Protein AF-0000000073468702 (afdb_homodimer)

Foldseek 3Di:
DEEEFEDDFQDVRNVVCVVPPDDVYYYDYDPDPLVQLVCQQVVQDKYKDWAAKPPPGGDVRVVVSLVVAQKAFAEKAKEFDKKFKWAPDDLVLAAEEEEAPVLCVQLVVVVVVSVNHHYDHDPAQLVRLVVRLPDPRHIYIGHPRSCVVSVTDTPDIRSTPDRPIMIMMTMIHNDDAADPDFFKWKKKWFFPDDDPCLVVVLVVLCVVVVKAWPDWDWDAPVPDPPGTMIITMITDDDCVVVSQVVSVVHTDMDTRYTYYYDDHD/DEEEFEDDFQDVRNVVCVVPPDDVYYYDYDPDPLVQLVCQQVVQDKYKDWAAKPPPGGDVRVVCSLVVAQKAFAEKAKEFDKKFKWAPDDLVLAAEEEEAPVLCVQLVVVVVVSVNHHYDHDPAQLVRLVVRLPDPRHIYIGHPRSCVVSVTDTPDIRSTPDRPIMIMMTMIHNDDAADPDFFKWKKKWFFPDDDPCLVVVLVVLCVVVVKDWPDWDWDAPVPDDPGTMIITMITDDDCVVVSQVVSVVHTDMDTRYTYYHDDHD

Nearest PDB structures (foldseek):
  6vh5-assembly1_C  TM=8.987E-01  e=1.340E-24  Brucella abortus 2308
  2qmw-assembly1_A-2  TM=8.966E-01  e=9.487E-23  Staphylococcus aureus subsp. aureus Mu50
  7am0-assembly2_C  TM=9.028E-01  e=5.117E-23  Komagataeibacter europaeus
  3mwb-assembly1_A  TM=9.204E-01  e=1.349E-21  Paenarthrobacter aurescens TC1
  4lub-assembly1_B  TM=8.307E-01  e=4.001E-13  Streptococcus mutans UA159

Organism: Methanocorpusculum labreanum (strain ATCC 43576 / DSM 4855 / Z) (NCBI:txid410358)

pLDDT: mean 90.02, std 7.13, range [58.09, 98.06]

Radius of gyration: 23.59 Å; Cα contacts (8 Å, |Δi|>4): 1262; chains: 2; bounding box: 64×62×48 Å

Secondary structure (DSSP, 8-state):
-EEEEE-STTSHHHHHHHHHPPTTPEEEEESSHHHHHHHHHHHT-EEEEEEEETTTEE-HHHHHHHHHS--EEEEEEEEE---EEEESS-GGG--EEEE-HHHHHHTHHHHTT-TTSEEEE-SSHHHHHHHHHHSTTEEEEE-HHHHHHTT--EEES--SS-TT-EEEEEEEESSPPPPSS-SEEEEEEE-SS--TTHHHHHHHHHHHTTPPEEEEEEEE-SSSTT-EEEEEEEE--TTHHHHHHHHHHHSEEEEEEEEEE----/-EEEEE-STTSHHHHHHHHHPPTTPEEEEESSHHHHHHHHHHHT-EEEEEEEETTTEE-HHHHHHHHHS--EEEEEEEEE---EEEESS-GGG--EEEE-HHHHHHTHHHHTT-TTSEEEE-SSHHHHHHHHHHSTTEEEEE-HHHHHHTTPPEEEE--SS-TT-EEEEEEEESSPPPPSS-SEEEEEEE-SS--TTHHHHHHHHHHHTTPPEEEEEEEE-SSSTT-EEEEEEEE--TTHHHHHHHHHHHSEEEEEEEEEE----

Structure (mmCIF, N/CA/C/O backbone):
data_AF-0000000073468702-model_v1
#
loop_
_entity.id
_entity.type
_entity.pdbx_description
1 polymer 'Prephenate dehydratase'
#
loop_
_atom_site.group_PDB
_atom_site.id
_atom_site.type_symbol
_atom_site.label_atom_id
_atom_site.label_alt_id
_atom_site.label_comp_id
_atom_site.label_asym_id
_atom_site.label_entity_id
_atom_site.label_seq_id
_atom_site.pdbx_PDB_ins_code
_atom_site.Cartn_x
_atom_site.Cartn_y
_atom_site.Cartn_z
_atom_site.occupancy
_atom_site.B_iso_or_equiv
_atom_site.auth_seq_id
_atom_site.auth_comp_id
_atom_site.auth_asym_id
_atom_site.auth_atom_id
_atom_site.pdbx_PDB_model_num
ATOM 1 N N . MET A 1 1 ? 9.688 -25.422 -18.156 1 81.94 1 MET A N 1
ATOM 2 C CA . MET A 1 1 ? 8.68 -24.5 -17.641 1 81.94 1 MET A CA 1
ATOM 3 C C . MET A 1 1 ? 9.312 -23.438 -16.75 1 81.94 1 MET A C 1
ATOM 5 O O . MET A 1 1 ? 10.406 -23.641 -16.219 1 81.94 1 MET A O 1
ATOM 9 N N . THR A 1 2 ? 8.875 -22.25 -16.766 1 92.31 2 THR A N 1
ATOM 10 C CA . THR A 1 2 ? 9.492 -21.109 -16.078 1 92.31 2 THR A CA 1
ATOM 11 C C . THR A 1 2 ? 8.508 -20.469 -15.117 1 92.31 2 THR A C 1
ATOM 13 O O . THR A 1 2 ? 7.301 -20.422 -15.375 1 92.31 2 THR A O 1
ATOM 16 N N . LEU A 1 3 ? 9.07 -20.125 -14.023 1 95.25 3 LEU A N 1
ATOM 17 C CA . LEU A 1 3 ? 8.32 -19.438 -12.984 1 95.25 3 LEU A CA 1
ATOM 18 C C . LEU A 1 3 ? 8.836 -18.016 -12.781 1 95.25 3 LEU A C 1
ATOM 20 O O . LEU A 1 3 ? 9.984 -17.828 -12.375 1 95.25 3 LEU A O 1
ATOM 24 N N . ALA A 1 4 ? 8.039 -17.062 -13.125 1 96.62 4 ALA A N 1
ATOM 25 C CA . ALA A 1 4 ? 8.414 -15.664 -12.969 1 96.62 4 ALA A CA 1
ATOM 26 C C . ALA A 1 4 ? 8.133 -15.172 -11.555 1 96.62 4 ALA A C 1
ATOM 28 O O . ALA A 1 4 ? 7.016 -15.336 -11.047 1 96.62 4 ALA A O 1
ATOM 29 N N . VAL A 1 5 ? 9.141 -14.57 -10.977 1 95.44 5 VAL A N 1
ATOM 30 C CA . VAL A 1 5 ? 9.016 -14.18 -9.57 1 95.44 5 VAL A CA 1
ATOM 31 C C . VAL A 1 5 ? 9.695 -12.828 -9.352 1 95.44 5 VAL A C 1
ATOM 33 O O . VAL A 1 5 ? 10.602 -12.453 -10.094 1 95.44 5 VAL A O 1
ATOM 36 N N . LEU A 1 6 ? 9.164 -12.078 -8.375 1 89.94 6 LEU A N 1
ATOM 37 C CA . LEU A 1 6 ? 9.812 -10.836 -7.98 1 89.94 6 LEU A CA 1
ATOM 38 C C . LEU A 1 6 ? 11.156 -11.109 -7.312 1 89.94 6 LEU A C 1
ATOM 40 O O . LEU A 1 6 ? 11.258 -11.969 -6.43 1 89.94 6 LEU A O 1
ATOM 44 N N . GLY A 1 7 ? 12.211 -10.453 -7.805 1 84.75 7 GLY A N 1
ATOM 45 C CA . GLY A 1 7 ? 13.516 -10.562 -7.184 1 84.75 7 GLY A CA 1
ATOM 46 C C . GLY A 1 7 ? 13.82 -9.422 -6.227 1 84.75 7 GLY A C 1
ATOM 47 O O . GLY A 1 7 ? 12.914 -8.711 -5.789 1 84.75 7 GLY A O 1
ATOM 48 N N . PRO A 1 8 ? 15.078 -9.367 -5.879 1 80.94 8 PRO A N 1
ATOM 49 C CA . PRO A 1 8 ? 16.234 -10.227 -6.164 1 80.94 8 PRO A CA 1
ATOM 50 C C . PRO A 1 8 ? 16.188 -11.547 -5.406 1 80.94 8 PRO A C 1
ATOM 52 O O . PRO A 1 8 ? 15.219 -11.828 -4.703 1 80.94 8 PRO A O 1
ATOM 55 N N . LYS A 1 9 ? 17.219 -12.297 -5.648 1 83.62 9 LYS A N 1
ATOM 56 C CA . LYS A 1 9 ? 17.375 -13.547 -4.902 1 83.62 9 LYS A CA 1
ATOM 57 C C . LYS A 1 9 ? 17.453 -13.273 -3.4 1 83.62 9 LYS A C 1
ATOM 59 O O . LYS A 1 9 ? 18.047 -12.297 -2.969 1 83.62 9 LYS A O 1
ATOM 64 N N . GLY A 1 10 ? 16.781 -14.148 -2.586 1 81.06 10 GLY A N 1
ATOM 65 C CA . GLY A 1 10 ? 16.828 -14 -1.14 1 81.06 10 GLY A CA 1
ATOM 66 C C . GLY A 1 10 ? 15.57 -13.367 -0.565 1 81.06 10 GLY A C 1
ATOM 67 O O . GLY A 1 10 ? 15.438 -13.234 0.654 1 81.06 10 GLY A O 1
ATOM 68 N N . THR A 1 11 ? 14.703 -12.961 -1.406 1 82.88 11 THR A N 1
ATOM 69 C CA . THR A 1 11 ? 13.445 -12.375 -0.95 1 82.88 11 THR A CA 1
ATOM 70 C C . THR A 1 11 ? 12.438 -13.461 -0.596 1 82.88 11 THR A C 1
ATOM 72 O O . THR A 1 11 ? 12.641 -14.633 -0.921 1 82.88 11 THR A O 1
ATOM 75 N N . PHE A 1 12 ? 11.414 -13.125 0.042 1 85.5 12 PHE A N 1
ATOM 76 C CA . PHE A 1 12 ? 10.359 -14.062 0.414 1 85.5 12 PHE A CA 1
ATOM 77 C C . PHE A 1 12 ? 9.68 -14.633 -0.825 1 85.5 12 PHE A C 1
ATOM 79 O O . PHE A 1 12 ? 9.25 -15.789 -0.828 1 85.5 12 PHE A O 1
ATOM 86 N N . SER A 1 13 ? 9.547 -13.82 -1.868 1 88.38 13 SER A N 1
ATOM 87 C CA . SER A 1 13 ? 8.977 -14.297 -3.125 1 88.38 13 SER A CA 1
ATOM 88 C C . SER A 1 13 ? 9.805 -15.445 -3.695 1 88.38 13 SER A C 1
ATOM 90 O O . SER A 1 13 ? 9.242 -16.453 -4.16 1 88.38 13 SER A O 1
ATOM 92 N N . CYS A 1 14 ? 11.109 -15.234 -3.609 1 86.81 14 CYS A N 1
ATOM 93 C CA . CYS A 1 14 ? 12 -16.281 -4.098 1 86.81 14 CYS A CA 1
ATOM 94 C C . CYS A 1 14 ? 11.875 -17.547 -3.246 1 86.81 14 CYS A C 1
ATOM 96 O O . CYS A 1 14 ? 11.891 -18.656 -3.771 1 86.81 14 CYS A O 1
ATOM 98 N N . GLU A 1 15 ? 11.828 -17.375 -1.995 1 86.44 15 GLU A N 1
ATOM 99 C CA . GLU A 1 15 ? 11.672 -18.5 -1.084 1 86.44 15 GLU A CA 1
ATOM 100 C C . GLU A 1 15 ? 10.414 -19.297 -1.412 1 86.44 15 GLU A C 1
ATOM 102 O O . GLU A 1 15 ? 10.453 -20.531 -1.462 1 86.44 15 GLU A O 1
ATOM 107 N N . LEU A 1 16 ? 9.32 -18.656 -1.589 1 90 16 LEU A N 1
ATOM 108 C CA . LEU A 1 16 ? 8.078 -19.328 -1.955 1 90 16 LEU A CA 1
ATOM 109 C C . LEU A 1 16 ? 8.227 -20.062 -3.283 1 90 16 LEU A C 1
ATOM 111 O O . LEU A 1 16 ? 7.801 -21.219 -3.418 1 90 16 LEU A O 1
ATOM 115 N N . ALA A 1 17 ? 8.812 -19.391 -4.238 1 91.25 17 ALA A N 1
ATOM 116 C CA . ALA A 1 17 ? 9 -19.969 -5.562 1 91.25 17 ALA A CA 1
ATOM 117 C C . ALA A 1 17 ? 9.75 -21.297 -5.477 1 91.25 17 ALA A C 1
ATOM 119 O O . ALA A 1 17 ? 9.398 -22.266 -6.156 1 91.25 17 ALA A O 1
ATOM 120 N N . GLU A 1 18 ? 10.773 -21.328 -4.648 1 88.62 18 GLU A N 1
ATOM 121 C CA . GLU A 1 18 ? 11.57 -22.531 -4.484 1 88.62 18 GLU A CA 1
ATOM 122 C C . GLU A 1 18 ? 10.742 -23.672 -3.895 1 88.62 18 GLU A C 1
ATOM 124 O O . GLU A 1 18 ? 10.961 -24.844 -4.211 1 88.62 18 GLU A O 1
ATOM 129 N N . LYS A 1 19 ? 9.867 -23.359 -3.068 1 88.31 19 LYS A N 1
ATOM 130 C CA . LYS A 1 19 ? 9.039 -24.359 -2.393 1 88.31 19 LYS A CA 1
ATOM 131 C C . LYS A 1 19 ? 7.973 -24.922 -3.332 1 88.31 19 LYS A C 1
ATOM 133 O O . LYS A 1 19 ? 7.578 -26.078 -3.209 1 88.31 19 LYS A O 1
ATOM 138 N N . ILE A 1 20 ? 7.523 -24.109 -4.277 1 90.19 20 ILE A N 1
ATOM 139 C CA . ILE A 1 20 ? 6.336 -24.531 -5.012 1 90.19 20 ILE A CA 1
ATOM 140 C C . ILE A 1 20 ? 6.715 -24.891 -6.449 1 90.19 20 ILE A C 1
ATOM 142 O O . ILE A 1 20 ? 5.891 -25.406 -7.207 1 90.19 20 ILE A O 1
ATOM 146 N N . ARG A 1 21 ? 7.91 -24.531 -6.797 1 89.62 21 ARG A N 1
ATOM 147 C CA . ARG A 1 21 ? 8.297 -24.781 -8.18 1 89.62 21 ARG A CA 1
ATOM 148 C C . ARG A 1 21 ? 8.164 -26.25 -8.539 1 89.62 21 ARG A C 1
ATOM 150 O O . ARG A 1 21 ? 8.406 -27.125 -7.695 1 89.62 21 ARG A O 1
ATOM 157 N N . ASN A 1 22 ? 7.699 -26.516 -9.781 1 87.44 22 ASN A N 1
ATOM 158 C CA . ASN A 1 22 ? 7.668 -27.875 -10.297 1 87.44 22 ASN A CA 1
ATOM 159 C C . ASN A 1 22 ? 9.07 -28.406 -10.555 1 87.44 22 ASN A C 1
ATOM 161 O O . ASN A 1 22 ? 10.031 -27.641 -10.633 1 87.44 22 ASN A O 1
ATOM 165 N N . GLU A 1 23 ? 8.984 -29.766 -10.742 1 86.88 23 GLU A N 1
ATOM 166 C CA . GLU A 1 23 ? 10.258 -30.391 -11.102 1 86.88 23 GLU A CA 1
ATOM 167 C C . GLU A 1 23 ? 10.812 -29.812 -12.391 1 86.88 23 GLU A C 1
ATOM 169 O O . GLU A 1 23 ? 10.094 -29.688 -13.383 1 86.88 23 GLU A O 1
ATOM 174 N N . ASN A 1 24 ? 11.945 -29.266 -12.547 1 87.44 24 ASN A N 1
ATOM 175 C CA . ASN A 1 24 ? 12.656 -28.75 -13.719 1 87.44 24 ASN A CA 1
ATOM 176 C C . ASN A 1 24 ? 12.219 -27.328 -14.07 1 87.44 24 ASN A C 1
ATOM 178 O O . ASN A 1 24 ? 12.484 -26.859 -15.172 1 87.44 24 ASN A O 1
ATOM 182 N N . GLU A 1 25 ? 11.266 -26.891 -13.219 1 91.19 25 GLU A N 1
ATOM 183 C CA . GLU A 1 25 ? 10.867 -25.5 -13.461 1 91.19 25 GLU A CA 1
ATOM 184 C C . GLU A 1 25 ? 11.977 -24.531 -13.062 1 91.19 25 GLU A C 1
ATOM 186 O O . GLU A 1 25 ? 12.562 -24.656 -11.984 1 91.19 25 GLU A O 1
ATOM 191 N N . GLU A 1 26 ? 12.32 -23.672 -13.984 1 94.69 26 GLU A N 1
ATOM 192 C CA . GLU A 1 26 ? 13.336 -22.656 -13.711 1 94.69 26 GLU A CA 1
ATOM 193 C C . GLU A 1 26 ? 12.711 -21.375 -13.172 1 94.69 26 GLU A C 1
ATOM 195 O O . GLU A 1 26 ? 11.672 -20.938 -13.664 1 94.69 26 GLU A O 1
ATOM 200 N N . ILE A 1 27 ? 13.328 -20.844 -12.156 1 94.75 27 ILE A N 1
ATOM 201 C CA . ILE A 1 27 ? 12.859 -19.594 -11.57 1 94.75 27 ILE A CA 1
ATOM 202 C C . ILE A 1 27 ? 13.562 -18.422 -12.234 1 94.75 27 ILE A C 1
ATOM 204 O O . ILE A 1 27 ? 14.797 -18.375 -12.305 1 94.75 27 ILE A O 1
ATOM 208 N N . ILE A 1 28 ? 12.836 -17.5 -12.758 1 95.31 28 ILE A N 1
ATOM 209 C CA . ILE A 1 28 ? 13.375 -16.266 -13.312 1 95.31 28 ILE A CA 1
ATOM 210 C C . ILE A 1 28 ? 12.945 -15.086 -12.445 1 95.31 28 ILE A C 1
ATOM 212 O O . ILE A 1 28 ? 11.758 -14.906 -12.164 1 95.31 28 ILE A O 1
ATOM 216 N N . LEU A 1 29 ? 13.945 -14.336 -12.07 1 92.88 29 LEU A N 1
ATOM 217 C CA . LEU A 1 29 ? 13.711 -13.203 -11.188 1 92.88 29 LEU A CA 1
ATOM 218 C C . LEU A 1 29 ? 13.547 -11.914 -11.984 1 92.88 29 LEU A C 1
ATOM 220 O O . LEU A 1 29 ? 14.289 -11.68 -12.945 1 92.88 29 LEU A O 1
ATOM 224 N N . PHE A 1 30 ? 12.617 -11.125 -11.586 1 92.06 30 PHE A N 1
ATOM 225 C CA . PHE A 1 30 ? 12.367 -9.828 -12.211 1 92.06 30 PHE A CA 1
ATOM 226 C C . PHE A 1 30 ? 12.453 -8.703 -11.188 1 92.06 30 PHE A C 1
ATOM 228 O O . PHE A 1 30 ? 12.156 -8.906 -10.008 1 92.06 30 PHE A O 1
ATOM 235 N N . PRO A 1 31 ? 12.797 -7.512 -11.586 1 83.81 31 PRO A N 1
ATOM 236 C CA . PRO A 1 31 ? 13.047 -6.422 -10.633 1 83.81 31 PRO A CA 1
ATOM 237 C C . PRO A 1 31 ? 11.758 -5.812 -10.086 1 83.81 31 PRO A C 1
ATOM 239 O O . PRO A 1 31 ? 11.766 -5.203 -9.016 1 83.81 31 PRO A O 1
ATOM 242 N N . THR A 1 32 ? 10.672 -5.922 -10.828 1 86.56 32 THR A N 1
ATOM 243 C CA . THR A 1 32 ? 9.422 -5.312 -10.375 1 86.56 32 THR A CA 1
ATOM 244 C C . THR A 1 32 ? 8.258 -6.281 -10.562 1 86.56 32 THR A C 1
ATOM 246 O O . THR A 1 32 ? 8.328 -7.203 -11.375 1 86.56 32 THR A O 1
ATOM 249 N N . ILE A 1 33 ? 7.211 -6.031 -9.797 1 92.62 33 ILE A N 1
ATOM 250 C CA . ILE A 1 33 ? 5.996 -6.828 -9.922 1 92.62 33 ILE A CA 1
ATOM 251 C C . ILE A 1 33 ? 5.41 -6.66 -11.32 1 92.62 33 ILE A C 1
ATOM 253 O O . ILE A 1 33 ? 4.934 -7.629 -11.922 1 92.62 33 ILE A O 1
ATOM 257 N N . ARG A 1 34 ? 5.492 -5.5 -11.867 1 90.06 34 ARG A N 1
ATOM 258 C CA . ARG A 1 34 ? 5.012 -5.223 -13.219 1 90.06 34 ARG A CA 1
ATOM 259 C C . ARG A 1 34 ? 5.719 -6.102 -14.242 1 90.06 34 ARG A C 1
ATOM 261 O O . ARG A 1 34 ? 5.09 -6.609 -15.172 1 90.06 34 ARG A O 1
ATOM 268 N N . ASP A 1 35 ? 6.996 -6.242 -14.016 1 92.88 35 ASP A N 1
ATOM 269 C CA . ASP A 1 35 ? 7.773 -7.082 -14.922 1 92.88 35 ASP A CA 1
ATOM 270 C C . ASP A 1 35 ? 7.301 -8.531 -14.867 1 92.88 35 ASP A C 1
ATOM 272 O O . ASP A 1 35 ? 7.336 -9.242 -15.875 1 92.88 35 ASP A O 1
ATOM 276 N N . VAL A 1 36 ? 6.879 -8.961 -13.742 1 96.56 36 VAL A N 1
ATOM 277 C CA . VAL A 1 36 ? 6.371 -10.32 -13.609 1 96.56 36 VAL A CA 1
ATOM 278 C C . VAL A 1 36 ? 5.098 -10.484 -14.438 1 96.56 36 VAL A C 1
ATOM 280 O O . VAL A 1 36 ? 4.969 -11.438 -15.211 1 96.56 36 VAL A O 1
ATOM 283 N N . PHE A 1 37 ? 4.184 -9.539 -14.344 1 97 37 PHE A N 1
ATOM 284 C CA . PHE A 1 37 ? 2.959 -9.586 -15.133 1 97 37 PHE A CA 1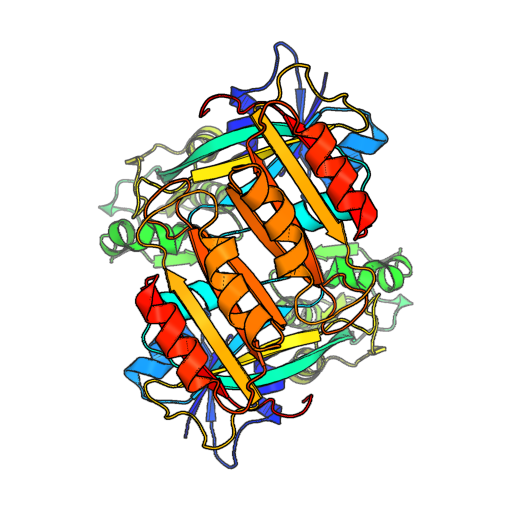
ATOM 285 C C . PHE A 1 37 ? 3.273 -9.594 -16.625 1 97 37 PHE A C 1
ATOM 287 O O . PHE A 1 37 ? 2.678 -10.359 -17.391 1 97 37 PHE A O 1
ATOM 294 N N . THR A 1 38 ? 4.219 -8.758 -16.984 1 95.56 38 THR A N 1
ATOM 295 C CA . THR A 1 38 ? 4.609 -8.664 -18.391 1 95.56 38 THR A CA 1
ATOM 296 C C . THR A 1 38 ? 5.176 -10 -18.875 1 95.56 38 THR A C 1
ATOM 298 O O . THR A 1 38 ? 4.801 -10.477 -19.953 1 95.56 38 THR A O 1
ATOM 301 N N . ALA A 1 39 ? 6.016 -10.562 -18.094 1 96.69 39 ALA A N 1
ATOM 302 C CA . ALA A 1 39 ? 6.637 -11.828 -18.469 1 96.69 39 ALA A CA 1
ATOM 303 C C . ALA A 1 39 ? 5.59 -12.938 -18.594 1 96.69 39 ALA A C 1
ATOM 305 O O . ALA A 1 39 ? 5.652 -13.742 -19.531 1 96.69 39 ALA A O 1
ATOM 306 N N . VAL A 1 40 ? 4.656 -12.992 -17.688 1 97.5 40 VAL A N 1
ATOM 307 C CA . VAL A 1 40 ? 3.605 -14 -17.703 1 97.5 40 VAL A CA 1
ATOM 308 C C . VAL A 1 40 ? 2.816 -13.922 -19 1 97.5 40 VAL A C 1
ATOM 310 O O . VAL A 1 40 ? 2.539 -14.945 -19.641 1 97.5 40 VAL A O 1
ATOM 313 N N . LEU A 1 41 ? 2.502 -12.742 -19.438 1 96.62 41 LEU A N 1
ATOM 314 C CA . LEU A 1 41 ? 1.688 -12.547 -20.641 1 96.62 41 LEU A CA 1
ATOM 315 C C . LEU A 1 41 ? 2.508 -12.797 -21.891 1 96.62 41 LEU A C 1
ATOM 317 O O . LEU A 1 41 ? 2.053 -13.484 -22.812 1 96.62 41 LEU A O 1
ATOM 321 N N . GLU A 1 42 ? 3.719 -12.289 -21.922 1 95.56 42 GLU A N 1
ATOM 322 C CA . GLU A 1 42 ? 4.539 -12.359 -23.125 1 95.56 42 GLU A CA 1
ATOM 323 C C . GLU A 1 42 ? 5.078 -13.773 -23.359 1 95.56 42 GLU A C 1
ATOM 325 O O . GLU A 1 42 ? 5.16 -14.234 -24.484 1 95.56 42 GLU A O 1
ATOM 330 N N . LYS A 1 43 ? 5.434 -14.422 -22.281 1 95 43 LYS A N 1
ATOM 331 C CA . LYS A 1 43 ? 6.094 -15.719 -22.406 1 95 43 LYS A CA 1
ATOM 332 C C . LYS A 1 43 ? 5.133 -16.859 -22.094 1 95 43 LYS A C 1
ATOM 334 O O . LYS A 1 43 ? 5.496 -18.031 -22.203 1 95 43 LYS A O 1
ATOM 339 N N . ASN A 1 44 ? 3.951 -16.531 -21.719 1 93.94 44 ASN A N 1
ATOM 340 C CA . ASN A 1 44 ? 2.951 -17.531 -21.359 1 93.94 44 ASN A CA 1
ATOM 341 C C . ASN A 1 44 ? 3.488 -18.516 -20.312 1 93.94 44 ASN A C 1
ATOM 343 O O . ASN A 1 44 ? 3.436 -19.734 -20.516 1 93.94 44 ASN A O 1
ATOM 347 N N . ILE A 1 45 ? 4.031 -17.922 -19.234 1 94.69 45 ILE A N 1
ATOM 348 C CA . ILE A 1 45 ? 4.582 -18.703 -18.125 1 94.69 45 ILE A CA 1
ATOM 349 C C . ILE A 1 45 ? 3.83 -18.375 -16.844 1 94.69 45 ILE A C 1
ATOM 351 O O . ILE A 1 45 ? 3.066 -17.406 -16.781 1 94.69 45 ILE A O 1
ATOM 355 N N . ARG A 1 46 ? 4.102 -19.172 -15.828 1 94.06 46 ARG A N 1
ATOM 356 C CA . ARG A 1 46 ? 3.512 -18.938 -14.516 1 94.06 46 ARG A CA 1
ATOM 357 C C . ARG A 1 46 ? 4.254 -17.844 -13.766 1 94.06 46 ARG A C 1
ATOM 359 O O . ARG A 1 46 ? 5.457 -17.641 -13.969 1 94.06 46 ARG A O 1
ATOM 366 N N . GLY A 1 47 ? 3.488 -17.094 -12.945 1 96.5 47 GLY A N 1
ATOM 367 C CA . GLY A 1 47 ? 4.105 -16.062 -12.125 1 96.5 47 GLY A CA 1
ATOM 368 C C . GLY A 1 47 ? 3.59 -16.062 -10.695 1 96.5 47 GLY A C 1
ATOM 369 O O . GLY A 1 47 ? 2.473 -16.516 -10.43 1 96.5 47 GLY A O 1
ATOM 370 N N . ILE A 1 48 ? 4.422 -15.633 -9.781 1 96 48 ILE A N 1
ATOM 371 C CA . ILE A 1 48 ? 4.055 -15.469 -8.375 1 96 48 ILE A CA 1
ATOM 372 C C . ILE A 1 48 ? 4.23 -14.008 -7.965 1 96 48 ILE A C 1
ATOM 374 O O . ILE A 1 48 ? 5.289 -13.414 -8.188 1 96 48 ILE A O 1
ATOM 378 N N . VAL A 1 49 ? 3.168 -13.477 -7.34 1 96.69 49 VAL A N 1
ATOM 379 C CA . VAL A 1 49 ? 3.223 -12.094 -6.891 1 96.69 49 VAL A CA 1
ATOM 380 C C . VAL A 1 49 ? 2.588 -11.969 -5.508 1 96.69 49 VAL A C 1
ATOM 382 O O . VAL A 1 49 ? 1.587 -12.625 -5.219 1 96.69 49 VAL A O 1
ATOM 385 N N . PRO A 1 50 ? 3.232 -11.18 -4.652 1 94.81 50 PRO A N 1
ATOM 386 C CA . PRO A 1 50 ? 2.582 -10.914 -3.365 1 94.81 50 PRO A CA 1
ATOM 387 C C . PRO A 1 50 ? 1.372 -9.992 -3.496 1 94.81 50 PRO A C 1
ATOM 389 O O . PRO A 1 50 ? 1.387 -9.055 -4.305 1 94.81 50 PRO A O 1
ATOM 392 N N . VAL A 1 51 ? 0.309 -10.242 -2.756 1 94.94 51 VAL A N 1
ATOM 393 C CA . VAL A 1 51 ? -0.881 -9.414 -2.904 1 94.94 51 VAL A CA 1
ATOM 394 C C . VAL A 1 51 ? -1.226 -8.766 -1.567 1 94.94 51 VAL A C 1
ATOM 396 O O . VAL A 1 51 ? -1.814 -7.68 -1.531 1 94.94 51 VAL A O 1
ATOM 399 N N . GLU A 1 52 ? -0.86 -9.445 -0.488 1 92.06 52 GLU A N 1
ATOM 400 C CA . GLU A 1 52 ? -1.211 -8.922 0.828 1 92.06 52 GLU A CA 1
ATOM 401 C C . GLU A 1 52 ? -0.279 -9.469 1.906 1 92.06 52 GLU A C 1
ATOM 403 O O . GLU A 1 52 ? 0.094 -10.641 1.877 1 92.06 52 GLU A O 1
ATOM 408 N N . ASN A 1 53 ? 0.046 -8.602 2.801 1 88 53 ASN A N 1
ATOM 409 C CA . ASN A 1 53 ? 0.758 -8.992 4.012 1 88 53 ASN A CA 1
ATOM 410 C C . ASN A 1 53 ? -0.032 -8.641 5.27 1 88 53 ASN A C 1
ATOM 412 O O . ASN A 1 53 ? -0.627 -7.562 5.348 1 88 53 ASN A O 1
ATOM 416 N N . SER A 1 54 ? -0.003 -9.531 6.188 1 86.12 54 SER A N 1
ATOM 417 C CA . SER A 1 54 ? -0.804 -9.367 7.395 1 86.12 54 SER A CA 1
ATOM 418 C C . SER A 1 54 ? -0.364 -8.148 8.188 1 86.12 54 SER A C 1
ATOM 420 O O . SER A 1 54 ? -1.14 -7.594 8.977 1 86.12 54 SER A O 1
ATOM 422 N N . GLU A 1 55 ? 0.809 -7.68 8 1 81.31 55 GLU A N 1
ATOM 423 C CA . GLU A 1 55 ? 1.318 -6.516 8.719 1 81.31 55 GLU A CA 1
ATOM 424 C C . GLU A 1 55 ? 1.276 -5.266 7.848 1 81.31 55 GLU A C 1
ATOM 426 O O . GLU A 1 55 ? 0.803 -4.215 8.281 1 81.31 55 GLU A O 1
ATOM 431 N N . ALA A 1 56 ? 1.634 -5.391 6.605 1 78.69 56 ALA A N 1
ATOM 432 C CA . ALA A 1 56 ? 1.825 -4.227 5.746 1 78.69 56 ALA A CA 1
ATOM 433 C C . ALA A 1 56 ? 0.559 -3.914 4.953 1 78.69 56 ALA A C 1
ATOM 435 O O . ALA A 1 56 ? 0.405 -2.809 4.426 1 78.69 56 ALA A O 1
ATOM 436 N N . GLY A 1 57 ? -0.331 -4.91 4.828 1 85.31 57 GLY A N 1
ATOM 437 C CA . GLY A 1 57 ? -1.539 -4.68 4.051 1 85.31 57 GLY A CA 1
ATOM 438 C C . GLY A 1 57 ? -1.381 -5.035 2.586 1 85.31 57 GLY A C 1
ATOM 439 O O . GLY A 1 57 ? -0.587 -5.91 2.234 1 85.31 57 GLY A O 1
ATOM 440 N N . GLY A 1 58 ? -2.219 -4.414 1.754 1 88.69 58 GLY A N 1
ATOM 441 C CA . GLY A 1 58 ? -2.271 -4.754 0.342 1 88.69 58 GLY A CA 1
ATOM 442 C C . GLY A 1 58 ? -1.065 -4.266 -0.437 1 88.69 58 GLY A C 1
ATOM 443 O O . GLY A 1 58 ? -0.47 -3.242 -0.089 1 88.69 58 GLY A O 1
ATOM 444 N N . VAL A 1 59 ? -0.738 -5.039 -1.461 1 91.19 59 VAL A N 1
ATOM 445 C CA . VAL A 1 59 ? 0.333 -4.668 -2.381 1 91.19 59 VAL A CA 1
ATOM 446 C C . VAL A 1 59 ? -0.258 -3.994 -3.617 1 91.19 59 VAL A C 1
ATOM 448 O O . VAL A 1 59 ? -0.737 -4.668 -4.531 1 91.19 59 VAL A O 1
ATOM 451 N N . GLY A 1 60 ? -0.078 -2.758 -3.691 1 89.69 60 GLY A N 1
ATOM 452 C CA . GLY A 1 60 ? -0.717 -1.956 -4.723 1 89.69 60 GLY A CA 1
ATOM 453 C C . GLY A 1 60 ? -0.293 -2.346 -6.129 1 89.69 60 GLY A C 1
ATOM 454 O O . GLY A 1 60 ? -1.12 -2.391 -7.043 1 89.69 60 GLY A O 1
ATOM 455 N N . GLU A 1 61 ? 0.988 -2.617 -6.301 1 89.44 61 GLU A N 1
ATOM 456 C CA . GLU A 1 61 ? 1.511 -2.965 -7.621 1 89.44 61 GLU A CA 1
ATOM 457 C C . GLU A 1 61 ? 0.844 -4.223 -8.164 1 89.44 61 GLU A C 1
ATOM 459 O O . GLU A 1 61 ? 0.615 -4.34 -9.367 1 89.44 61 GLU A O 1
ATOM 464 N N . THR A 1 62 ? 0.632 -5.145 -7.277 1 95.19 62 THR A N 1
ATOM 465 C CA . THR A 1 62 ? -0.045 -6.367 -7.691 1 95.19 62 THR A CA 1
ATOM 466 C C . THR A 1 62 ? -1.488 -6.074 -8.094 1 95.19 62 THR A C 1
ATOM 468 O O . THR A 1 62 ? -1.957 -6.555 -9.133 1 95.19 62 THR A O 1
ATOM 471 N N . LEU A 1 63 ? -2.146 -5.285 -7.336 1 94.38 63 LEU A N 1
ATOM 472 C CA . LEU A 1 63 ? -3.521 -4.914 -7.652 1 94.38 63 LEU A CA 1
ATOM 473 C C . LEU A 1 63 ? -3.596 -4.188 -8.992 1 94.38 63 LEU A C 1
ATOM 475 O O . LEU A 1 63 ? -4.48 -4.465 -9.805 1 94.38 63 LEU A O 1
ATOM 479 N N . ASP A 1 64 ? -2.688 -3.365 -9.258 1 90.69 64 ASP A N 1
ATOM 480 C CA . ASP A 1 64 ? -2.619 -2.668 -10.539 1 90.69 64 ASP A CA 1
ATOM 481 C C . ASP A 1 64 ? -2.4 -3.648 -11.688 1 90.69 64 ASP A C 1
ATOM 483 O O . ASP A 1 64 ? -3.045 -3.543 -12.734 1 90.69 64 ASP A O 1
ATOM 487 N N . GLY A 1 65 ? -1.45 -4.535 -11.445 1 93.69 65 GLY A N 1
ATOM 488 C CA . GLY A 1 65 ? -1.201 -5.547 -12.461 1 93.69 65 GLY A CA 1
ATOM 489 C C . GLY A 1 65 ? -2.434 -6.359 -12.812 1 93.69 65 GLY A C 1
ATOM 490 O O . GLY A 1 65 ? -2.717 -6.598 -13.984 1 93.69 65 GLY A O 1
ATOM 491 N N . LEU A 1 66 ? -3.148 -6.727 -11.789 1 96.19 66 LEU A N 1
ATOM 492 C CA . LEU A 1 66 ? -4.367 -7.504 -11.992 1 96.19 66 LEU A CA 1
ATOM 493 C C . LEU A 1 66 ? -5.41 -6.688 -12.75 1 96.19 66 LEU A C 1
ATOM 495 O O . LEU A 1 66 ? -6.121 -7.219 -13.609 1 96.19 66 LEU A O 1
ATOM 499 N N . LEU A 1 67 ? -5.488 -5.465 -12.445 1 93.62 67 LEU A N 1
ATOM 500 C CA . LEU A 1 67 ? -6.48 -4.586 -13.055 1 93.62 67 LEU A CA 1
ATOM 501 C C . LEU A 1 67 ? -6.117 -4.281 -14.5 1 93.62 67 LEU A C 1
ATOM 5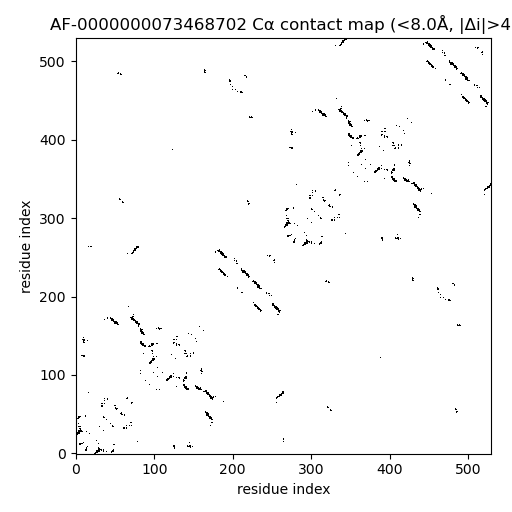03 O O . LEU A 1 67 ? -6.992 -4.258 -15.375 1 93.62 67 LEU A O 1
ATOM 507 N N . GLN A 1 68 ? -4.875 -4.133 -14.781 1 91.62 68 GLN A N 1
ATOM 508 C CA . GLN A 1 68 ? -4.449 -3.564 -16.062 1 91.62 68 GLN A CA 1
ATOM 509 C C . GLN A 1 68 ? -4.121 -4.664 -17.062 1 91.62 68 GLN A C 1
ATOM 511 O O . GLN A 1 68 ? -3.994 -4.395 -18.266 1 91.62 68 GLN A O 1
ATOM 516 N N . THR A 1 69 ? -3.965 -5.836 -16.594 1 95.31 69 THR A N 1
ATOM 517 C CA . THR A 1 69 ? -3.588 -6.918 -17.484 1 95.31 69 THR A CA 1
ATOM 518 C C . THR A 1 69 ? -4.68 -7.984 -17.547 1 95.31 69 THR A C 1
ATOM 520 O O . THR A 1 69 ? -5.656 -7.914 -16.797 1 95.31 69 THR A O 1
ATOM 523 N N . GLU A 1 70 ? -4.457 -8.914 -18.406 1 95.38 70 GLU A N 1
ATOM 524 C CA . GLU A 1 70 ? -5.418 -10 -18.562 1 95.38 70 GLU A CA 1
ATOM 525 C C . GLU A 1 70 ? -4.969 -11.25 -17.812 1 95.38 70 GLU A C 1
ATOM 527 O O . GLU A 1 70 ? -5.457 -12.352 -18.078 1 95.38 70 GLU A O 1
ATOM 532 N N . CYS A 1 71 ? -4.039 -11.062 -16.953 1 96.75 71 CYS A N 1
ATOM 533 C CA . CYS A 1 71 ? -3.602 -12.195 -16.141 1 96.75 71 CYS A CA 1
ATOM 534 C C . CYS A 1 71 ? -4.738 -12.711 -15.266 1 96.75 71 CYS A C 1
ATOM 536 O O . CYS A 1 71 ? -5.574 -11.938 -14.805 1 96.75 71 CYS A O 1
ATOM 538 N N . ARG A 1 72 ? -4.715 -13.977 -15.031 1 96.69 72 ARG A N 1
ATOM 539 C CA . ARG A 1 72 ? -5.699 -14.625 -14.172 1 96.69 72 ARG A CA 1
ATOM 540 C C . ARG A 1 72 ? -5.035 -15.266 -12.953 1 96.69 72 ARG A C 1
ATOM 542 O O . ARG A 1 72 ? -3.928 -15.797 -13.055 1 96.69 72 ARG A O 1
ATOM 549 N N . ILE A 1 73 ? -5.75 -15.211 -11.852 1 97 73 ILE A N 1
ATOM 550 C CA . ILE A 1 73 ? -5.266 -15.875 -10.648 1 97 73 ILE A CA 1
ATOM 551 C C . ILE A 1 73 ? -5.586 -17.375 -10.719 1 97 73 ILE A C 1
ATOM 553 O O . ILE A 1 73 ? -6.727 -17.75 -10.977 1 97 73 ILE A O 1
ATOM 557 N N . THR A 1 74 ? -4.598 -18.203 -10.445 1 95.19 74 THR A N 1
ATOM 558 C CA . THR A 1 74 ? -4.816 -19.641 -10.578 1 95.19 74 THR A CA 1
ATOM 559 C C . THR A 1 74 ? -4.625 -20.344 -9.234 1 95.19 74 THR A C 1
ATOM 561 O O . THR A 1 74 ? -5.027 -21.5 -9.07 1 95.19 74 THR A O 1
ATOM 564 N N . ALA A 1 75 ? -4.004 -19.672 -8.297 1 94.44 75 ALA A N 1
ATOM 565 C CA . ALA A 1 75 ? -3.797 -20.219 -6.961 1 94.44 75 ALA A CA 1
ATOM 566 C C . ALA A 1 75 ? -3.416 -19.109 -5.977 1 94.44 75 ALA A C 1
ATOM 568 O O . ALA A 1 75 ? -3.078 -18 -6.379 1 94.44 75 ALA A O 1
ATOM 569 N N . GLU A 1 76 ? -3.535 -19.391 -4.789 1 95 76 GLU A N 1
ATOM 570 C CA . GLU A 1 76 ? -3.014 -18.516 -3.742 1 95 76 GLU A CA 1
ATOM 571 C C . GLU A 1 76 ? -2.193 -19.312 -2.723 1 95 76 GLU A C 1
ATOM 573 O O . GLU A 1 76 ? -2.441 -20.5 -2.504 1 95 76 GLU A O 1
ATOM 578 N N . TYR A 1 77 ? -1.162 -18.672 -2.178 1 93.31 77 TYR A N 1
ATOM 579 C CA . TYR A 1 77 ? -0.266 -19.234 -1.174 1 93.31 77 TYR A CA 1
ATOM 580 C C . TYR A 1 77 ? -0.152 -18.312 0.035 1 93.31 77 TYR A C 1
ATOM 582 O O . TYR A 1 77 ? -0.101 -17.094 -0.112 1 93.31 77 TYR A O 1
ATOM 590 N N . TYR A 1 78 ? -0.193 -18.922 1.169 1 90.56 78 TYR A N 1
ATOM 591 C CA . TYR A 1 78 ? 0.094 -18.203 2.402 1 90.56 78 TYR A CA 1
ATOM 592 C C . TYR A 1 78 ? 1.444 -18.609 2.975 1 90.56 78 TYR A C 1
ATOM 594 O O . TYR A 1 78 ? 1.691 -19.797 3.209 1 90.56 78 TYR A O 1
ATOM 602 N N . MET A 1 79 ? 2.266 -17.625 3.135 1 89.56 79 MET A N 1
ATOM 603 C CA . MET A 1 79 ? 3.596 -17.906 3.658 1 89.56 79 MET A CA 1
ATOM 604 C C . MET A 1 79 ? 3.867 -17.125 4.93 1 89.56 79 MET A C 1
ATOM 606 O O . MET A 1 79 ? 3.863 -15.883 4.91 1 89.56 79 MET A O 1
ATOM 610 N N . PRO A 1 80 ? 4.113 -17.844 5.977 1 88.56 80 PRO A N 1
ATOM 611 C CA . PRO A 1 80 ? 4.57 -17.125 7.168 1 88.56 80 PRO A CA 1
ATOM 612 C C . PRO A 1 80 ? 5.91 -16.422 6.961 1 88.56 80 PRO A C 1
ATOM 614 O O . PRO A 1 80 ? 6.828 -17 6.379 1 88.56 80 PRO A O 1
ATOM 617 N N . ILE A 1 81 ? 5.949 -15.18 7.336 1 88.5 81 ILE A N 1
ATOM 618 C CA . ILE A 1 81 ? 7.172 -14.391 7.234 1 88.5 81 ILE A CA 1
ATOM 619 C C . ILE A 1 81 ? 7.98 -14.516 8.523 1 88.5 81 ILE A C 1
ATOM 621 O O . ILE A 1 81 ? 7.488 -14.195 9.609 1 88.5 81 ILE A O 1
ATOM 625 N N . ARG A 1 82 ? 9.125 -15.023 8.352 1 91.44 82 ARG A N 1
ATOM 626 C CA . ARG A 1 82 ? 10.047 -15.188 9.477 1 91.44 82 ARG A CA 1
ATOM 627 C C . ARG A 1 82 ? 11.344 -14.422 9.234 1 91.44 82 ARG A C 1
ATOM 629 O O . ARG A 1 82 ? 11.844 -14.375 8.109 1 91.44 82 ARG A O 1
ATOM 636 N N . HIS A 1 83 ? 11.742 -13.766 10.266 1 94.31 83 HIS A N 1
ATOM 637 C CA . HIS A 1 83 ? 12.984 -13.008 10.172 1 94.31 83 HIS A CA 1
ATOM 638 C C . HIS A 1 83 ? 14.102 -13.688 10.953 1 94.31 83 HIS A C 1
ATOM 640 O O . HIS A 1 83 ? 13.852 -14.297 12 1 94.31 83 HIS A O 1
ATOM 646 N N . PHE A 1 84 ? 15.25 -13.539 10.438 1 95.88 84 PHE A N 1
ATOM 647 C CA . PHE A 1 84 ? 16.438 -14.18 11 1 95.88 84 PHE A CA 1
ATOM 648 C C . PHE A 1 84 ? 17.516 -13.148 11.289 1 95.88 84 PHE A C 1
ATOM 650 O O . PHE A 1 84 ? 17.734 -12.227 10.5 1 95.88 84 PHE A O 1
ATOM 657 N N . PHE A 1 85 ? 18.094 -13.32 12.453 1 97.62 85 PHE A N 1
ATOM 658 C CA . PHE A 1 85 ? 19.297 -12.562 12.773 1 97.62 85 PHE A CA 1
ATOM 659 C C . PHE A 1 85 ? 20.547 -13.336 12.383 1 97.62 85 PHE A C 1
ATOM 661 O O . PHE A 1 85 ? 20.781 -14.43 12.891 1 97.62 85 PHE A O 1
ATOM 668 N N . VAL A 1 86 ? 21.359 -12.719 11.461 1 98.06 86 VAL A N 1
ATOM 669 C CA . VAL A 1 86 ? 22.453 -13.484 10.883 1 98.06 86 VAL A CA 1
ATOM 670 C C . VAL A 1 86 ? 23.75 -12.703 11.023 1 98.06 86 VAL A C 1
ATOM 672 O O . VAL A 1 86 ? 23.766 -11.477 10.953 1 98.06 86 VAL A O 1
ATOM 675 N N . SER A 1 87 ? 24.812 -13.453 11.219 1 98 87 SER A N 1
ATOM 676 C CA . SER A 1 87 ? 26.141 -12.852 11.312 1 98 87 SER A CA 1
ATOM 677 C C . SER A 1 87 ? 27.234 -13.914 11.328 1 98 87 SER A C 1
ATOM 679 O O . SER A 1 87 ? 26.984 -15.055 11.711 1 98 87 SER A O 1
ATOM 681 N N . ARG A 1 88 ? 28.391 -13.508 10.844 1 97.06 88 ARG A N 1
ATOM 682 C CA . ARG A 1 88 ? 29.562 -14.359 10.984 1 97.06 88 ARG A CA 1
ATOM 683 C C . ARG A 1 88 ? 30.234 -14.148 12.344 1 97.06 88 ARG A C 1
ATOM 685 O O . ARG A 1 88 ? 31.188 -14.852 12.688 1 97.06 88 ARG A O 1
ATOM 692 N N . TYR A 1 89 ? 29.781 -13.195 13.102 1 96.12 89 TYR A N 1
ATOM 693 C CA . TYR A 1 89 ? 30.406 -12.781 14.352 1 96.12 89 TYR A CA 1
ATOM 694 C C . TYR A 1 89 ? 29.5 -13.055 15.539 1 96.12 89 TYR A C 1
ATOM 696 O O . TYR A 1 89 ? 28.281 -13.148 15.391 1 96.12 89 TYR A O 1
ATOM 704 N N . SER A 1 90 ? 30.109 -13.156 16.703 1 93.19 90 SER A N 1
ATOM 705 C CA . SER A 1 90 ? 29.344 -13.297 17.938 1 93.19 90 SER A CA 1
ATOM 706 C C . SER A 1 90 ? 28.656 -11.984 18.312 1 93.19 90 SER A C 1
ATOM 708 O O . SER A 1 90 ? 29.125 -10.906 17.922 1 93.19 90 SER A O 1
ATOM 710 N N . PRO A 1 91 ? 27.562 -12.078 19 1 90.62 91 PRO A N 1
ATOM 711 C CA . PRO A 1 91 ? 26.781 -10.891 19.344 1 90.62 91 PRO A CA 1
ATOM 712 C C . PRO A 1 91 ? 27.625 -9.781 19.953 1 90.62 91 PRO A C 1
ATOM 714 O O . PRO A 1 91 ? 27.391 -8.602 19.703 1 90.62 91 PRO A O 1
ATOM 717 N N . ASP A 1 92 ? 28.656 -10.156 20.703 1 90.88 92 ASP A N 1
ATOM 718 C CA . ASP A 1 92 ? 29.484 -9.18 21.391 1 90.88 92 ASP A CA 1
ATOM 719 C C . ASP A 1 92 ? 30.406 -8.461 20.422 1 90.88 92 ASP A C 1
ATOM 721 O O . ASP A 1 92 ? 30.938 -7.391 20.734 1 90.88 92 ASP A O 1
ATOM 725 N N . GLU A 1 93 ? 30.531 -9.016 19.234 1 94.69 93 GLU A N 1
ATOM 726 C CA . GLU A 1 93 ? 31.438 -8.453 18.234 1 94.69 93 GLU A CA 1
ATOM 727 C C . GLU A 1 93 ? 30.688 -7.59 17.234 1 94.69 93 GLU A C 1
ATOM 729 O O . GLU A 1 93 ? 31.312 -6.902 16.406 1 94.69 93 GLU A O 1
ATOM 734 N N . ILE A 1 94 ? 29.422 -7.594 17.281 1 95.94 94 ILE A N 1
ATOM 735 C CA . ILE A 1 94 ? 28.609 -6.918 16.281 1 95.94 94 ILE A CA 1
ATOM 736 C C . ILE A 1 94 ? 28.5 -5.434 16.609 1 95.94 94 ILE A C 1
ATOM 738 O O . ILE A 1 94 ? 28.078 -5.066 17.719 1 95.94 94 ILE A O 1
ATOM 742 N N . SER A 1 95 ? 28.906 -4.617 15.656 1 96.12 95 SER A N 1
ATOM 743 C CA . SER A 1 95 ? 28.875 -3.172 15.859 1 96.12 95 SER A CA 1
ATOM 744 C C . SER A 1 95 ? 27.828 -2.512 14.969 1 96.12 95 SER A C 1
ATOM 746 O O . SER A 1 95 ? 27.406 -1.384 15.227 1 96.12 95 SER A O 1
ATOM 748 N N . VAL A 1 96 ? 27.469 -3.24 13.906 1 97.19 96 VAL A N 1
ATOM 749 C CA . VAL A 1 96 ? 26.5 -2.678 12.961 1 97.19 96 VAL A CA 1
ATOM 750 C C . VAL A 1 96 ? 25.5 -3.75 12.547 1 97.19 96 VAL A C 1
ATOM 752 O O . VAL A 1 96 ? 25.859 -4.906 12.328 1 97.19 96 VAL A O 1
ATOM 755 N N . ILE A 1 97 ? 24.266 -3.33 12.516 1 97.56 97 ILE A N 1
ATOM 756 C CA . ILE A 1 97 ? 23.203 -4.211 12.055 1 97.56 97 ILE A CA 1
ATOM 757 C C . ILE A 1 97 ? 22.5 -3.594 10.844 1 97.56 97 ILE A C 1
ATOM 759 O O . ILE A 1 97 ? 22 -2.473 10.914 1 97.56 97 ILE A O 1
ATOM 763 N N . TYR A 1 98 ? 22.5 -4.367 9.805 1 96.12 98 TYR A N 1
ATOM 764 C CA . TYR A 1 98 ? 21.781 -3.953 8.602 1 96.12 98 TYR A CA 1
ATOM 765 C C . TYR A 1 98 ? 20.375 -4.539 8.578 1 96.12 98 TYR A C 1
ATOM 767 O O . TYR A 1 98 ? 20.188 -5.734 8.812 1 96.12 98 TYR A O 1
ATOM 775 N N . THR A 1 99 ? 19.438 -3.688 8.336 1 94.12 99 THR A N 1
ATOM 776 C CA . THR A 1 99 ? 18.047 -4.148 8.336 1 94.12 99 THR A CA 1
ATOM 777 C C . THR A 1 99 ? 17.188 -3.264 7.449 1 94.12 99 THR A C 1
ATOM 779 O O . THR A 1 99 ? 17.438 -2.066 7.312 1 94.12 99 THR A O 1
ATOM 782 N N . HIS A 1 100 ? 16.25 -3.861 6.758 1 87.56 100 HIS A N 1
ATOM 783 C CA . HIS A 1 100 ? 15.219 -3.078 6.086 1 87.56 100 HIS A CA 1
ATOM 784 C C . HIS A 1 100 ? 14.312 -2.381 7.098 1 87.56 100 HIS A C 1
ATOM 786 O O . HIS A 1 100 ? 13.992 -2.947 8.148 1 87.56 100 HIS A O 1
ATOM 792 N N . PRO A 1 101 ? 13.82 -1.162 6.754 1 80.81 101 PRO A N 1
ATOM 793 C CA . PRO A 1 101 ? 13 -0.415 7.715 1 80.81 101 PRO A CA 1
ATOM 794 C C . PRO A 1 101 ? 11.805 -1.216 8.219 1 80.81 101 PRO A C 1
ATOM 796 O O . PRO A 1 101 ? 11.539 -1.236 9.422 1 80.81 101 PRO A O 1
ATOM 799 N N . GLN A 1 102 ? 11.133 -1.91 7.383 1 81.19 102 GLN A N 1
ATOM 800 C CA . GLN A 1 102 ? 9.977 -2.711 7.777 1 81.19 102 GLN A CA 1
ATOM 801 C C . GLN A 1 102 ? 10.391 -3.863 8.688 1 81.19 102 GLN A C 1
ATOM 803 O O . GLN A 1 102 ? 9.734 -4.137 9.695 1 81.19 102 GLN A O 1
ATOM 808 N N . SER A 1 103 ? 11.453 -4.496 8.289 1 89.75 103 SER A N 1
ATOM 809 C CA . SER A 1 103 ? 11.961 -5.59 9.109 1 89.75 103 SER A CA 1
ATOM 810 C C . SER A 1 103 ? 12.406 -5.094 10.477 1 89.75 103 SER A C 1
ATOM 812 O O . SER A 1 103 ? 12.227 -5.781 11.484 1 89.75 103 SER A O 1
ATOM 814 N N . HIS A 1 104 ? 13.023 -3.939 10.445 1 90.69 104 HIS A N 1
ATOM 815 C CA . HIS A 1 104 ? 13.406 -3.322 11.703 1 90.69 104 HIS A CA 1
ATOM 816 C C . HIS A 1 104 ? 12.211 -3.164 12.633 1 90.69 104 HIS A C 1
ATOM 818 O O . HIS A 1 104 ? 12.273 -3.537 13.805 1 90.69 104 HIS A O 1
ATOM 824 N N . GLU A 1 105 ? 11.18 -2.684 12.125 1 83.31 105 GLU A N 1
ATOM 825 C CA . GLU A 1 105 ? 9.969 -2.475 12.914 1 83.31 105 GLU A CA 1
ATOM 826 C C . GLU A 1 105 ? 9.391 -3.803 13.391 1 83.31 105 GLU A C 1
ATOM 828 O O . GLU A 1 105 ? 8.977 -3.926 14.547 1 83.31 105 GLU A O 1
ATOM 833 N N . GLN A 1 106 ? 9.391 -4.75 12.57 1 87.56 106 GLN A N 1
ATOM 834 C CA . GLN A 1 106 ? 8.773 -6.047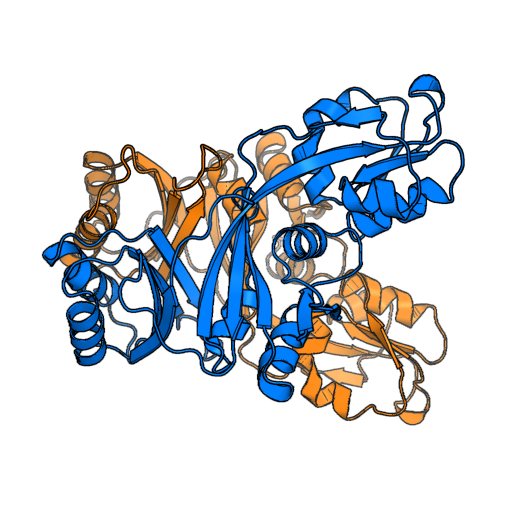 12.852 1 87.56 106 GLN A CA 1
ATOM 835 C C . GLN A 1 106 ? 9.641 -6.867 13.805 1 87.56 106 GLN A C 1
ATOM 837 O O . GLN A 1 106 ? 9.18 -7.867 14.359 1 87.56 106 GLN A O 1
ATOM 842 N N . CYS A 1 107 ? 10.93 -6.402 13.992 1 94.12 107 CYS A N 1
ATOM 843 C CA . CYS A 1 107 ? 11.844 -7.133 14.859 1 94.12 107 CYS A CA 1
ATOM 844 C C . CYS A 1 107 ? 12.383 -6.234 15.969 1 94.12 107 CYS A C 1
ATOM 846 O O . CYS A 1 107 ? 13.453 -6.488 16.516 1 94.12 107 CYS A O 1
ATOM 848 N N . SER A 1 108 ? 11.695 -5.23 16.219 1 90.38 108 SER A N 1
ATOM 849 C CA . SER A 1 108 ? 12.164 -4.191 17.125 1 90.38 108 SER A CA 1
ATOM 850 C C . SER A 1 108 ? 12.406 -4.754 18.531 1 90.38 108 SER A C 1
ATOM 852 O O . SER A 1 108 ? 13.367 -4.359 19.203 1 90.38 108 SER A O 1
ATOM 854 N N . ILE A 1 109 ? 11.633 -5.648 19.016 1 90.88 109 ILE A N 1
ATOM 855 C CA . ILE A 1 109 ? 11.781 -6.203 20.359 1 90.88 109 ILE A CA 1
ATOM 856 C C . ILE A 1 109 ? 13.141 -6.902 20.469 1 90.88 109 ILE A C 1
ATOM 858 O O . ILE A 1 109 ? 13.883 -6.66 21.422 1 90.88 109 ILE A O 1
ATOM 862 N N . TYR A 1 110 ? 13.453 -7.695 19.516 1 93.31 110 TYR A N 1
ATOM 863 C CA . TYR A 1 110 ? 14.734 -8.383 19.516 1 93.31 110 TYR A CA 1
ATOM 864 C C . TYR A 1 110 ? 15.883 -7.395 19.359 1 93.31 110 TYR A C 1
ATOM 866 O O . TYR A 1 110 ? 16.875 -7.48 20.078 1 93.31 110 TYR A O 1
ATOM 874 N N . LEU A 1 111 ? 15.719 -6.43 18.469 1 94.62 111 LEU A N 1
ATOM 875 C CA . LEU A 1 111 ? 16.797 -5.516 18.125 1 94.62 111 LEU A CA 1
ATOM 876 C C . LEU A 1 111 ? 17.062 -4.52 19.25 1 94.62 111 LEU A C 1
ATOM 878 O O . LEU A 1 111 ? 18.172 -3.992 19.375 1 94.62 111 LEU A O 1
ATOM 882 N N . ASN A 1 112 ? 16.094 -4.258 19.984 1 91.38 112 ASN A N 1
ATOM 883 C CA . ASN A 1 112 ? 16.266 -3.383 21.141 1 91.38 112 ASN A CA 1
ATOM 884 C C . ASN A 1 112 ? 17.234 -3.977 22.156 1 91.38 112 ASN A C 1
ATOM 886 O O . ASN A 1 112 ? 17.797 -3.254 22.984 1 91.38 112 ASN A O 1
ATOM 890 N N . GLY A 1 113 ? 17.375 -5.242 22.125 1 90.31 113 GLY A N 1
ATOM 891 C CA . GLY A 1 113 ? 18.344 -5.902 22.984 1 90.31 113 GLY A CA 1
ATOM 892 C C . GLY A 1 113 ? 19.781 -5.754 22.516 1 90.31 113 GLY A C 1
ATOM 893 O O . GLY A 1 113 ? 20.719 -6.07 23.25 1 90.31 113 GLY A O 1
ATOM 894 N N . MET A 1 114 ? 19.984 -5.23 21.359 1 90.56 114 MET A N 1
ATOM 895 C CA . MET A 1 114 ? 21.312 -5.066 20.766 1 90.56 114 MET A CA 1
ATOM 896 C C . MET A 1 114 ? 21.734 -3.604 20.797 1 90.56 114 MET A C 1
ATOM 898 O O . MET A 1 114 ? 22.125 -3.047 19.766 1 90.56 114 MET A O 1
ATOM 902 N N . LYS A 1 115 ? 21.891 -3.045 21.938 1 82.62 115 LYS A N 1
ATOM 903 C CA . LYS A 1 115 ? 22.062 -1.609 22.141 1 82.62 115 LYS A CA 1
ATOM 904 C C . LYS A 1 115 ? 23.438 -1.148 21.703 1 82.62 115 LYS A C 1
ATOM 906 O O . LYS A 1 115 ? 23.641 0.029 21.391 1 82.62 115 LYS A O 1
ATOM 911 N N . ARG A 1 116 ? 24.375 -1.998 21.656 1 88.31 116 ARG A N 1
ATOM 912 C CA . ARG A 1 116 ? 25.734 -1.613 21.328 1 88.31 116 ARG A CA 1
ATOM 913 C C . ARG A 1 116 ? 25.922 -1.45 19.812 1 88.31 116 ARG A C 1
ATOM 915 O O . ARG A 1 116 ? 26.859 -0.804 19.375 1 88.31 116 ARG A O 1
ATOM 922 N N . ALA A 1 117 ? 25 -2.037 19.062 1 92 117 ALA A N 1
ATOM 923 C CA . ALA A 1 117 ? 25.156 -2.035 17.625 1 92 117 ALA A CA 1
ATOM 924 C C . ALA A 1 117 ? 24.359 -0.9 16.984 1 92 117 ALA A C 1
ATOM 926 O O . ALA A 1 117 ? 23.25 -0.592 17.422 1 92 117 ALA A O 1
ATOM 927 N N . SER A 1 118 ? 24.969 -0.296 16.047 1 94.19 118 SER A N 1
ATOM 928 C CA . SER A 1 118 ? 24.25 0.704 15.25 1 94.19 118 SER A CA 1
ATOM 929 C C . SER A 1 118 ? 23.375 0.048 14.195 1 94.19 118 SER A C 1
ATOM 931 O O . SER A 1 118 ? 23.734 -0.982 13.625 1 94.19 118 SER A O 1
ATOM 933 N N . LEU A 1 119 ? 22.266 0.686 13.969 1 92.88 119 LEU A N 1
ATOM 934 C CA . LEU A 1 119 ? 21.344 0.16 12.969 1 92.88 119 LEU A CA 1
ATOM 935 C C . LEU A 1 119 ? 21.391 0.988 11.688 1 92.88 119 LEU A C 1
ATOM 937 O O . LEU A 1 119 ? 21.312 2.219 11.742 1 92.88 119 LEU A O 1
ATOM 941 N N . ILE A 1 120 ? 21.578 0.305 10.562 1 90.31 120 ILE A N 1
ATOM 942 C CA . ILE A 1 120 ? 21.609 0.954 9.258 1 90.31 120 ILE A CA 1
ATOM 943 C C . ILE A 1 120 ? 20.5 0.375 8.383 1 90.31 120 ILE A C 1
ATOM 945 O O . ILE A 1 120 ? 20.453 -0.833 8.141 1 90.31 120 ILE A O 1
ATOM 949 N N . HIS A 1 121 ? 19.625 1.26 7.875 1 86.88 121 HIS A N 1
ATOM 950 C CA . HIS A 1 121 ? 18.516 0.828 7.023 1 86.88 121 HIS A CA 1
ATOM 951 C C . HIS A 1 121 ? 18.984 0.598 5.59 1 86.88 121 HIS A C 1
ATOM 953 O O . HIS A 1 121 ? 19.781 1.376 5.062 1 86.88 121 HIS A O 1
ATOM 959 N N . THR A 1 122 ? 18.547 -0.545 5.066 1 85.94 122 THR A N 1
ATOM 960 C CA . THR A 1 122 ? 18.859 -0.919 3.691 1 85.94 122 THR A CA 1
ATOM 961 C C . THR A 1 122 ? 17.594 -0.974 2.85 1 85.94 122 THR A C 1
ATOM 963 O O . THR A 1 122 ? 16.484 -0.801 3.369 1 85.94 122 THR A O 1
ATOM 966 N N . SER A 1 123 ? 17.719 -1.273 1.494 1 74.69 123 SER A N 1
ATOM 967 C CA . SER A 1 123 ? 16.594 -1.222 0.567 1 74.69 123 SER A CA 1
ATOM 968 C C . SER A 1 123 ? 15.797 -2.52 0.595 1 74.69 123 SER A C 1
ATOM 970 O O . SER A 1 123 ? 14.664 -2.566 0.118 1 74.69 123 SER A O 1
ATOM 972 N N . SER A 1 124 ? 16.375 -3.598 1.106 1 80.94 124 SER A N 1
ATOM 973 C CA . SER A 1 124 ? 15.711 -4.895 1.16 1 80.94 124 SER A CA 1
ATOM 974 C C . SER A 1 124 ? 16.391 -5.824 2.158 1 80.94 124 SER A C 1
ATOM 976 O O . SER A 1 124 ? 17.5 -5.551 2.611 1 80.94 124 SER A O 1
ATOM 978 N N . ASN A 1 125 ? 15.695 -6.891 2.412 1 88.06 125 ASN A N 1
ATOM 979 C CA . ASN A 1 125 ? 16.297 -7.902 3.273 1 88.06 125 ASN A CA 1
ATOM 980 C C . ASN A 1 125 ? 17.516 -8.547 2.615 1 88.06 125 ASN A C 1
ATOM 982 O O . ASN A 1 125 ? 18.5 -8.859 3.289 1 88.06 125 ASN A O 1
ATOM 986 N N . ALA A 1 126 ? 17.406 -8.742 1.329 1 87.62 126 ALA A N 1
ATOM 987 C CA . ALA A 1 126 ? 18.531 -9.297 0.592 1 87.62 126 ALA A CA 1
ATOM 988 C C . ALA A 1 126 ? 19.75 -8.375 0.664 1 87.62 126 ALA A C 1
ATOM 990 O O . ALA A 1 126 ? 20.875 -8.836 0.861 1 87.62 126 ALA A O 1
ATOM 991 N N . GLN A 1 127 ? 19.484 -7.102 0.561 1 87.62 127 GLN A N 1
ATOM 992 C CA . GLN A 1 127 ? 20.578 -6.137 0.648 1 87.62 127 GLN A CA 1
ATOM 993 C C . GLN A 1 127 ? 21.188 -6.133 2.043 1 87.62 127 GLN A C 1
ATOM 995 O O . GLN A 1 127 ? 22.406 -5.957 2.189 1 87.62 127 GLN A O 1
ATOM 1000 N N . SER A 1 128 ? 20.375 -6.285 3.016 1 94.12 128 SER A N 1
ATOM 1001 C CA . SER A 1 128 ? 20.875 -6.355 4.383 1 94.12 128 SER A CA 1
ATOM 1002 C C . SER A 1 128 ? 21.891 -7.492 4.547 1 94.12 128 SER A C 1
ATOM 1004 O O . SER A 1 128 ? 22.969 -7.301 5.109 1 94.12 128 SER A O 1
ATOM 1006 N N . ALA A 1 129 ? 21.516 -8.648 4.055 1 95.12 129 ALA A N 1
ATOM 1007 C CA . ALA A 1 129 ? 22.406 -9.805 4.125 1 95.12 129 ALA A CA 1
ATOM 1008 C C . ALA A 1 129 ? 23.703 -9.562 3.348 1 95.12 129 ALA A C 1
ATOM 1010 O O . ALA A 1 129 ? 24.781 -9.906 3.816 1 95.12 129 ALA A O 1
ATOM 1011 N N . LYS A 1 130 ? 23.516 -8.992 2.207 1 95 130 LYS A N 1
ATOM 1012 C CA . LYS A 1 130 ? 24.672 -8.703 1.375 1 95 130 LYS A CA 1
ATOM 1013 C C . LYS A 1 130 ? 25.656 -7.801 2.107 1 95 130 LYS A C 1
ATOM 1015 O O . LYS A 1 130 ? 26.859 -8.094 2.16 1 95 130 LYS A O 1
ATOM 1020 N N . GLU A 1 131 ? 25.188 -6.73 2.674 1 95.06 131 GLU A N 1
ATOM 1021 C CA . GLU A 1 131 ? 26.047 -5.809 3.404 1 95.06 131 GLU A CA 1
ATOM 1022 C C . GLU A 1 131 ? 26.766 -6.516 4.559 1 95.06 131 GLU A C 1
ATOM 1024 O O . GLU A 1 131 ? 27.969 -6.348 4.746 1 95.06 131 GLU A O 1
ATOM 1029 N N . ALA A 1 132 ? 26.031 -7.273 5.266 1 96.5 132 ALA A N 1
ATOM 1030 C CA . ALA A 1 132 ? 26.594 -7.953 6.434 1 96.5 132 ALA A CA 1
ATOM 1031 C C . ALA A 1 132 ? 27.656 -8.969 6.027 1 96.5 132 ALA A C 1
ATOM 1033 O O . ALA A 1 132 ? 28.5 -9.344 6.836 1 96.5 132 ALA A O 1
ATOM 1034 N N . SER A 1 133 ? 27.516 -9.461 4.824 1 95.94 133 SER A N 1
ATOM 1035 C CA . SER A 1 133 ? 28.5 -10.445 4.355 1 95.94 133 SER A CA 1
ATOM 1036 C C . SER A 1 133 ? 29.828 -9.781 4.016 1 95.94 133 SER A C 1
ATOM 1038 O O . SER A 1 133 ? 30.859 -10.445 3.992 1 95.94 133 SER A O 1
ATOM 1040 N N . PHE A 1 134 ? 29.844 -8.453 3.771 1 95.31 134 PHE A N 1
ATOM 1041 C CA . PHE A 1 134 ? 31.031 -7.758 3.309 1 95.31 134 PHE A CA 1
ATOM 1042 C C . PHE A 1 134 ? 31.688 -6.977 4.445 1 95.31 134 PHE A C 1
ATOM 1044 O O . PHE A 1 134 ? 32.906 -6.77 4.449 1 95.31 134 PHE A O 1
ATOM 1051 N N . ILE A 1 135 ? 30.891 -6.508 5.312 1 94.69 135 ILE A N 1
ATOM 1052 C CA . ILE A 1 135 ? 31.391 -5.598 6.34 1 94.69 135 ILE A CA 1
ATOM 1053 C C . ILE A 1 135 ? 31.719 -6.383 7.605 1 94.69 135 ILE A C 1
ATOM 1055 O O . ILE A 1 135 ? 30.859 -7.086 8.148 1 94.69 135 ILE A O 1
ATOM 1059 N N . SER A 1 136 ? 32.938 -6.203 8.047 1 94.69 136 SER A N 1
ATOM 1060 C CA . SER A 1 136 ? 33.375 -6.898 9.25 1 94.69 136 SER A CA 1
ATOM 1061 C C . SER A 1 136 ? 32.625 -6.395 10.477 1 94.69 136 SER A C 1
ATOM 1063 O O . SER A 1 136 ? 32.375 -5.195 10.609 1 94.69 136 SER A O 1
ATOM 1065 N N . GLY A 1 137 ? 32.312 -7.324 11.375 1 95.81 137 GLY A N 1
ATOM 1066 C CA . GLY A 1 137 ? 31.641 -6.969 12.625 1 95.81 137 GLY A CA 1
ATOM 1067 C C . GLY A 1 137 ? 30.188 -6.574 12.445 1 95.81 137 GLY A C 1
ATOM 1068 O O . GLY A 1 137 ? 29.656 -5.785 13.219 1 95.81 137 GLY A O 1
ATOM 1069 N N . SER A 1 138 ? 29.578 -7.039 11.344 1 97.38 138 SER A N 1
ATOM 1070 C CA . SER A 1 138 ? 28.219 -6.625 11.07 1 97.38 138 SER A CA 1
ATOM 1071 C C . SER A 1 138 ? 27.25 -7.809 11.125 1 97.38 138 SER A C 1
ATOM 1073 O O . SER A 1 138 ? 27.688 -8.961 11.164 1 97.38 138 SER A O 1
ATOM 1075 N N . ALA A 1 139 ? 26.031 -7.504 11.266 1 98.06 139 ALA A N 1
ATOM 1076 C CA . ALA A 1 139 ? 24.922 -8.445 11.234 1 98.06 139 ALA A CA 1
ATOM 1077 C C . ALA A 1 139 ? 23.781 -7.918 10.375 1 98.06 139 ALA A C 1
ATOM 1079 O O . ALA A 1 139 ? 23.844 -6.805 9.852 1 98.06 139 ALA A O 1
ATOM 1080 N N . ALA A 1 140 ? 22.844 -8.82 10.156 1 97.88 140 ALA A N 1
ATOM 1081 C CA . ALA A 1 140 ? 21.672 -8.406 9.375 1 97.88 140 ALA A CA 1
ATOM 1082 C C . ALA A 1 140 ? 20.406 -9.094 9.875 1 97.88 140 ALA A C 1
ATOM 1084 O O . ALA A 1 140 ? 20.469 -10.203 10.422 1 97.88 140 ALA A O 1
ATOM 1085 N N . VAL A 1 141 ? 19.359 -8.391 9.789 1 96.75 141 VAL A N 1
ATOM 1086 C CA . VAL A 1 141 ? 18.047 -9 9.82 1 96.75 141 VAL A CA 1
ATOM 1087 C C . VAL A 1 141 ? 17.594 -9.336 8.406 1 96.75 141 VAL A C 1
ATOM 1089 O O . VAL A 1 141 ? 17.516 -8.445 7.547 1 96.75 141 VAL A O 1
ATOM 1092 N N . THR A 1 142 ? 17.344 -10.594 8.227 1 94.62 142 THR A N 1
ATOM 1093 C CA . THR A 1 142 ? 17.094 -10.984 6.844 1 94.62 142 THR A CA 1
ATOM 1094 C C . THR A 1 142 ? 16.297 -12.281 6.777 1 94.62 142 THR A C 1
ATOM 1096 O O . THR A 1 142 ? 15.648 -12.672 7.758 1 94.62 142 THR A O 1
ATOM 1099 N N . THR A 1 143 ? 16.219 -12.875 5.57 1 91.25 143 THR A N 1
ATOM 1100 C CA . THR A 1 143 ? 15.508 -14.133 5.352 1 91.25 143 THR A CA 1
ATOM 1101 C C . THR A 1 143 ? 16.469 -15.312 5.43 1 91.25 143 THR A C 1
ATOM 1103 O O . THR A 1 143 ? 17.688 -15.141 5.359 1 91.25 143 THR A O 1
ATOM 1106 N N . GLU A 1 144 ? 15.852 -16.531 5.617 1 89.94 144 GLU A N 1
ATOM 1107 C CA . GLU A 1 144 ? 16.672 -17.734 5.621 1 89.94 144 GLU A CA 1
ATOM 1108 C C . GLU A 1 144 ? 17.375 -17.922 4.289 1 89.94 144 GLU A C 1
ATOM 1110 O O . GLU A 1 144 ? 18.562 -18.297 4.254 1 89.94 144 GLU A O 1
ATOM 1115 N N . SER A 1 145 ? 16.688 -17.641 3.268 1 87.75 145 SER A N 1
ATOM 1116 C CA . SER A 1 145 ? 17.234 -17.797 1.926 1 87.75 145 SER A CA 1
ATOM 1117 C C . SER A 1 145 ? 18.422 -16.875 1.693 1 87.75 145 SER A C 1
ATOM 1119 O O . SER A 1 145 ? 19.422 -17.266 1.105 1 87.75 145 SER A O 1
ATOM 1121 N N . ALA A 1 146 ? 18.281 -15.625 2.121 1 91.44 146 ALA A N 1
ATOM 1122 C CA . ALA A 1 146 ? 19.375 -14.672 1.964 1 91.44 146 ALA A CA 1
ATOM 1123 C C . ALA A 1 146 ? 20.578 -15.086 2.809 1 91.44 146 ALA A C 1
ATOM 1125 O O . ALA A 1 146 ? 21.734 -14.922 2.389 1 91.44 146 ALA A O 1
ATOM 1126 N N . ALA A 1 147 ? 20.312 -15.578 3.98 1 93.94 147 ALA A N 1
ATOM 1127 C CA . ALA A 1 147 ? 21.375 -16.078 4.836 1 93.94 147 ALA A CA 1
ATOM 1128 C C . ALA A 1 147 ? 22.188 -17.156 4.133 1 93.94 147 ALA A C 1
ATOM 1130 O O . ALA A 1 147 ? 23.422 -17.141 4.156 1 93.94 147 ALA A O 1
ATOM 1131 N N . LYS A 1 148 ? 21.453 -18.078 3.51 1 91.88 148 LYS A N 1
ATOM 1132 C CA . LYS A 1 148 ? 22.094 -19.172 2.773 1 91.88 148 LYS A CA 1
ATOM 1133 C C . LYS A 1 148 ? 22.859 -18.641 1.565 1 91.88 148 LYS A C 1
ATOM 1135 O O . LYS A 1 148 ? 23.984 -19.062 1.312 1 91.88 148 LYS A O 1
ATOM 1140 N N . LEU A 1 149 ? 22.281 -17.75 0.913 1 91 149 LEU A N 1
ATOM 1141 C CA . LEU A 1 149 ? 22.844 -17.203 -0.306 1 91 149 LEU A CA 1
ATOM 1142 C C . LEU A 1 149 ? 24.203 -16.547 -0.022 1 91 149 LEU A C 1
ATOM 1144 O O . LEU A 1 149 ? 25.141 -16.672 -0.817 1 91 149 LEU A O 1
ATOM 1148 N N . TYR A 1 150 ? 24.312 -15.875 1.084 1 94.56 150 TYR A N 1
ATOM 1149 C CA . TYR A 1 150 ? 25.531 -15.125 1.393 1 94.56 150 TYR A CA 1
ATOM 1150 C C . TYR A 1 150 ? 26.375 -15.844 2.443 1 94.56 150 TYR A C 1
ATOM 1152 O O . TYR A 1 150 ? 27.281 -15.258 3.023 1 94.56 150 TYR A O 1
ATOM 1160 N N . ASP A 1 151 ? 25.969 -17.078 2.691 1 95.12 151 ASP A N 1
ATOM 1161 C CA . ASP A 1 151 ? 26.703 -17.953 3.615 1 95.12 151 ASP A CA 1
ATOM 1162 C C . ASP A 1 151 ? 26.859 -17.281 4.98 1 95.12 151 ASP A C 1
ATOM 1164 O O . ASP A 1 151 ? 27.984 -17.203 5.504 1 95.12 151 ASP A O 1
ATOM 1168 N N . LEU A 1 152 ? 25.766 -16.734 5.43 1 96.88 152 LEU A N 1
ATOM 1169 C CA . LEU A 1 152 ? 25.766 -16.109 6.746 1 96.88 152 LEU A CA 1
ATOM 1170 C C . LEU A 1 152 ? 25.125 -17.031 7.781 1 96.88 152 LEU A C 1
ATOM 1172 O O . LEU A 1 152 ? 23.984 -17.469 7.609 1 96.88 152 LEU A O 1
ATOM 1176 N N . PRO A 1 153 ? 25.859 -17.375 8.844 1 97.38 153 PRO A N 1
ATOM 1177 C CA . PRO A 1 153 ? 25.266 -18.188 9.906 1 97.38 153 PRO A CA 1
ATOM 1178 C C . PRO A 1 153 ? 24.062 -17.5 10.578 1 97.38 153 PRO A C 1
ATOM 1180 O O . PRO A 1 153 ? 24.094 -16.297 10.797 1 97.38 153 PRO A O 1
ATOM 1183 N N . ILE A 1 154 ? 23.047 -18.297 10.805 1 97.38 154 ILE A N 1
ATOM 1184 C CA . ILE A 1 154 ? 21.891 -17.812 11.547 1 97.38 154 ILE A CA 1
ATOM 1185 C C . ILE A 1 154 ? 22.172 -17.844 13.047 1 97.38 154 ILE A C 1
ATOM 1187 O O . ILE A 1 154 ? 22.375 -18.922 13.617 1 97.38 154 ILE A O 1
ATOM 1191 N N . LEU A 1 155 ? 22.203 -16.703 13.672 1 97.19 155 LEU A N 1
ATOM 1192 C CA . LEU A 1 155 ? 22.438 -16.641 15.109 1 97.19 155 LEU A CA 1
ATOM 1193 C C . LEU A 1 155 ? 21.125 -16.812 15.883 1 97.19 155 LEU A C 1
ATOM 1195 O O . LEU A 1 155 ? 21.125 -17.359 16.984 1 97.19 155 LEU A O 1
ATOM 1199 N N . GLN A 1 156 ? 20.078 -16.281 15.352 1 96.31 156 GLN A N 1
ATOM 1200 C CA . GLN A 1 156 ? 18.75 -16.391 15.961 1 96.31 156 GLN A CA 1
ATOM 1201 C C . GLN A 1 156 ? 17.656 -16.453 14.906 1 96.31 156 GLN A C 1
ATOM 1203 O O . GLN A 1 156 ? 17.672 -15.68 13.945 1 96.31 156 GLN A O 1
ATOM 1208 N N . LYS A 1 157 ? 16.797 -17.484 15.094 1 95.25 157 LYS A N 1
ATOM 1209 C CA . LYS A 1 157 ? 15.664 -17.625 14.188 1 95.25 157 LYS A CA 1
ATOM 1210 C C . LYS A 1 157 ? 14.406 -16.984 14.773 1 95.25 157 LYS A C 1
ATOM 1212 O O . LYS A 1 157 ? 14.297 -16.812 15.992 1 95.25 157 LYS A O 1
ATOM 1217 N N . ASP A 1 158 ? 13.508 -16.547 13.969 1 93.44 158 ASP A N 1
ATOM 1218 C CA . ASP A 1 158 ? 12.164 -16.109 14.328 1 93.44 158 ASP A CA 1
ATOM 1219 C C . ASP A 1 158 ? 12.219 -14.93 15.297 1 93.44 158 ASP A C 1
ATOM 1221 O O . ASP A 1 158 ? 11.602 -14.969 16.375 1 93.44 158 ASP A O 1
ATOM 1225 N N . ILE A 1 159 ? 12.93 -13.898 14.844 1 94.62 159 ILE A N 1
ATOM 1226 C CA . ILE A 1 159 ? 13.156 -12.797 15.773 1 94.62 159 ILE A CA 1
ATOM 1227 C C . ILE A 1 159 ? 12.039 -11.766 15.641 1 94.62 159 ILE A C 1
ATOM 1229 O O . ILE A 1 159 ? 12.078 -10.719 16.297 1 94.62 159 ILE A O 1
ATOM 1233 N N . GLN A 1 160 ? 11.039 -12.008 14.711 1 92.56 160 GLN A N 1
ATOM 1234 C CA . GLN A 1 160 ? 9.953 -11.055 14.516 1 92.56 160 GLN A CA 1
ATOM 1235 C C . GLN A 1 160 ? 9.094 -10.922 15.766 1 92.56 160 GLN A C 1
ATOM 1237 O O . GLN A 1 160 ? 8.984 -11.867 16.547 1 92.56 160 GLN A O 1
ATOM 1242 N N . ASN A 1 161 ? 8.547 -9.711 15.945 1 88.62 161 ASN A N 1
ATOM 1243 C CA . ASN A 1 161 ? 7.703 -9.414 17.094 1 88.62 161 ASN A CA 1
ATOM 1244 C C . ASN A 1 161 ? 6.496 -10.344 17.156 1 88.62 161 ASN A C 1
ATOM 1246 O O . ASN A 1 161 ? 6.117 -10.797 18.25 1 88.62 161 ASN A O 1
ATOM 1250 N N . SER A 1 162 ? 5.898 -10.609 15.953 1 83.19 162 SER A N 1
ATOM 1251 C CA . SER A 1 162 ? 4.68 -11.406 15.852 1 83.19 162 SER A CA 1
ATOM 1252 C C . SER A 1 162 ? 4.926 -12.695 15.078 1 83.19 162 SER A C 1
ATOM 1254 O O . SER A 1 162 ? 5.672 -12.703 14.102 1 83.19 162 SER A O 1
ATOM 1256 N N . LEU A 1 163 ? 4.27 -13.695 15.516 1 82.62 163 LEU A N 1
ATOM 1257 C CA . LEU A 1 163 ? 4.371 -14.977 14.828 1 82.62 163 LEU A CA 1
ATOM 1258 C C . LEU A 1 163 ? 3.262 -15.125 13.789 1 82.62 163 LEU A C 1
ATOM 1260 O O . LEU A 1 163 ? 3.223 -16.109 13.055 1 82.62 163 LEU A O 1
ATOM 1264 N N . ASN A 1 164 ? 2.516 -14.109 13.703 1 83.56 164 ASN A N 1
ATOM 1265 C CA . ASN A 1 164 ? 1.345 -14.211 12.844 1 83.56 164 ASN A CA 1
ATOM 1266 C C . ASN A 1 164 ? 1.549 -13.469 11.523 1 83.56 164 ASN A C 1
ATOM 1268 O O . ASN A 1 164 ? 0.633 -13.383 10.703 1 83.56 164 ASN A O 1
ATOM 1272 N N . ASN A 1 165 ? 2.787 -13 11.328 1 87.06 165 ASN A N 1
ATOM 1273 C CA . ASN A 1 165 ? 3.082 -12.305 10.078 1 87.06 165 ASN A CA 1
ATOM 1274 C C . ASN A 1 165 ? 3.023 -13.25 8.883 1 87.06 165 ASN A C 1
ATOM 1276 O O . ASN A 1 165 ? 3.781 -14.219 8.82 1 87.06 165 ASN A O 1
ATOM 1280 N N . THR A 1 166 ? 2.107 -12.992 8.008 1 89.81 166 THR A N 1
ATOM 1281 C CA . THR A 1 166 ? 1.894 -13.867 6.855 1 89.81 166 THR A CA 1
ATOM 1282 C C . THR A 1 166 ? 1.685 -13.047 5.586 1 89.81 166 THR A C 1
ATOM 1284 O O . THR A 1 166 ? 0.985 -12.031 5.605 1 89.81 166 THR A O 1
ATOM 1287 N N . THR A 1 167 ? 2.357 -13.461 4.543 1 90.5 167 THR A N 1
ATOM 1288 C CA . THR A 1 167 ? 2.117 -12.852 3.238 1 90.5 167 THR A CA 1
ATOM 1289 C C . THR A 1 167 ? 1.312 -13.789 2.342 1 90.5 167 THR A C 1
ATOM 1291 O O . THR A 1 167 ? 1.572 -14.992 2.301 1 90.5 167 THR A O 1
ATOM 1294 N N . ARG A 1 168 ? 0.258 -13.242 1.757 1 92.75 168 ARG A N 1
ATOM 1295 C CA . ARG A 1 168 ? -0.525 -13.938 0.741 1 92.75 168 ARG A CA 1
ATOM 1296 C C . ARG A 1 168 ? 0.035 -13.68 -0.654 1 92.75 168 ARG A C 1
ATOM 1298 O O . ARG A 1 168 ? 0.219 -12.531 -1.053 1 92.75 168 ARG A O 1
ATOM 1305 N N . PHE A 1 169 ? 0.389 -14.781 -1.353 1 95 169 PHE A N 1
ATOM 1306 C CA . PHE A 1 169 ? 0.874 -14.711 -2.727 1 95 169 PHE A CA 1
ATOM 1307 C C . PHE A 1 169 ? -0.157 -15.281 -3.693 1 95 169 PHE A C 1
ATOM 1309 O O . PHE A 1 169 ? -0.938 -16.156 -3.328 1 95 169 PHE A O 1
ATOM 1316 N N . LEU A 1 170 ? -0.14 -14.734 -4.898 1 96.19 170 LEU A N 1
ATOM 1317 C CA . LEU A 1 170 ? -1.003 -15.234 -5.965 1 96.19 170 LEU A CA 1
ATOM 1318 C C . LEU A 1 170 ? -0.177 -15.852 -7.086 1 96.19 170 LEU A C 1
ATOM 1320 O O . LEU A 1 170 ? 0.875 -15.32 -7.453 1 96.19 170 LEU A O 1
ATOM 1324 N N . GLU A 1 171 ? -0.64 -16.969 -7.504 1 95.69 171 GLU A N 1
ATOM 1325 C CA . GLU A 1 171 ? -0.165 -17.484 -8.781 1 95.69 171 GLU A CA 1
ATOM 1326 C C . GLU A 1 171 ? -0.979 -16.906 -9.945 1 95.69 171 GLU A C 1
ATOM 1328 O O . GLU A 1 171 ? -2.211 -16.891 -9.898 1 95.69 171 GLU A O 1
ATOM 1333 N N . ILE A 1 172 ? -0.27 -16.375 -10.922 1 97.12 172 ILE A N 1
ATOM 1334 C CA . ILE A 1 172 ? -0.966 -15.766 -12.055 1 97.12 172 ILE A CA 1
ATOM 1335 C C . ILE A 1 172 ? -0.541 -16.453 -13.352 1 97.12 172 ILE A C 1
ATOM 1337 O O . ILE A 1 172 ? 0.572 -16.969 -13.445 1 97.12 172 ILE A O 1
ATOM 1341 N N . SER A 1 173 ? -1.48 -16.406 -14.352 1 96.38 173 SER A N 1
ATOM 1342 C CA . SER A 1 173 ? -1.25 -16.984 -15.68 1 96.38 173 SER A CA 1
ATOM 1343 C C . SER A 1 173 ? -1.994 -16.203 -16.75 1 96.38 173 SER A C 1
ATOM 1345 O O . SER A 1 173 ? -2.912 -15.438 -16.453 1 96.38 173 SER A O 1
ATOM 1347 N N . ALA A 1 174 ? -1.585 -16.125 -18.094 1 93 174 ALA A N 1
ATOM 1348 C CA . ALA A 1 174 ? -2.199 -15.422 -19.219 1 93 174 ALA A CA 1
ATOM 1349 C C . ALA A 1 174 ? -3.492 -16.109 -19.656 1 93 174 ALA A C 1
ATOM 1351 O O . ALA A 1 174 ? -4.391 -15.461 -20.203 1 93 174 ALA A O 1
ATOM 1352 N N . GLY A 1 175 ? -4.023 -17.031 -19.172 1 81.44 175 GLY A N 1
ATOM 1353 C CA . GLY A 1 175 ? -5.238 -17.594 -19.734 1 81.44 175 GLY A CA 1
ATOM 1354 C C . GLY A 1 175 ? -5.609 -18.938 -19.125 1 81.44 175 GLY A C 1
ATOM 1355 O O . GLY A 1 175 ? -6.098 -19.828 -19.828 1 81.44 175 GLY A O 1
ATOM 1356 N N . ALA A 1 176 ? -5.559 -19 -17.938 1 81.75 176 ALA A N 1
ATOM 1357 C CA . ALA A 1 176 ? -5.918 -20.266 -17.297 1 81.75 176 ALA A CA 1
ATOM 1358 C C . ALA A 1 176 ? -7.418 -20.359 -17.047 1 81.75 176 ALA A C 1
ATOM 1360 O O . ALA A 1 176 ? -8.086 -19.328 -16.875 1 81.75 176 ALA A O 1
ATOM 1361 N N . LEU A 1 177 ? -7.934 -21.531 -17.203 1 83.88 177 LEU A N 1
ATOM 1362 C CA . LEU A 1 177 ? -9.336 -21.766 -16.891 1 83.88 177 LEU A CA 1
ATOM 1363 C C . LEU A 1 177 ? -9.539 -22.016 -15.398 1 83.88 177 LEU A C 1
ATOM 1365 O O . LEU A 1 177 ? -8.633 -22.5 -14.719 1 83.88 177 LEU A O 1
ATOM 1369 N N . ASP A 1 178 ? -10.727 -21.609 -14.977 1 87.38 178 ASP A N 1
ATOM 1370 C CA . ASP A 1 178 ? -11.062 -21.875 -13.586 1 87.38 178 ASP A CA 1
ATOM 1371 C C . ASP A 1 178 ? -11.18 -23.375 -13.336 1 87.38 178 ASP A C 1
ATOM 1373 O O . ASP A 1 178 ? -11.664 -24.125 -14.188 1 87.38 178 ASP A O 1
ATOM 1377 N N . PRO A 1 179 ? -10.727 -23.797 -12.188 1 87.25 179 PRO A N 1
ATOM 1378 C CA . PRO A 1 179 ? -10.93 -25.203 -11.852 1 87.25 179 PRO A CA 1
ATOM 1379 C C . PRO A 1 179 ? -12.406 -25.547 -11.633 1 87.25 179 PRO A C 1
ATOM 1381 O O . PRO A 1 179 ? -13.234 -24.656 -11.492 1 87.25 179 PRO A O 1
ATOM 1384 N N . ASP A 1 180 ? -12.688 -26.797 -11.586 1 83.38 180 ASP A N 1
ATOM 1385 C CA . ASP A 1 180 ? -14.062 -27.266 -11.43 1 83.38 180 ASP A CA 1
ATOM 1386 C C . ASP A 1 180 ? -14.586 -26.969 -10.023 1 83.38 180 ASP A C 1
ATOM 1388 O O . ASP A 1 180 ? -15.781 -26.734 -9.844 1 83.38 180 ASP A O 1
ATOM 1392 N N . ASP A 1 181 ? -13.711 -27.031 -9.07 1 87.5 181 ASP A N 1
ATOM 1393 C CA . ASP A 1 181 ? -14.117 -26.844 -7.68 1 87.5 181 ASP A CA 1
ATOM 1394 C C . ASP A 1 181 ? -13.281 -25.75 -7.012 1 87.5 181 ASP A C 1
ATOM 1396 O O . ASP A 1 181 ? -12.562 -26.016 -6.043 1 87.5 181 ASP A O 1
ATOM 1400 N N . PRO A 1 182 ? -13.492 -24.562 -7.496 1 91.81 182 PRO A N 1
ATOM 1401 C CA . PRO A 1 182 ? -12.719 -23.484 -6.867 1 91.81 182 PRO A CA 1
ATOM 1402 C C . PRO A 1 182 ? -13.141 -23.219 -5.422 1 91.81 182 PRO A C 1
ATOM 1404 O O . PRO A 1 182 ? -14.297 -23.469 -5.059 1 91.81 182 PRO A O 1
ATOM 1407 N N . GLU A 1 183 ? -12.211 -22.781 -4.625 1 92.62 183 GLU A N 1
ATOM 1408 C CA . GLU A 1 183 ? -12.477 -22.453 -3.225 1 92.62 183 GLU A CA 1
ATOM 1409 C C . GLU A 1 183 ? -12.633 -20.953 -3.029 1 92.62 183 GLU A C 1
ATOM 1411 O O . GLU A 1 183 ? -13.281 -20.5 -2.076 1 92.62 183 GLU A O 1
ATOM 1416 N N . LYS A 1 184 ? -11.984 -20.203 -3.895 1 94.06 184 LYS A N 1
ATOM 1417 C CA . LYS A 1 184 ? -12.016 -18.75 -3.791 1 94.06 184 LYS A CA 1
ATOM 1418 C C . LYS A 1 184 ? -12.078 -18.109 -5.172 1 94.06 184 LYS A C 1
ATOM 1420 O O . LYS A 1 184 ? -11.617 -18.688 -6.156 1 94.06 184 LYS A O 1
ATOM 1425 N N . CYS A 1 185 ? -12.734 -17 -5.25 1 95.62 185 CYS A N 1
ATOM 1426 C CA . CYS A 1 185 ? -12.766 -16.203 -6.469 1 95.62 185 CYS A CA 1
ATOM 1427 C C . CYS A 1 185 ? -12.406 -14.75 -6.172 1 95.62 185 CYS A C 1
ATOM 1429 O O . CYS A 1 185 ? -12.656 -14.25 -5.074 1 95.62 185 CYS A O 1
ATOM 1431 N N . SER A 1 186 ? -11.766 -14.164 -7.105 1 96.56 186 SER A N 1
ATOM 1432 C CA . SER A 1 186 ? -11.422 -12.75 -7.027 1 96.56 186 SER A CA 1
ATOM 1433 C C . SER A 1 186 ? -12 -11.977 -8.211 1 96.56 186 SER A C 1
ATOM 1435 O O . SER A 1 186 ? -11.93 -12.438 -9.352 1 96.56 186 SER A O 1
ATOM 1437 N N . VAL A 1 187 ? -12.648 -10.82 -7.914 1 96.94 187 VAL A N 1
ATOM 1438 C CA . VAL A 1 187 ? -13.203 -9.961 -8.961 1 96.94 187 VAL A CA 1
ATOM 1439 C C . VAL A 1 187 ? -12.867 -8.5 -8.664 1 96.94 187 VAL A C 1
ATOM 1441 O O . VAL A 1 187 ? -12.555 -8.148 -7.527 1 96.94 187 VAL A O 1
ATOM 1444 N N . VAL A 1 188 ? -12.836 -7.727 -9.648 1 96.75 188 VAL A N 1
ATOM 1445 C CA . VAL A 1 188 ? -12.789 -6.273 -9.508 1 96.75 188 VAL A CA 1
ATOM 1446 C C . VAL A 1 188 ? -14.117 -5.668 -9.961 1 96.75 188 VAL A C 1
ATOM 1448 O O . VAL A 1 188 ? -14.578 -5.93 -11.078 1 96.75 188 VAL A O 1
ATOM 1451 N N . ILE A 1 189 ? -14.742 -4.93 -9.023 1 95 189 ILE A N 1
ATOM 1452 C CA . ILE A 1 189 ? -15.938 -4.168 -9.367 1 95 189 ILE A CA 1
ATOM 1453 C C . ILE A 1 189 ? -15.531 -2.814 -9.953 1 95 189 ILE A C 1
ATOM 1455 O O . ILE A 1 189 ? -14.758 -2.074 -9.336 1 95 189 ILE A O 1
ATOM 1459 N N . ILE A 1 190 ? -15.961 -2.51 -11.086 1 92.88 190 ILE A N 1
ATOM 1460 C CA . ILE A 1 190 ? -15.711 -1.248 -11.773 1 92.88 190 ILE A CA 1
ATOM 1461 C C . ILE A 1 190 ? -17.016 -0.481 -11.953 1 92.88 190 ILE A C 1
ATOM 1463 O O . ILE A 1 190 ? -17.672 -0.604 -12.984 1 92.88 190 ILE A O 1
ATOM 1467 N N . PRO A 1 191 ? -17.266 0.3 -10.953 1 87.75 191 PRO A N 1
ATOM 1468 C CA . PRO A 1 191 ? -18.547 0.988 -10.992 1 87.75 191 PRO A CA 1
ATOM 1469 C C . PRO A 1 191 ? -18.672 1.948 -12.18 1 87.75 191 PRO A C 1
ATOM 1471 O O . PRO A 1 191 ? -17.703 2.643 -12.508 1 87.75 191 PRO A O 1
ATOM 1474 N N . ARG A 1 192 ? -19.797 1.959 -12.914 1 79.5 192 ARG A N 1
ATOM 1475 C CA . ARG A 1 192 ? -20.094 2.883 -14.008 1 79.5 192 ARG A CA 1
ATOM 1476 C C . ARG A 1 192 ? -20.453 4.262 -13.469 1 79.5 192 ARG A C 1
ATOM 1478 O O . ARG A 1 192 ? -20.219 5.277 -14.125 1 79.5 192 ARG A O 1
ATOM 1485 N N . GLU A 1 193 ? -21.047 4.293 -12.266 1 75.94 193 GLU A N 1
ATOM 1486 C CA . GLU A 1 193 ? -21.438 5.527 -11.586 1 75.94 193 GLU A CA 1
ATOM 1487 C C . GLU A 1 193 ? -21.078 5.473 -10.102 1 75.94 193 GLU A C 1
ATOM 1489 O O . GLU A 1 193 ? -20.984 4.391 -9.523 1 75.94 193 GLU A O 1
ATOM 1494 N N . ASN A 1 194 ? -20.641 6.68 -9.625 1 68.25 194 ASN A N 1
ATOM 1495 C CA . ASN A 1 194 ? -20.391 6.789 -8.188 1 68.25 194 ASN A CA 1
ATOM 1496 C C . ASN A 1 194 ? -21.641 7.27 -7.445 1 68.25 194 ASN A C 1
ATOM 1498 O O . ASN A 1 194 ? -21.953 8.461 -7.449 1 68.25 194 ASN A O 1
ATOM 1502 N N . ARG A 1 195 ? -22.516 6.375 -7.016 1 72.38 195 ARG A N 1
ATOM 1503 C CA . ARG A 1 195 ? -23.703 6.77 -6.285 1 72.38 195 ARG A CA 1
ATOM 1504 C C . ARG A 1 195 ? -23.75 6.109 -4.91 1 72.38 195 ARG A C 1
ATOM 1506 O O . ARG A 1 195 ? -23.25 4.996 -4.734 1 72.38 195 ARG A O 1
ATOM 1513 N N . PRO A 1 196 ? -24.359 6.879 -3.959 1 73.62 196 PRO A N 1
ATOM 1514 C CA . PRO A 1 196 ? -24.531 6.266 -2.643 1 73.62 196 PRO A CA 1
ATOM 1515 C C . PRO A 1 196 ? -25.297 4.941 -2.709 1 73.62 196 PRO A C 1
ATOM 1517 O O . PRO A 1 196 ? -26.234 4.801 -3.494 1 73.62 196 PRO A O 1
ATOM 1520 N N . GLY A 1 197 ? -24.766 3.895 -2.119 1 78.44 197 GLY A N 1
ATOM 1521 C CA . GLY A 1 197 ? -25.5 2.637 -2.012 1 78.44 197 GLY A CA 1
ATOM 1522 C C . GLY A 1 197 ? -25.016 1.585 -2.992 1 78.44 197 GLY A C 1
ATOM 1523 O O . GLY A 1 197 ? -25.406 0.422 -2.912 1 78.44 197 GLY A O 1
ATOM 1524 N N . LEU A 1 198 ? -24.234 2.002 -3.93 1 82.88 198 LEU A N 1
ATOM 1525 C CA . LEU A 1 198 ? -23.766 1.04 -4.922 1 82.88 198 LEU A CA 1
ATOM 1526 C C . LEU A 1 198 ? -23.047 -0.125 -4.254 1 82.88 198 LEU A C 1
ATOM 1528 O O . LEU A 1 198 ? -23.359 -1.288 -4.527 1 82.88 198 LEU A O 1
ATOM 1532 N N . LEU A 1 199 ? -22.125 0.18 -3.393 1 86.56 199 LEU A N 1
ATOM 1533 C CA . LEU A 1 199 ? -21.391 -0.88 -2.713 1 86.56 199 LEU A CA 1
ATOM 1534 C C . LEU A 1 199 ? -22.328 -1.738 -1.869 1 86.56 199 LEU A C 1
ATOM 1536 O O . LEU A 1 199 ? -22.156 -2.959 -1.798 1 86.56 199 LEU A O 1
ATOM 1540 N N . TYR A 1 200 ? -23.312 -1.09 -1.302 1 89 200 TYR A N 1
ATOM 1541 C CA . TYR A 1 200 ? -24.312 -1.819 -0.528 1 89 200 TYR A CA 1
ATOM 1542 C C . TYR A 1 200 ? -25.047 -2.824 -1.401 1 89 200 TYR A C 1
ATOM 1544 O O . TYR A 1 200 ? -25.25 -3.975 -1.004 1 89 200 TYR A O 1
ATOM 1552 N N . GLY A 1 201 ? -25.438 -2.387 -2.545 1 89.88 201 GLY A N 1
ATOM 1553 C CA . GLY A 1 201 ? -26.109 -3.277 -3.477 1 89.88 201 GLY A CA 1
ATOM 1554 C C . GLY A 1 201 ? -25.25 -4.453 -3.906 1 89.88 201 GLY A C 1
ATOM 1555 O O . GLY A 1 201 ? -25.734 -5.586 -3.971 1 89.88 201 GLY A O 1
ATOM 1556 N N . ILE A 1 202 ? -24.047 -4.184 -4.133 1 90.62 202 ILE A N 1
ATOM 1557 C CA . ILE A 1 202 ? -23.094 -5.207 -4.555 1 90.62 202 ILE A CA 1
ATOM 1558 C C . ILE A 1 202 ? -22.922 -6.246 -3.447 1 90.62 202 ILE A C 1
ATOM 1560 O O . ILE A 1 202 ? -23.031 -7.449 -3.691 1 90.62 202 ILE A O 1
ATOM 1564 N N . LEU A 1 203 ? -22.766 -5.773 -2.248 1 91.69 203 LEU A N 1
ATOM 1565 C CA . LEU A 1 203 ? -22.547 -6.68 -1.125 1 91.69 203 LEU A CA 1
ATOM 1566 C C . LEU A 1 203 ? -23.812 -7.457 -0.803 1 91.69 203 LEU A C 1
ATOM 1568 O O . LEU A 1 203 ? -23.75 -8.562 -0.268 1 91.69 203 LEU A O 1
ATOM 1572 N N . GLY A 1 204 ? -24.922 -6.844 -1.123 1 91.81 204 GLY A N 1
ATOM 1573 C CA . GLY A 1 204 ? -26.188 -7.52 -0.917 1 91.81 204 GLY A CA 1
ATOM 1574 C C . GLY A 1 204 ? -26.297 -8.828 -1.679 1 91.81 204 GLY A C 1
ATOM 1575 O O . GLY A 1 204 ? -26.875 -9.797 -1.182 1 91.81 204 GLY A O 1
ATOM 1576 N N . ILE A 1 205 ? -25.734 -8.828 -2.83 1 92.19 205 ILE A N 1
ATOM 1577 C CA . ILE A 1 205 ? -25.766 -10.031 -3.662 1 92.19 205 ILE A CA 1
ATOM 1578 C C . ILE A 1 205 ? -25.031 -11.164 -2.953 1 92.19 205 ILE A C 1
ATOM 1580 O O . ILE A 1 205 ? -25.516 -12.297 -2.918 1 92.19 205 ILE A O 1
ATOM 1584 N N . PHE A 1 206 ? -23.891 -10.914 -2.33 1 91.62 206 PHE A N 1
ATOM 1585 C CA . PHE A 1 206 ? -23.125 -11.922 -1.595 1 91.62 206 PHE A CA 1
ATOM 1586 C C . PHE A 1 206 ? -23.859 -12.32 -0.32 1 91.62 206 PHE A C 1
ATOM 1588 O O . PHE A 1 206 ? -23.938 -13.508 0.008 1 91.62 206 PHE A O 1
ATOM 1595 N N . ALA A 1 207 ? -24.391 -11.312 0.341 1 88.94 207 ALA A N 1
ATOM 1596 C CA . ALA A 1 207 ? -25.047 -11.555 1.618 1 88.94 207 ALA A CA 1
ATOM 1597 C C . ALA A 1 207 ? -26.281 -12.453 1.44 1 88.94 207 ALA A C 1
ATOM 1599 O O . ALA A 1 207 ? -26.516 -13.352 2.246 1 88.94 207 ALA A O 1
ATOM 1600 N N . GLN A 1 208 ? -27.031 -12.227 0.447 1 88.62 208 GLN A N 1
ATOM 1601 C CA . GLN A 1 208 ? -28.25 -12.992 0.18 1 88.62 208 GLN A CA 1
ATOM 1602 C C . GLN A 1 208 ? -27.938 -14.461 -0.065 1 88.62 208 GLN A C 1
ATOM 1604 O O . GLN A 1 208 ? -28.734 -15.336 0.254 1 88.62 208 GLN A O 1
ATOM 1609 N N . ARG A 1 209 ? -26.781 -14.703 -0.498 1 89.44 209 ARG A N 1
ATOM 1610 C CA . ARG A 1 209 ? -26.375 -16.062 -0.827 1 89.44 209 ARG A CA 1
ATOM 1611 C C . ARG A 1 209 ? -25.516 -16.672 0.278 1 89.44 209 ARG A C 1
ATOM 1613 O O . ARG A 1 209 ? -25.078 -17.812 0.177 1 89.44 209 ARG A O 1
ATOM 1620 N N . GLY A 1 210 ? -25.234 -15.898 1.239 1 87 210 GLY A N 1
ATOM 1621 C CA . GLY A 1 210 ? -24.438 -16.375 2.352 1 87 210 GLY A CA 1
ATOM 1622 C C . GLY A 1 210 ? -22.969 -16.562 1.985 1 87 210 GLY A C 1
ATOM 1623 O O . GLY A 1 210 ? -22.281 -17.422 2.564 1 87 210 GLY A O 1
ATOM 1624 N N . ILE A 1 211 ? -22.562 -15.898 0.972 1 89.94 211 ILE A N 1
ATOM 1625 C CA . ILE A 1 211 ? -21.188 -16.016 0.502 1 89.94 211 ILE A CA 1
ATOM 1626 C C . ILE A 1 211 ? -20.266 -15.148 1.359 1 89.94 211 ILE A C 1
ATOM 1628 O O . ILE A 1 211 ? -20.562 -13.977 1.597 1 89.94 211 ILE A O 1
ATOM 1632 N N . ASN A 1 212 ? -19.203 -15.711 1.798 1 87.62 212 ASN A N 1
ATOM 1633 C CA . ASN A 1 212 ? -18.234 -15.016 2.648 1 87.62 212 ASN A CA 1
ATOM 1634 C C . ASN A 1 212 ? -17.219 -14.227 1.823 1 87.62 212 ASN A C 1
ATOM 1636 O O . ASN A 1 212 ? -16.547 -14.789 0.956 1 87.62 212 ASN A O 1
ATOM 1640 N N . LEU A 1 213 ? -17.141 -12.93 2.154 1 89.38 213 LEU A N 1
ATOM 1641 C CA . LEU A 1 213 ? -16.078 -12.117 1.569 1 89.38 213 LEU A CA 1
ATOM 1642 C C . LEU A 1 213 ? -14.797 -12.203 2.402 1 89.38 213 LEU A C 1
ATOM 1644 O O . LEU A 1 213 ? -14.82 -11.93 3.604 1 89.38 213 LEU A O 1
ATOM 1648 N N . THR A 1 214 ? -13.719 -12.57 1.798 1 87.81 214 THR A N 1
ATOM 1649 C CA . THR A 1 214 ? -12.477 -12.711 2.539 1 87.81 214 THR A CA 1
ATOM 1650 C C . THR A 1 214 ? -11.617 -11.461 2.402 1 87.81 214 THR A C 1
ATOM 1652 O O . THR A 1 214 ? -10.672 -11.258 3.172 1 87.81 214 THR A O 1
ATOM 1655 N N . ARG A 1 215 ? -11.898 -10.617 1.434 1 89.5 215 ARG A N 1
ATOM 1656 C CA . ARG A 1 215 ? -11.148 -9.383 1.231 1 89.5 215 ARG A CA 1
ATOM 1657 C C . ARG A 1 215 ? -11.969 -8.367 0.439 1 89.5 215 ARG A C 1
ATOM 1659 O O . ARG A 1 215 ? -12.719 -8.742 -0.468 1 89.5 215 ARG A O 1
ATOM 1666 N N . ILE A 1 216 ? -11.914 -7.137 0.771 1 91 216 ILE A N 1
ATOM 1667 C CA . ILE A 1 216 ? -12.461 -6.031 -0.012 1 91 216 ILE A CA 1
ATOM 1668 C C . ILE A 1 216 ? -11.539 -4.816 0.102 1 91 216 ILE A C 1
ATOM 1670 O O . ILE A 1 216 ? -11.07 -4.484 1.193 1 91 216 ILE A O 1
ATOM 1674 N N . GLU A 1 217 ? -11.227 -4.23 -0.968 1 90.94 217 GLU A N 1
ATOM 1675 C CA . GLU A 1 217 ? -10.328 -3.08 -0.975 1 90.94 217 GLU A CA 1
ATOM 1676 C C . GLU A 1 217 ? -10.688 -2.109 -2.098 1 90.94 217 GLU A C 1
ATOM 1678 O O . GLU A 1 217 ? -10.789 -2.506 -3.258 1 90.94 217 GLU A O 1
ATOM 1683 N N . SER A 1 218 ? -10.984 -0.878 -1.696 1 89.5 218 SER A N 1
ATOM 1684 C CA . SER A 1 218 ? -11.195 0.157 -2.703 1 89.5 218 SER A CA 1
ATOM 1685 C C . SER A 1 218 ? -9.867 0.739 -3.18 1 89.5 218 SER A C 1
ATOM 1687 O O . SER A 1 218 ? -8.938 0.907 -2.387 1 89.5 218 SER A O 1
ATOM 1689 N N . ARG A 1 219 ? -9.758 0.95 -4.391 1 88.19 219 ARG A N 1
ATOM 1690 C CA . ARG A 1 219 ? -8.594 1.591 -4.988 1 88.19 219 ARG A CA 1
ATOM 1691 C C . ARG A 1 219 ? -9.008 2.621 -6.035 1 88.19 219 ARG A C 1
ATOM 1693 O O . ARG A 1 219 ? -9.938 2.387 -6.809 1 88.19 219 ARG A O 1
ATOM 1700 N N . PRO A 1 220 ? -8.312 3.75 -5.977 1 84.62 220 PRO A N 1
ATOM 1701 C CA . PRO A 1 220 ? -8.625 4.738 -7.012 1 84.62 220 PRO A CA 1
ATOM 1702 C C . PRO A 1 220 ? -8.406 4.199 -8.422 1 84.62 220 PRO A C 1
ATOM 1704 O O . PRO A 1 220 ? -7.457 3.455 -8.664 1 84.62 220 PRO A O 1
ATOM 1707 N N . SER A 1 221 ? -9.367 4.438 -9.391 1 76 221 SER A N 1
ATOM 1708 C CA . SER A 1 221 ? -9.344 3.918 -10.75 1 76 221 SER A CA 1
ATOM 1709 C C . SER A 1 221 ? -8.328 4.66 -11.609 1 76 221 SER A C 1
ATOM 1711 O O . SER A 1 221 ? -8.133 4.324 -12.781 1 76 221 SER A O 1
ATOM 1713 N N . LYS A 1 222 ? -7.566 5.59 -11.125 1 70.94 222 LYS A N 1
ATOM 1714 C CA . LYS A 1 222 ? -6.609 6.426 -11.852 1 70.94 222 LYS A CA 1
ATOM 1715 C C . LYS A 1 222 ? -7.32 7.32 -12.859 1 70.94 222 LYS A C 1
ATOM 1717 O O . LYS A 1 222 ? -6.672 7.996 -13.664 1 70.94 222 LYS A O 1
ATOM 1722 N N . GLU A 1 223 ? -8.672 7.172 -12.961 1 67.56 223 GLU A N 1
ATOM 1723 C CA . GLU A 1 223 ? -9.453 7.992 -13.883 1 67.56 223 GLU A CA 1
ATOM 1724 C C . GLU A 1 223 ? -9.875 9.305 -13.227 1 67.56 223 GLU A C 1
ATOM 1726 O O . GLU A 1 223 ? -10.617 10.094 -13.82 1 67.56 223 GLU A O 1
ATOM 1731 N N . GLY A 1 224 ? -9.414 9.602 -12.133 1 63.75 224 GLY A N 1
ATOM 1732 C CA . GLY A 1 224 ? -9.781 10.836 -11.461 1 63.75 224 GLY A CA 1
ATOM 1733 C C . GLY A 1 224 ? -9.984 10.672 -9.969 1 63.75 224 GLY A C 1
ATOM 1734 O O . GLY A 1 224 ? -10.102 9.547 -9.477 1 63.75 224 GLY A O 1
ATOM 1735 N N . ILE A 1 225 ? -10.078 11.852 -9.352 1 63.44 225 ILE A N 1
ATOM 1736 C CA . ILE A 1 225 ? -10.25 11.883 -7.902 1 63.44 225 ILE A CA 1
ATOM 1737 C C . ILE A 1 225 ? -11.648 11.406 -7.535 1 63.44 225 ILE A C 1
ATOM 1739 O O . ILE A 1 225 ? -12.633 11.805 -8.164 1 63.44 225 ILE A O 1
ATOM 1743 N N . GLY A 1 226 ? -11.805 10.461 -6.676 1 70.12 226 GLY A N 1
ATOM 1744 C CA . GLY A 1 226 ? -13.094 10.062 -6.137 1 70.12 226 GLY A CA 1
ATOM 1745 C C . GLY A 1 226 ? -13.68 8.844 -6.836 1 70.12 226 GLY A C 1
ATOM 1746 O O . GLY A 1 226 ? -14.773 8.398 -6.5 1 70.12 226 GLY A O 1
ATOM 1747 N N . ARG A 1 227 ? -13.039 8.414 -7.922 1 79.38 227 ARG A N 1
ATOM 1748 C CA . ARG A 1 227 ? -13.5 7.211 -8.594 1 79.38 227 ARG A CA 1
ATOM 1749 C C . ARG A 1 227 ? -12.719 5.988 -8.133 1 79.38 227 ARG A C 1
ATOM 1751 O O . ARG A 1 227 ? -11.484 5.973 -8.195 1 79.38 227 ARG A O 1
ATOM 1758 N N . TYR A 1 228 ? -13.508 5.004 -7.645 1 88.06 228 TYR A N 1
ATOM 1759 C CA . TYR A 1 228 ? -12.852 3.85 -7.035 1 88.06 228 TYR A CA 1
ATOM 1760 C C . TYR A 1 228 ? -13.289 2.557 -7.715 1 88.06 228 TYR A C 1
ATOM 1762 O O . TYR A 1 228 ? -14.391 2.479 -8.273 1 88.06 228 TYR A O 1
ATOM 1770 N N . VAL A 1 229 ? -12.438 1.663 -7.797 1 92.19 229 VAL A N 1
ATOM 1771 C CA . VAL A 1 229 ? -12.758 0.269 -8.07 1 92.19 229 VAL A CA 1
ATOM 1772 C C . VAL A 1 229 ? -12.664 -0.55 -6.789 1 92.19 229 VAL A C 1
ATOM 1774 O O . VAL A 1 229 ? -12.039 -0.124 -5.82 1 92.19 229 VAL A O 1
ATOM 1777 N N . PHE A 1 230 ? -13.383 -1.718 -6.777 1 93.06 230 PHE A N 1
ATOM 1778 C CA . PHE A 1 230 ? -13.383 -2.541 -5.574 1 93.06 230 PHE A CA 1
ATOM 1779 C C . PHE A 1 230 ? -12.859 -3.939 -5.879 1 93.06 230 PHE A C 1
ATOM 1781 O O . PHE A 1 230 ? -13.414 -4.648 -6.715 1 93.06 230 PHE A O 1
ATOM 1788 N N . PHE A 1 231 ? -11.727 -4.25 -5.27 1 95.31 231 PHE A N 1
ATOM 1789 C CA . PHE A 1 231 ? -11.242 -5.621 -5.309 1 95.31 231 PHE A CA 1
ATOM 1790 C C . PHE A 1 231 ? -11.945 -6.477 -4.266 1 95.31 231 PHE A C 1
ATOM 1792 O O . PHE A 1 231 ? -11.977 -6.125 -3.084 1 95.31 231 PHE A O 1
ATOM 1799 N N . ILE A 1 232 ? -12.492 -7.59 -4.695 1 95.19 232 ILE A N 1
ATOM 1800 C CA . ILE A 1 232 ? -13.242 -8.453 -3.783 1 95.19 232 ILE A CA 1
ATOM 1801 C C . ILE A 1 232 ? -12.781 -9.898 -3.951 1 95.19 232 ILE A C 1
ATOM 1803 O O . ILE A 1 232 ? -12.719 -10.414 -5.07 1 95.19 232 ILE A O 1
ATOM 1807 N N . ASP A 1 233 ? -12.367 -10.492 -2.859 1 94 233 ASP A N 1
ATOM 1808 C CA . ASP A 1 233 ? -12.195 -11.938 -2.773 1 94 233 ASP A CA 1
ATOM 1809 C C . ASP A 1 233 ? -13.336 -12.594 -2 1 94 233 ASP A C 1
ATOM 1811 O O . ASP A 1 233 ? -13.75 -12.086 -0.953 1 94 233 ASP A O 1
ATOM 1815 N N . PHE A 1 234 ? -13.844 -13.688 -2.508 1 92.94 234 PHE A N 1
ATOM 1816 C CA . PHE A 1 234 ? -14.938 -14.352 -1.808 1 92.94 234 PHE A CA 1
ATOM 1817 C C . PHE A 1 234 ? -14.82 -15.867 -1.95 1 92.94 234 PHE A C 1
ATOM 1819 O O . PHE A 1 234 ? -14.242 -16.359 -2.918 1 92.94 234 PHE A O 1
ATOM 1826 N N . GLU A 1 235 ? -15.289 -16.547 -0.911 1 91.44 235 GLU A N 1
ATOM 1827 C CA . GLU A 1 235 ? -15.305 -18.016 -0.931 1 91.44 235 GLU A CA 1
ATOM 1828 C C . GLU A 1 235 ? -16.391 -18.531 -1.868 1 91.44 235 GLU A C 1
ATOM 1830 O O . GLU A 1 235 ? -17.484 -17.984 -1.923 1 91.44 235 GLU A O 1
ATOM 1835 N N . THR A 1 236 ? -16 -19.562 -2.541 1 88.75 236 THR A N 1
ATOM 1836 C CA . THR A 1 236 ? -16.953 -20.109 -3.51 1 88.75 236 THR A CA 1
ATOM 1837 C C . THR A 1 236 ? -17.984 -20.984 -2.818 1 88.75 236 THR A C 1
ATOM 1839 O O . THR A 1 236 ? -17.703 -21.578 -1.774 1 88.75 236 THR A O 1
ATOM 1842 N N . ASP A 1 237 ? -19.203 -20.828 -3.195 1 79.94 237 ASP A N 1
ATOM 1843 C CA . ASP A 1 237 ? -20.297 -21.734 -2.867 1 79.94 237 ASP A CA 1
ATOM 1844 C C . ASP A 1 237 ? -20.906 -22.328 -4.133 1 79.94 237 ASP A C 1
ATOM 1846 O O . ASP A 1 237 ? -20.547 -21.938 -5.246 1 79.94 237 ASP A O 1
ATOM 1850 N N . PRO A 1 238 ? -21.797 -23.438 -3.783 1 77.25 238 PRO A N 1
ATOM 1851 C CA . PRO A 1 238 ? -22.531 -23.875 -4.969 1 77.25 238 PRO A CA 1
ATOM 1852 C C . PRO A 1 238 ? -23.281 -22.75 -5.66 1 77.25 238 PRO A C 1
ATOM 1854 O O . PRO A 1 238 ? -23.969 -21.969 -5 1 77.25 238 PRO A O 1
ATOM 1857 N N . GLY A 1 239 ? -22.922 -22.203 -6.801 1 78.69 239 GLY A N 1
ATOM 1858 C CA . GLY A 1 239 ? -23.562 -21.125 -7.543 1 78.69 239 GLY A CA 1
ATOM 1859 C C . GLY A 1 239 ? -22.719 -19.891 -7.668 1 78.69 239 GLY A C 1
ATOM 1860 O O . GLY A 1 239 ? -23.234 -18.797 -7.914 1 78.69 239 GLY A O 1
ATOM 1861 N N . TRP A 1 240 ? -21.484 -19.984 -7.289 1 82.5 240 TRP A N 1
ATOM 1862 C CA . TRP A 1 240 ? -20.609 -18.828 -7.363 1 82.5 240 TRP A CA 1
ATOM 1863 C C . TRP A 1 240 ? -20.656 -18.188 -8.742 1 82.5 240 TRP A C 1
ATOM 1865 O O . TRP A 1 240 ? -20.562 -16.969 -8.875 1 82.5 240 TRP A O 1
ATOM 1875 N N . GLN A 1 241 ? -20.938 -18.953 -9.734 1 89.38 241 GLN A N 1
ATOM 1876 C CA . GLN A 1 241 ? -21.047 -18.422 -11.086 1 89.38 241 GLN A CA 1
ATOM 1877 C C . GLN A 1 241 ? -22.25 -17.5 -11.211 1 89.38 241 GLN A C 1
ATOM 1879 O O . GLN A 1 241 ? -22.188 -16.469 -11.883 1 89.38 241 GLN A O 1
ATOM 1884 N N . GLU A 1 242 ? -23.344 -17.859 -10.578 1 91.44 242 GLU A N 1
ATOM 1885 C CA . GLU A 1 242 ? -24.531 -17.031 -10.578 1 91.44 242 GLU A CA 1
ATOM 1886 C C . GLU A 1 242 ? -24.281 -15.703 -9.875 1 91.44 242 GLU A C 1
ATOM 1888 O O . GLU A 1 242 ? -24.844 -14.68 -10.25 1 91.44 242 GLU A O 1
ATOM 1893 N N . THR A 1 243 ? -23.453 -15.789 -8.844 1 92.19 243 THR A N 1
ATOM 1894 C CA . THR A 1 243 ? -23.094 -14.57 -8.125 1 92.19 243 THR A CA 1
ATOM 1895 C C . THR A 1 243 ? -22.422 -13.57 -9.062 1 92.19 243 THR A C 1
ATOM 1897 O O . THR A 1 243 ? -22.812 -12.398 -9.102 1 92.19 243 THR A O 1
ATOM 1900 N N . ILE A 1 244 ? -21.484 -14.039 -9.867 1 94.25 244 ILE A N 1
ATOM 1901 C CA . ILE A 1 244 ? -20.75 -13.188 -10.797 1 94.25 244 ILE A CA 1
ATOM 1902 C C . ILE A 1 244 ? -21.688 -12.664 -11.883 1 94.25 244 ILE A C 1
ATOM 1904 O O . ILE A 1 244 ? -21.641 -11.492 -12.25 1 94.25 244 ILE A O 1
ATOM 1908 N N . THR A 1 245 ? -22.578 -13.531 -12.312 1 95.44 245 THR A N 1
ATOM 1909 C CA . THR A 1 245 ? -23.547 -13.141 -13.328 1 95.44 245 THR A CA 1
ATOM 1910 C C . THR A 1 245 ? -24.453 -12.031 -12.82 1 95.44 245 THR A C 1
ATOM 1912 O O . THR A 1 245 ? -24.734 -11.07 -13.531 1 95.44 245 THR A O 1
ATOM 1915 N N . GLU A 1 246 ? -24.891 -12.148 -11.641 1 95 246 GLU A N 1
ATOM 1916 C CA . GLU A 1 246 ? -25.75 -11.141 -11.039 1 95 246 GLU A CA 1
ATOM 1917 C C . GLU A 1 246 ? -25 -9.82 -10.859 1 95 246 GLU A C 1
ATOM 1919 O O . GLU A 1 246 ? -25.578 -8.742 -11.07 1 95 246 GLU A O 1
ATOM 1924 N N . LEU A 1 247 ? -23.75 -9.898 -10.406 1 94.69 247 LEU A N 1
ATOM 1925 C CA . LEU A 1 247 ? -22.953 -8.695 -10.258 1 94.69 247 LEU A CA 1
ATOM 1926 C C . LEU A 1 247 ? -22.828 -7.957 -11.594 1 94.69 247 LEU A C 1
ATOM 1928 O O . LEU A 1 247 ? -22.969 -6.73 -11.641 1 94.69 247 LEU A O 1
ATOM 1932 N N . LYS A 1 248 ? -22.641 -8.703 -12.672 1 95.44 248 LYS A N 1
ATOM 1933 C CA . LYS A 1 248 ? -22.438 -8.133 -14 1 95.44 248 LYS A CA 1
ATOM 1934 C C . LYS A 1 248 ? -23.688 -7.398 -14.484 1 95.44 248 LYS A C 1
ATOM 1936 O O . LYS A 1 248 ? -23.594 -6.527 -15.352 1 95.44 248 LYS A O 1
ATOM 1941 N N . LYS A 1 249 ? -24.797 -7.68 -13.922 1 93.5 249 LYS A N 1
ATOM 1942 C CA . LYS A 1 249 ? -26.047 -7.031 -14.312 1 93.5 249 LYS A CA 1
ATOM 1943 C C . LYS A 1 249 ? -26.125 -5.609 -13.766 1 93.5 249 LYS A C 1
ATOM 1945 O O . LYS A 1 249 ? -26.828 -4.762 -14.312 1 93.5 249 LYS A O 1
ATOM 1950 N N . ILE A 1 250 ? -25.359 -5.336 -12.695 1 89.75 250 ILE A N 1
ATOM 1951 C CA . ILE A 1 250 ? -25.609 -4.062 -12.039 1 89.75 250 ILE A CA 1
ATOM 1952 C C . ILE A 1 250 ? -24.344 -3.219 -12.039 1 89.75 250 ILE A C 1
ATOM 1954 O O . ILE A 1 250 ? -24.359 -2.047 -11.648 1 89.75 250 ILE A O 1
ATOM 1958 N N . THR A 1 251 ? -23.234 -3.766 -12.367 1 92.62 251 THR A N 1
ATOM 1959 C CA . THR A 1 251 ? -21.969 -3.029 -12.352 1 92.62 251 THR A CA 1
ATOM 1960 C C . THR A 1 251 ? -20.953 -3.674 -13.289 1 92.62 251 THR A C 1
ATOM 1962 O O . THR A 1 251 ? -21.203 -4.742 -13.844 1 92.62 251 THR A O 1
ATOM 1965 N N . GLY A 1 252 ? -19.938 -2.975 -13.633 1 94.19 252 GLY A N 1
ATOM 1966 C CA . GLY A 1 252 ? -18.812 -3.59 -14.312 1 94.19 252 GLY A CA 1
ATOM 1967 C C . GLY A 1 252 ? -18.031 -4.559 -13.438 1 94.19 252 GLY A C 1
ATOM 1968 O O . GLY A 1 252 ? -17.828 -4.297 -12.25 1 94.19 252 GLY A O 1
ATOM 1969 N N . VAL A 1 253 ? -17.75 -5.777 -14.078 1 96 253 VAL A N 1
ATOM 1970 C CA . VAL A 1 253 ? -17.016 -6.785 -13.32 1 96 253 VAL A CA 1
ATOM 1971 C C . VAL A 1 253 ? -15.852 -7.32 -14.148 1 96 253 VAL A C 1
ATOM 1973 O O . VAL A 1 253 ? -16.031 -7.727 -15.297 1 96 253 VAL A O 1
ATOM 1976 N N . LYS A 1 254 ? -14.695 -7.195 -13.609 1 96.62 254 LYS A N 1
ATOM 1977 C CA . LYS A 1 254 ? -13.562 -7.938 -14.148 1 96.62 254 LYS A CA 1
ATOM 1978 C C . LYS A 1 254 ? -13.273 -9.18 -13.312 1 96.62 254 LYS A C 1
ATOM 1980 O O . LYS A 1 254 ? -12.984 -9.078 -12.117 1 96.62 254 LYS A O 1
ATOM 1985 N N . GLU A 1 255 ? -13.406 -10.266 -13.984 1 96.31 255 GLU A N 1
ATOM 1986 C CA . GLU A 1 255 ? -13.086 -11.523 -13.305 1 96.31 255 GLU A CA 1
ATOM 1987 C C . GLU A 1 255 ? -11.578 -11.758 -13.281 1 96.31 255 GLU A C 1
ATOM 1989 O O . GLU A 1 255 ? -10.93 -11.789 -14.328 1 96.31 255 GLU A O 1
ATOM 1994 N N . LEU A 1 256 ? -11.039 -11.945 -12.07 1 97.19 256 LEU A N 1
ATOM 1995 C CA . LEU A 1 256 ? -9.594 -12.141 -11.938 1 97.19 256 LEU A CA 1
ATOM 1996 C C . LEU A 1 256 ? -9.258 -13.625 -11.875 1 97.19 256 LEU A C 1
ATOM 1998 O O . LEU A 1 256 ? -8.109 -14.016 -12.094 1 97.19 256 LEU A O 1
ATOM 2002 N N . GLY A 1 257 ? -10.219 -14.414 -11.492 1 95.19 257 GLY A N 1
ATOM 2003 C CA . GLY A 1 257 ? -10.031 -15.859 -11.477 1 95.19 257 GLY A CA 1
ATOM 2004 C C . GLY A 1 257 ? -10.641 -16.516 -10.25 1 95.19 257 GLY A C 1
ATOM 2005 O O . GLY A 1 257 ? -10.906 -15.859 -9.25 1 95.19 257 GLY A O 1
ATOM 2006 N N . CYS A 1 258 ? -10.984 -17.766 -10.383 1 94.88 258 CYS A N 1
ATOM 2007 C CA . CYS A 1 258 ? -11.367 -18.656 -9.297 1 94.88 258 CYS A CA 1
ATOM 2008 C C . CYS A 1 258 ? -10.336 -19.766 -9.117 1 94.88 258 CYS A C 1
ATOM 2010 O O . CYS A 1 258 ? -9.836 -20.312 -10.102 1 94.88 258 CYS A O 1
ATOM 2012 N N . TYR A 1 259 ? -9.969 -19.984 -7.867 1 93.81 259 TYR A N 1
ATOM 2013 C CA . TYR A 1 259 ? -8.773 -20.781 -7.645 1 93.81 259 TYR A CA 1
ATOM 2014 C C . TYR A 1 259 ? -8.852 -21.531 -6.312 1 93.81 259 TYR A C 1
ATOM 2016 O O . TYR A 1 259 ? -9.836 -21.391 -5.578 1 93.81 259 TYR A O 1
ATOM 2024 N N . ARG A 1 260 ? -7.867 -22.375 -6.121 1 87.69 260 ARG A N 1
ATOM 2025 C CA . ARG A 1 260 ? -7.766 -23.156 -4.891 1 87.69 260 ARG A CA 1
ATOM 2026 C C . ARG A 1 260 ? -6.664 -22.609 -3.99 1 87.69 260 ARG A C 1
ATOM 2028 O O . ARG A 1 260 ? -5.707 -22 -4.469 1 87.69 260 ARG A O 1
ATOM 2035 N N . LYS A 1 261 ? -7.059 -22.641 -2.744 1 79.44 261 LYS A N 1
ATOM 2036 C CA . LYS A 1 261 ? -6.023 -22.344 -1.764 1 79.44 261 LYS A CA 1
ATOM 2037 C C . LYS A 1 261 ? -4.984 -23.453 -1.691 1 79.44 261 LYS A C 1
ATOM 2039 O O . LYS A 1 261 ? -5.34 -24.641 -1.629 1 79.44 261 LYS A O 1
ATOM 2044 N N . LYS A 1 262 ? -3.887 -23.094 -2.104 1 73.81 262 LYS A N 1
ATOM 2045 C CA . LYS A 1 262 ? -2.84 -24.109 -1.957 1 73.81 262 LYS A CA 1
ATOM 2046 C C . LYS A 1 262 ? -2.146 -23.984 -0.603 1 73.81 262 LYS A C 1
ATOM 2048 O O . LYS A 1 262 ? -2.092 -22.891 -0.023 1 73.81 262 LYS A O 1
ATOM 2053 N N . ASP A 1 263 ? -2.059 -25.062 0.113 1 58.38 263 ASP A N 1
ATOM 2054 C CA . ASP A 1 263 ? -1.545 -25.172 1.474 1 58.38 263 ASP A CA 1
ATOM 2055 C C . ASP A 1 263 ? -0.394 -24.203 1.712 1 58.38 263 ASP A C 1
ATOM 2057 O O . ASP A 1 263 ? 0.289 -23.797 0.77 1 58.38 263 ASP A O 1
ATOM 2061 N N . TYR A 1 264 ? -0.503 -23.609 3.02 1 60.41 264 TYR A N 1
ATOM 2062 C CA . TYR A 1 264 ? 0.599 -22.875 3.631 1 60.41 264 TYR A CA 1
ATOM 2063 C C . TYR A 1 264 ? 1.94 -23.484 3.242 1 60.41 264 TYR A C 1
ATOM 2065 O O . TYR A 1 264 ? 2.082 -24.703 3.182 1 60.41 264 TYR A O 1
ATOM 2073 N N . VAL A 1 265 ? 2.637 -22.734 2.318 1 60.38 265 VAL A N 1
ATOM 2074 C CA . VAL A 1 265 ? 3.98 -23.25 2.057 1 60.38 265 VAL A CA 1
ATOM 2075 C C . VAL A 1 265 ? 4.898 -22.906 3.23 1 60.38 265 VAL A C 1
ATOM 2077 O O . VAL A 1 265 ? 4.793 -21.828 3.816 1 60.38 265 VAL A O 1
ATOM 2080 N N . MET B 1 1 ? 4.223 27.328 17.297 1 81.88 1 MET B N 1
ATOM 2081 C CA . MET B 1 1 ? 3.471 26.125 16.938 1 81.88 1 MET B CA 1
ATOM 2082 C C . MET B 1 1 ? 4.258 25.281 15.938 1 81.88 1 MET B C 1
ATOM 2084 O O . MET B 1 1 ? 5.148 25.781 15.25 1 81.88 1 MET B O 1
ATOM 2088 N N . THR B 1 2 ? 4.199 24.016 15.984 1 92.38 2 THR B N 1
ATOM 2089 C CA . THR B 1 2 ? 5.016 23.094 15.203 1 92.38 2 THR B CA 1
ATOM 2090 C C . THR B 1 2 ? 4.141 22.156 14.383 1 92.38 2 THR B C 1
ATOM 2092 O O . THR B 1 2 ? 3.057 21.766 14.82 1 92.38 2 THR B O 1
ATOM 2095 N N . LEU B 1 3 ? 4.609 21.969 13.203 1 95.31 3 LEU B N 1
ATOM 2096 C CA . LEU B 1 3 ? 3.955 21.062 12.273 1 95.31 3 LEU B CA 1
ATOM 2097 C C . LEU B 1 3 ? 4.844 19.859 11.969 1 95.31 3 LEU B C 1
ATOM 2099 O O . LEU B 1 3 ? 5.922 20.016 11.391 1 95.31 3 LEU B O 1
ATOM 2103 N N . ALA B 1 4 ? 4.426 18.734 12.414 1 96.69 4 ALA B N 1
ATOM 2104 C CA . ALA B 1 4 ? 5.18 17.5 12.172 1 96.69 4 ALA B CA 1
ATOM 2105 C C . ALA B 1 4 ? 4.848 16.922 10.805 1 96.69 4 ALA B C 1
ATOM 2107 O O . ALA B 1 4 ? 3.676 16.719 10.477 1 96.69 4 ALA B O 1
ATOM 2108 N N . VAL B 1 5 ? 5.898 16.625 10.07 1 95.5 5 VAL B N 1
ATOM 2109 C CA . VAL B 1 5 ? 5.695 16.188 8.695 1 95.5 5 VAL B CA 1
ATOM 2110 C C . VAL B 1 5 ? 6.703 15.094 8.344 1 95.5 5 VAL B C 1
ATOM 2112 O O . VAL B 1 5 ? 7.785 15.023 8.938 1 95.5 5 VAL B O 1
ATOM 2115 N N . LEU B 1 6 ? 6.281 14.203 7.426 1 90.31 6 LEU B N 1
ATOM 2116 C CA . LEU B 1 6 ? 7.211 13.195 6.914 1 90.31 6 LEU B CA 1
ATOM 2117 C C . LEU B 1 6 ? 8.297 13.852 6.059 1 90.31 6 LEU B C 1
ATOM 2119 O O . LEU B 1 6 ? 7.996 14.68 5.195 1 90.31 6 LEU B O 1
ATOM 2123 N N . GLY B 1 7 ? 9.555 13.539 6.383 1 85 7 GLY B N 1
ATOM 2124 C CA . GLY B 1 7 ? 10.664 14.023 5.578 1 85 7 GLY B CA 1
ATOM 2125 C C . GLY B 1 7 ? 11.148 13.008 4.562 1 85 7 GLY B C 1
ATOM 2126 O O . GLY B 1 7 ? 10.445 12.047 4.25 1 85 7 GLY B O 1
ATOM 2127 N N . PRO B 1 8 ? 12.297 13.336 4.023 1 81.12 8 PRO B N 1
ATOM 2128 C CA . PRO B 1 8 ? 13.172 14.508 4.156 1 81.12 8 PRO B CA 1
ATOM 2129 C C . PRO B 1 8 ? 12.617 15.734 3.439 1 81.12 8 PRO B C 1
ATOM 2131 O O . PRO B 1 8 ? 11.508 15.695 2.898 1 81.12 8 PRO B O 1
ATOM 2134 N N . LYS B 1 9 ? 13.391 16.766 3.537 1 83.88 9 LYS B N 1
ATOM 2135 C CA . LYS B 1 9 ? 13.047 17.984 2.803 1 83.88 9 LYS B CA 1
ATOM 2136 C C . LYS B 1 9 ? 12.977 17.719 1.302 1 83.88 9 LYS B C 1
ATOM 2138 O O . LYS B 1 9 ? 13.781 16.953 0.761 1 83.88 9 LYS B O 1
ATOM 2143 N N . GLY B 1 10 ? 11.961 18.312 0.611 1 81.31 10 GLY B N 1
ATOM 2144 C CA . GLY B 1 10 ? 11.828 18.156 -0.828 1 81.31 10 GLY B CA 1
ATOM 2145 C C . GLY B 1 10 ? 10.758 17.156 -1.219 1 81.31 10 GLY B C 1
ATOM 2146 O O . GLY B 1 10 ? 10.484 16.953 -2.406 1 81.31 10 GLY B O 1
ATOM 2147 N N . THR B 1 11 ? 10.18 16.531 -0.264 1 83.06 11 THR B N 1
ATOM 2148 C CA . THR B 1 11 ? 9.109 15.586 -0.537 1 83.06 11 THR B CA 1
ATOM 2149 C C . THR B 1 11 ? 7.777 16.312 -0.714 1 83.06 11 THR B C 1
ATOM 2151 O O . THR B 1 11 ? 7.668 17.5 -0.4 1 83.06 11 THR B O 1
ATOM 2154 N N . PHE B 1 12 ? 6.82 15.672 -1.196 1 85.75 12 PHE B N 1
ATOM 2155 C CA . PHE B 1 12 ? 5.492 16.234 -1.385 1 85.75 12 PHE B CA 1
ATOM 2156 C C . PHE B 1 12 ? 4.863 16.609 -0.046 1 85.75 12 PHE B C 1
ATOM 2158 O O . PHE B 1 12 ? 4.113 17.578 0.048 1 85.75 12 PHE B O 1
ATOM 2165 N N . SER B 1 13 ? 5.156 15.82 0.984 1 88.69 13 SER B N 1
ATOM 2166 C CA . SER B 1 13 ? 4.668 16.141 2.322 1 88.69 13 SER B CA 1
ATOM 2167 C C . SER B 1 13 ? 5.18 17.5 2.791 1 88.69 13 SER B C 1
ATOM 2169 O O . SER B 1 13 ? 4.422 18.281 3.354 1 88.69 13 SER B O 1
ATOM 2171 N N . CYS B 1 14 ? 6.453 17.688 2.506 1 87.06 14 CYS B N 1
ATOM 2172 C CA . CYS B 1 14 ? 7.047 18.969 2.877 1 87.06 14 CYS B CA 1
ATOM 2173 C C . CYS B 1 14 ? 6.422 20.109 2.08 1 87.06 14 CYS B C 1
ATOM 2175 O O . CYS B 1 14 ? 6.176 21.188 2.621 1 87.06 14 CYS B O 1
ATOM 2177 N N . GLU B 1 15 ? 6.246 19.875 0.848 1 86.75 15 GLU B N 1
ATOM 2178 C CA . GLU B 1 15 ? 5.617 20.891 -0.004 1 86.75 15 GLU B CA 1
ATOM 2179 C C . GLU B 1 15 ? 4.242 21.281 0.525 1 86.75 15 GLU B C 1
ATOM 2181 O O . GLU B 1 15 ? 3.914 22.469 0.595 1 86.75 15 GLU B O 1
ATOM 2186 N N . LEU B 1 16 ? 3.432 20.344 0.853 1 90.19 16 LEU B N 1
ATOM 2187 C CA . LEU B 1 16 ? 2.113 20.609 1.416 1 90.19 16 LEU B CA 1
ATOM 2188 C C . LEU B 1 16 ? 2.234 21.391 2.723 1 90.19 16 LEU B C 1
ATOM 2190 O O . LEU B 1 16 ? 1.502 22.359 2.945 1 90.19 16 LEU B O 1
ATOM 2194 N N . ALA B 1 17 ? 3.137 20.953 3.561 1 91.38 17 ALA B N 1
ATOM 2195 C CA . ALA B 1 17 ? 3.338 21.594 4.855 1 91.38 17 ALA B CA 1
ATOM 2196 C C . ALA B 1 17 ? 3.635 23.078 4.684 1 91.38 17 ALA B C 1
ATOM 2198 O O . ALA B 1 17 ? 3.111 23.922 5.426 1 91.38 17 ALA B O 1
ATOM 2199 N N . GLU B 1 18 ? 4.449 23.406 3.709 1 88.75 18 GLU B N 1
ATOM 2200 C CA . GLU B 1 18 ? 4.809 24.797 3.451 1 88.75 18 GLU B CA 1
ATOM 2201 C C . GLU B 1 18 ? 3.59 25.609 3.016 1 88.75 18 GLU B C 1
ATOM 2203 O O . GLU B 1 18 ? 3.49 26.797 3.322 1 88.75 18 GLU B O 1
ATOM 2208 N N . LYS B 1 19 ? 2.736 25.016 2.33 1 88.44 19 LYS B N 1
ATOM 2209 C CA . LYS B 1 19 ? 1.557 25.703 1.807 1 88.44 19 LYS B CA 1
ATOM 2210 C C . LYS B 1 19 ? 0.525 25.938 2.906 1 88.44 19 LYS B C 1
ATOM 2212 O O . LYS B 1 19 ? -0.217 26.922 2.867 1 88.44 19 LYS B O 1
ATOM 2217 N N . ILE B 1 20 ? 0.488 25.062 3.893 1 90.31 20 ILE B N 1
ATOM 2218 C CA . ILE B 1 20 ? -0.646 25.125 4.809 1 90.31 20 ILE B CA 1
ATOM 2219 C C . ILE B 1 20 ? -0.177 25.609 6.18 1 90.31 20 ILE B C 1
ATOM 2221 O O . ILE B 1 20 ? -0.993 25.875 7.066 1 90.31 20 ILE B O 1
ATOM 2225 N N . ARG B 1 21 ? 1.111 25.656 6.324 1 89.75 21 ARG B N 1
ATOM 2226 C CA . ARG B 1 21 ? 1.609 26.031 7.641 1 89.75 21 ARG B CA 1
ATOM 2227 C C . ARG B 1 21 ? 1.087 27.422 8.039 1 89.75 21 ARG B C 1
ATOM 2229 O O . ARG B 1 21 ? 0.926 28.297 7.191 1 89.75 21 ARG B O 1
ATOM 2236 N N . ASN B 1 22 ? 0.761 27.547 9.336 1 87.44 22 ASN B N 1
ATOM 2237 C CA . ASN B 1 22 ? 0.394 28.859 9.883 1 87.44 22 ASN B CA 1
ATOM 2238 C C . ASN B 1 22 ? 1.593 29.797 9.938 1 87.44 22 ASN B C 1
ATOM 2240 O O . ASN B 1 22 ? 2.74 29.359 9.852 1 87.44 22 ASN B O 1
ATOM 2244 N N . GLU B 1 23 ? 1.129 31.078 10.164 1 86.81 23 GLU B N 1
ATOM 2245 C CA . GLU B 1 23 ? 2.191 32.062 10.336 1 86.81 23 GLU B CA 1
ATOM 2246 C C . GLU B 1 23 ? 3.086 31.703 11.523 1 86.81 23 GLU B C 1
ATOM 2248 O O . GLU B 1 23 ? 2.592 31.391 12.609 1 86.81 23 GLU B O 1
ATOM 2253 N N . ASN B 1 24 ? 4.332 31.531 11.492 1 87.38 24 ASN B N 1
ATOM 2254 C CA . ASN B 1 24 ? 5.328 31.297 12.531 1 87.38 24 ASN B CA 1
ATOM 2255 C C . ASN B 1 24 ? 5.402 29.812 12.914 1 87.38 24 ASN B C 1
ATOM 2257 O O . ASN B 1 24 ? 5.961 29.469 13.953 1 87.38 24 ASN B O 1
ATOM 2261 N N . GLU B 1 25 ? 4.523 29.062 12.211 1 91.19 25 GLU B N 1
ATOM 2262 C CA . GLU B 1 25 ? 4.602 27.641 12.484 1 91.19 25 GLU B CA 1
ATOM 2263 C C . GLU B 1 25 ? 5.879 27.031 11.906 1 91.19 25 GLU B C 1
ATOM 2265 O O . GLU B 1 25 ? 6.227 27.297 10.75 1 91.19 25 GLU B O 1
ATOM 2270 N N . GLU B 1 26 ? 6.594 26.344 12.758 1 94.69 26 GLU B N 1
ATOM 2271 C CA . GLU B 1 26 ? 7.816 25.672 12.312 1 94.69 26 GLU B CA 1
ATOM 2272 C C . GLU B 1 26 ? 7.531 24.25 11.844 1 94.69 26 GLU B C 1
ATOM 2274 O O . GLU B 1 26 ? 6.754 23.531 12.477 1 94.69 26 GLU B O 1
ATOM 2279 N N . ILE B 1 27 ? 8.125 23.906 10.734 1 94.81 27 ILE B N 1
ATOM 2280 C CA . ILE B 1 27 ? 7.969 22.547 10.203 1 94.81 27 ILE B CA 1
ATOM 2281 C C . ILE B 1 27 ? 9.086 21.656 10.727 1 94.81 27 ILE B C 1
ATOM 2283 O O . ILE B 1 27 ? 10.266 21.984 10.609 1 94.81 27 ILE B O 1
ATOM 2287 N N . ILE B 1 28 ? 8.758 20.594 11.344 1 95.38 28 ILE B N 1
ATOM 2288 C CA . ILE B 1 28 ? 9.719 19.594 11.781 1 95.38 28 ILE B CA 1
ATOM 2289 C C . ILE B 1 28 ? 9.547 18.312 10.961 1 95.38 28 ILE B C 1
ATOM 2291 O O . ILE B 1 28 ? 8.438 17.781 10.859 1 95.38 28 ILE B O 1
ATOM 2295 N N . LEU B 1 29 ? 10.656 17.891 10.43 1 93 29 LEU B N 1
ATOM 2296 C CA . LEU B 1 29 ? 10.648 16.703 9.562 1 93 29 LEU B CA 1
ATOM 2297 C C . LEU B 1 29 ? 11 15.453 10.352 1 93 29 LEU B C 1
ATOM 2299 O O . LEU B 1 29 ? 11.914 15.469 11.18 1 93 29 LEU B O 1
ATOM 2303 N N . PHE B 1 30 ? 10.297 14.406 10.07 1 92.38 30 PHE B N 1
ATOM 2304 C CA . PHE B 1 30 ? 10.547 13.117 10.703 1 92.38 30 PHE B CA 1
ATOM 2305 C C . PHE B 1 30 ? 10.812 12.039 9.656 1 92.38 30 PHE B C 1
ATOM 2307 O O . PHE B 1 30 ? 10.297 12.117 8.539 1 92.38 30 PHE B O 1
ATOM 2314 N N . PRO B 1 31 ? 11.562 11.023 9.969 1 84 31 PRO B N 1
ATOM 2315 C CA . PRO B 1 31 ? 11.984 10.039 8.969 1 84 31 PRO B CA 1
ATOM 2316 C C . PRO B 1 31 ? 10.875 9.055 8.609 1 84 31 PRO B C 1
ATOM 2318 O O . PRO B 1 31 ? 10.914 8.445 7.535 1 84 31 PRO B O 1
ATOM 2321 N N . THR B 1 32 ? 9.93 8.852 9.516 1 86.62 32 THR B N 1
ATOM 2322 C CA . THR B 1 32 ? 8.875 7.883 9.234 1 86.62 32 THR B CA 1
ATOM 2323 C C . THR B 1 32 ? 7.512 8.453 9.609 1 86.62 32 THR B C 1
ATOM 2325 O O . THR B 1 32 ? 7.418 9.367 10.43 1 86.62 32 THR B O 1
ATOM 2328 N N . ILE B 1 33 ? 6.496 7.883 9.008 1 92.81 33 ILE B N 1
ATOM 2329 C CA . ILE B 1 33 ? 5.129 8.273 9.328 1 92.81 33 ILE B CA 1
ATOM 2330 C C . ILE B 1 33 ? 4.836 7.973 10.789 1 92.81 33 ILE B C 1
ATOM 2332 O O . ILE B 1 33 ? 4.184 8.766 11.477 1 92.81 33 ILE B O 1
ATOM 2336 N N . ARG B 1 34 ? 5.348 6.902 11.289 1 90.19 34 ARG B N 1
ATOM 2337 C CA . ARG B 1 34 ? 5.18 6.523 12.695 1 90.19 34 ARG B CA 1
ATOM 2338 C C . ARG B 1 34 ? 5.73 7.602 13.617 1 90.19 34 ARG B C 1
ATOM 2340 O O . ARG B 1 34 ? 5.125 7.914 14.648 1 90.19 34 ARG B O 1
ATOM 2347 N N . ASP B 1 35 ? 6.855 8.117 13.211 1 93.06 35 ASP B N 1
ATOM 2348 C CA . ASP B 1 35 ? 7.465 9.172 14.008 1 93.06 35 ASP B CA 1
ATOM 2349 C C . ASP B 1 35 ? 6.574 10.406 14.062 1 93.06 35 ASP B C 1
ATOM 23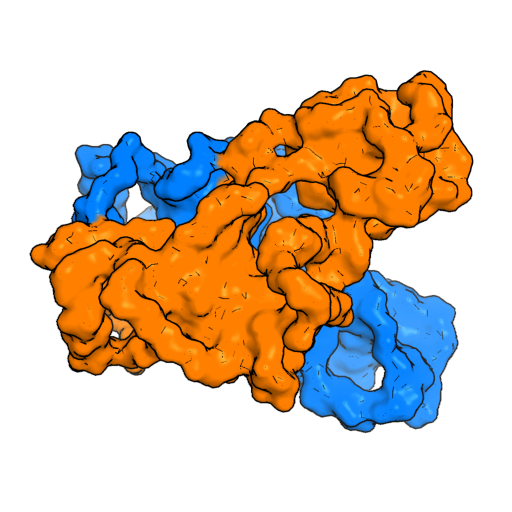51 O O . ASP B 1 35 ? 6.543 11.117 15.062 1 93.06 35 ASP B O 1
ATOM 2355 N N . VAL B 1 36 ? 5.883 10.664 13.016 1 96.69 36 VAL B N 1
ATOM 2356 C CA . VAL B 1 36 ? 4.973 11.805 12.992 1 96.69 36 VAL B CA 1
ATOM 2357 C C . VAL B 1 36 ? 3.85 11.594 14 1 96.69 36 VAL B C 1
ATOM 2359 O O . VAL B 1 36 ? 3.555 12.477 14.805 1 96.69 36 VAL B O 1
ATOM 2362 N N . PHE B 1 37 ? 3.266 10.414 14.023 1 97.06 37 PHE B N 1
ATOM 2363 C CA . PHE B 1 37 ? 2.217 10.102 14.992 1 97.06 37 PHE B CA 1
ATOM 2364 C C . PHE B 1 37 ? 2.732 10.242 16.422 1 97.06 37 PHE B C 1
ATOM 2366 O O . PHE B 1 37 ? 2.055 10.812 17.281 1 97.06 37 PHE B O 1
ATOM 2373 N N . THR B 1 38 ? 3.932 9.742 16.609 1 95.69 38 THR B N 1
ATOM 2374 C CA . THR B 1 38 ? 4.539 9.812 17.938 1 95.69 38 THR B CA 1
ATOM 2375 C C . THR B 1 38 ? 4.738 11.258 18.375 1 95.69 38 THR B C 1
ATOM 2377 O O . THR B 1 38 ? 4.402 11.633 19.5 1 95.69 38 THR B O 1
ATOM 2380 N N . ALA B 1 39 ? 5.238 12.039 17.484 1 96.69 39 ALA B N 1
ATOM 2381 C CA . ALA B 1 39 ? 5.496 13.445 17.781 1 96.69 39 ALA B CA 1
ATOM 2382 C C . ALA B 1 39 ? 4.199 14.18 18.094 1 96.69 39 ALA B C 1
ATOM 2384 O O . ALA B 1 39 ? 4.148 14.992 19.016 1 96.69 39 ALA B O 1
ATOM 2385 N N . VAL B 1 40 ? 3.164 13.922 17.344 1 97.44 40 VAL B N 1
ATOM 2386 C CA . VAL B 1 40 ? 1.87 14.57 17.531 1 97.44 40 VAL B CA 1
ATOM 2387 C C . VAL B 1 40 ? 1.345 14.289 18.938 1 97.44 40 VAL B C 1
ATOM 2389 O O . VAL B 1 40 ? 0.867 15.195 19.625 1 97.44 40 VAL B O 1
ATOM 2392 N N . LEU B 1 41 ? 1.476 13.07 19.375 1 96.62 41 LEU B N 1
ATOM 2393 C CA . LEU B 1 41 ? 0.944 12.672 20.672 1 96.62 41 LEU B CA 1
ATOM 2394 C C . LEU B 1 41 ? 1.827 13.18 21.812 1 96.62 41 LEU B C 1
ATOM 2396 O O . LEU B 1 41 ? 1.325 13.719 22.797 1 96.62 41 LEU B O 1
ATOM 2400 N N . GLU B 1 42 ? 3.121 13.078 21.641 1 95.56 42 GLU B N 1
ATOM 2401 C CA . GLU B 1 42 ? 4.051 13.414 22.719 1 95.56 42 GLU B CA 1
ATOM 2402 C C . GLU B 1 42 ? 4.164 14.93 22.891 1 95.56 42 GLU B C 1
ATOM 2404 O O . GLU B 1 42 ? 4.262 15.422 24.016 1 95.56 42 GLU B O 1
ATOM 2409 N N . LYS B 1 43 ? 4.141 15.625 21.797 1 94.94 43 LYS B N 1
ATOM 2410 C CA . LYS B 1 43 ? 4.391 17.062 21.859 1 94.94 43 LYS B CA 1
ATOM 2411 C C . LYS B 1 43 ? 3.094 17.859 21.719 1 94.94 43 LYS B C 1
ATOM 2413 O O . LYS B 1 43 ? 3.098 19.078 21.797 1 94.94 43 LYS B O 1
ATOM 2418 N N . ASN B 1 44 ? 2.023 17.188 21.516 1 93.81 44 ASN B N 1
ATOM 2419 C CA . ASN B 1 44 ? 0.727 17.828 21.328 1 93.81 44 ASN B CA 1
ATOM 2420 C C . ASN B 1 44 ? 0.782 18.906 20.234 1 93.81 44 ASN B C 1
ATOM 2422 O O . ASN B 1 44 ? 0.396 20.047 20.469 1 93.81 44 ASN B O 1
ATOM 2426 N N . ILE B 1 45 ? 1.312 18.469 19.062 1 94.62 45 ILE B N 1
ATOM 2427 C CA . ILE B 1 45 ? 1.431 19.359 17.906 1 94.62 45 ILE B CA 1
ATOM 2428 C C . ILE B 1 45 ? 0.628 18.781 16.75 1 94.62 45 ILE B C 1
ATOM 2430 O O . ILE B 1 45 ? 0.192 17.625 16.781 1 94.62 45 ILE B O 1
ATOM 2434 N N . ARG B 1 46 ? 0.482 19.594 15.734 1 94 46 ARG B N 1
ATOM 2435 C CA . ARG B 1 46 ? -0.203 19.156 14.516 1 94 46 ARG B CA 1
ATOM 2436 C C . ARG B 1 46 ? 0.721 18.328 13.633 1 94 46 ARG B C 1
ATOM 2438 O O . ARG B 1 46 ? 1.938 18.516 13.648 1 94 46 ARG B O 1
ATOM 2445 N N . GLY B 1 47 ? 0.109 17.375 12.922 1 96.5 47 GLY B N 1
ATOM 2446 C CA . GLY B 1 47 ? 0.877 16.562 11.992 1 96.5 47 GLY B CA 1
ATOM 2447 C C . GLY B 1 47 ? 0.179 16.359 10.664 1 96.5 47 GLY B C 1
ATOM 2448 O O . GLY B 1 47 ? -1.048 16.438 10.578 1 96.5 47 GLY B O 1
ATOM 2449 N N . ILE B 1 48 ? 0.957 16.188 9.617 1 96.06 48 ILE B N 1
ATOM 2450 C CA . ILE B 1 48 ? 0.45 15.883 8.281 1 96.06 48 ILE B CA 1
ATOM 2451 C C . ILE B 1 48 ? 0.998 14.539 7.82 1 96.06 48 ILE B C 1
ATOM 2453 O O . ILE B 1 48 ? 2.207 14.305 7.867 1 96.06 48 ILE B O 1
ATOM 2457 N N . VAL B 1 49 ? 0.056 13.695 7.355 1 96.75 49 VAL B N 1
ATOM 2458 C CA . VAL B 1 49 ? 0.461 12.383 6.871 1 96.75 49 VAL B CA 1
ATOM 2459 C C . VAL B 1 49 ? -0.307 12.039 5.598 1 96.75 49 VAL B C 1
ATOM 2461 O O . VAL B 1 49 ? -1.492 12.352 5.477 1 96.75 49 VAL B O 1
ATOM 2464 N N . PRO B 1 50 ? 0.413 11.461 4.629 1 94.81 50 PRO B N 1
ATOM 2465 C CA . PRO B 1 50 ? -0.31 10.977 3.451 1 94.81 50 PRO B CA 1
ATOM 2466 C C . PRO B 1 50 ? -1.148 9.734 3.742 1 94.81 50 PRO B C 1
ATOM 2468 O O . PRO B 1 50 ? -0.729 8.875 4.516 1 94.81 50 PRO B O 1
ATOM 2471 N N . VAL B 1 51 ? -2.34 9.633 3.178 1 94.88 51 VAL B N 1
ATOM 2472 C CA . VAL B 1 51 ? -3.184 8.484 3.488 1 94.88 51 VAL B CA 1
ATOM 2473 C C . VAL B 1 51 ? -3.514 7.727 2.205 1 94.88 51 VAL B C 1
ATOM 2475 O O . VAL B 1 51 ? -3.752 6.516 2.236 1 94.88 51 VAL B O 1
ATOM 2478 N N . GLU B 1 52 ? -3.535 8.469 1.096 1 91.88 52 GLU B N 1
ATOM 2479 C CA . GLU B 1 52 ? -3.91 7.832 -0.164 1 91.88 52 GLU B CA 1
ATOM 2480 C C . GLU B 1 52 ? -3.357 8.602 -1.358 1 91.88 52 GLU B C 1
ATOM 2482 O O . GLU B 1 52 ? -3.35 9.836 -1.356 1 91.88 52 GLU B O 1
ATOM 2487 N N . ASN B 1 53 ? -2.924 7.852 -2.309 1 87.81 53 ASN B N 1
ATOM 2488 C CA . ASN B 1 53 ? -2.555 8.414 -3.604 1 87.81 53 ASN B CA 1
ATOM 2489 C C . ASN B 1 53 ? -3.383 7.809 -4.734 1 87.81 53 ASN B C 1
ATOM 2491 O O . ASN B 1 53 ? -3.633 6.602 -4.746 1 87.81 53 ASN B O 1
ATOM 2495 N N . SER B 1 54 ? -3.758 8.641 -5.633 1 85.88 54 SER B N 1
ATOM 2496 C CA . SER B 1 54 ? -4.641 8.219 -6.715 1 85.88 54 SER B CA 1
ATOM 2497 C C . SER B 1 54 ? -3.977 7.16 -7.59 1 85.88 54 SER B C 1
ATOM 2499 O O . SER B 1 54 ? -4.66 6.379 -8.25 1 85.88 54 SER B O 1
ATOM 2501 N N . GLU B 1 55 ? -2.699 7.082 -7.582 1 81.06 55 GLU B N 1
ATOM 2502 C CA . GLU B 1 55 ? -1.975 6.109 -8.391 1 81.06 55 GLU B CA 1
ATOM 2503 C C . GLU B 1 55 ? -1.509 4.926 -7.551 1 81.06 55 GLU B C 1
ATOM 2505 O O . GLU B 1 55 ? -1.697 3.768 -7.938 1 81.06 55 GLU B O 1
ATOM 2510 N N . ALA B 1 56 ? -1.029 5.18 -6.367 1 78.44 56 ALA B N 1
ATOM 2511 C CA . ALA B 1 56 ? -0.368 4.152 -5.57 1 78.44 56 ALA B CA 1
ATOM 2512 C C . ALA B 1 56 ? -1.348 3.494 -4.602 1 78.44 56 ALA B C 1
ATOM 2514 O O . ALA B 1 56 ? -1.075 2.414 -4.07 1 78.44 56 ALA B O 1
ATOM 2515 N N . GLY B 1 57 ? -2.477 4.156 -4.34 1 85.12 57 GLY B N 1
ATOM 2516 C CA . GLY B 1 57 ? -3.428 3.594 -3.396 1 85.12 57 GLY B CA 1
ATOM 2517 C C . GLY B 1 57 ? -3.166 4.012 -1.964 1 85.12 57 GLY B C 1
ATOM 2518 O O . GLY B 1 57 ? -2.631 5.098 -1.716 1 85.12 57 GLY B O 1
ATOM 2519 N N . GLY B 1 58 ? -3.643 3.191 -1.026 1 88.56 58 GLY B N 1
ATOM 2520 C CA . GLY B 1 58 ? -3.58 3.533 0.386 1 88.56 58 GLY B CA 1
ATOM 2521 C C . GLY B 1 58 ? -2.18 3.449 0.959 1 88.56 58 GLY B C 1
ATOM 2522 O O . GLY B 1 58 ? -1.365 2.643 0.505 1 88.56 58 GLY B O 1
ATOM 2523 N N . VAL B 1 59 ? -1.945 4.316 1.933 1 91.19 59 VAL B N 1
ATOM 2524 C CA . VAL B 1 59 ? -0.685 4.312 2.668 1 91.19 59 VAL B CA 1
ATOM 2525 C C . VAL B 1 59 ? -0.845 3.518 3.963 1 91.19 59 VAL B C 1
ATOM 2527 O O . VAL B 1 59 ? -1.358 4.039 4.957 1 91.19 59 VAL B O 1
ATOM 2530 N N . GLY B 1 60 ? -0.287 2.402 3.982 1 89.75 60 GLY B N 1
ATOM 2531 C CA . GLY B 1 60 ? -0.486 1.469 5.078 1 89.75 60 GLY B CA 1
ATOM 2532 C C . GLY B 1 60 ? 0.001 2.002 6.414 1 89.75 60 GLY B C 1
ATOM 2533 O O . GLY B 1 60 ? -0.655 1.815 7.441 1 89.75 60 GLY B O 1
ATOM 2534 N N . GLU B 1 61 ? 1.151 2.656 6.402 1 89.44 61 GLU B N 1
ATOM 2535 C CA . GLU B 1 61 ? 1.733 3.178 7.633 1 89.44 61 GLU B CA 1
ATOM 2536 C C . GLU B 1 61 ? 0.804 4.188 8.297 1 89.44 61 GLU B C 1
ATOM 2538 O O . GLU B 1 61 ? 0.732 4.258 9.531 1 89.44 61 GLU B O 1
ATOM 2543 N N . THR B 1 62 ? 0.196 4.977 7.473 1 95.25 62 THR B N 1
ATOM 2544 C CA . THR B 1 62 ? -0.752 5.945 8.008 1 95.25 62 THR B CA 1
ATOM 2545 C C . THR B 1 62 ? -1.961 5.242 8.617 1 95.25 62 THR B C 1
ATOM 2547 O O . THR B 1 62 ? -2.395 5.578 9.719 1 95.25 62 THR B O 1
ATOM 2550 N N . LEU B 1 63 ? -2.453 4.266 7.949 1 94.38 63 LEU B N 1
ATOM 2551 C CA . LEU B 1 63 ? -3.59 3.502 8.453 1 94.38 63 LEU B CA 1
ATOM 2552 C C . LEU B 1 63 ? -3.238 2.818 9.773 1 94.38 63 LEU B C 1
ATOM 2554 O O . LEU B 1 63 ? -4.035 2.83 10.719 1 94.38 63 LEU B O 1
ATOM 2558 N N . ASP B 1 64 ? -2.092 2.326 9.891 1 90.81 64 ASP B N 1
ATOM 2559 C CA . ASP B 1 64 ? -1.624 1.715 11.133 1 90.81 64 ASP B CA 1
ATOM 2560 C C . ASP B 1 64 ? -1.548 2.744 12.258 1 90.81 64 ASP B C 1
ATOM 2562 O O . ASP B 1 64 ? -1.966 2.473 13.383 1 90.81 64 ASP B O 1
ATOM 2566 N N . GLY B 1 65 ? -0.963 3.873 11.898 1 93.69 65 GLY B N 1
ATOM 2567 C CA . GLY B 1 65 ? -0.884 4.934 12.883 1 93.69 65 GLY B CA 1
ATOM 2568 C C . GLY B 1 65 ? -2.24 5.344 13.43 1 93.69 65 GLY B C 1
ATOM 2569 O O . GLY B 1 65 ? -2.404 5.512 14.641 1 93.69 65 GLY B O 1
ATOM 2570 N N . LEU B 1 66 ? -3.174 5.441 12.531 1 96.19 66 LEU B N 1
ATOM 2571 C CA . LEU B 1 66 ? -4.527 5.816 12.93 1 96.19 66 LEU B CA 1
ATOM 2572 C C . LEU B 1 66 ? -5.152 4.738 13.805 1 96.19 66 LEU B C 1
ATOM 2574 O O . LEU B 1 66 ? -5.855 5.051 14.773 1 96.19 66 LEU B O 1
ATOM 2578 N N . LEU B 1 67 ? -4.898 3.549 13.5 1 93.69 67 LEU B N 1
ATOM 2579 C CA . LEU B 1 67 ? -5.473 2.426 14.227 1 93.69 67 LEU B CA 1
ATOM 2580 C C . LEU B 1 67 ? -4.828 2.281 15.602 1 93.69 67 LEU B C 1
ATOM 2582 O O . LEU B 1 67 ? -5.512 2.018 16.594 1 93.69 67 LEU B O 1
ATOM 2586 N N . GLN B 1 68 ? -3.564 2.521 15.688 1 91.69 68 GLN B N 1
ATOM 2587 C CA . GLN B 1 68 ? -2.803 2.143 16.875 1 91.69 68 GLN B CA 1
ATOM 2588 C C . GLN B 1 68 ? -2.676 3.311 17.844 1 91.69 68 GLN B C 1
ATOM 2590 O O . GLN B 1 68 ? -2.293 3.125 19 1 91.69 68 GLN B O 1
ATOM 2595 N N . THR B 1 69 ? -2.955 4.461 17.375 1 95.31 69 THR B N 1
ATOM 2596 C CA . THR B 1 69 ? -2.795 5.629 18.234 1 95.31 69 THR B CA 1
ATOM 2597 C C . THR B 1 69 ? -4.137 6.316 18.469 1 95.31 69 THR B C 1
ATOM 2599 O O . THR B 1 69 ? -5.145 5.945 17.875 1 95.31 69 THR B O 1
ATOM 2602 N N . GLU B 1 70 ? -4.09 7.293 19.328 1 95.31 70 GLU B N 1
ATOM 2603 C CA . GLU B 1 70 ? -5.301 8.039 19.641 1 95.31 70 GLU B CA 1
ATOM 2604 C C . GLU B 1 70 ? -5.367 9.352 18.859 1 95.31 70 GLU B C 1
ATOM 2606 O O . GLU B 1 70 ? -6.121 10.258 19.219 1 95.31 70 GLU B O 1
ATOM 2611 N N . CYS B 1 71 ? -4.562 9.438 17.859 1 96.75 71 CYS B N 1
ATOM 2612 C CA . CYS B 1 71 ? -4.613 10.633 17.031 1 96.75 71 CYS B CA 1
ATOM 2613 C C . CYS B 1 71 ? -5.973 10.766 16.344 1 96.75 71 CYS B C 1
ATOM 2615 O O . CYS B 1 71 ? -6.59 9.758 15.992 1 96.75 71 CYS B O 1
ATOM 2617 N N . ARG B 1 72 ? -6.363 11.977 16.141 1 96.62 72 ARG B N 1
ATOM 2618 C CA . ARG B 1 72 ? -7.613 12.273 15.453 1 96.62 72 ARG B CA 1
ATOM 2619 C C . ARG B 1 72 ? -7.363 13.055 14.164 1 96.62 72 ARG B C 1
ATOM 2621 O O . ARG B 1 72 ? -6.465 13.898 14.109 1 96.62 72 ARG B O 1
ATOM 2628 N N . ILE B 1 73 ? -8.188 12.75 13.18 1 96.94 73 ILE B N 1
ATOM 2629 C CA . ILE B 1 73 ? -8.109 13.5 11.93 1 96.94 73 ILE B CA 1
ATOM 2630 C C . ILE B 1 73 ? -8.852 14.828 12.078 1 96.94 73 ILE B C 1
ATOM 2632 O O . ILE B 1 73 ? -10 14.859 12.516 1 96.94 73 ILE B O 1
ATOM 2636 N N . THR B 1 74 ? -8.219 15.922 11.672 1 95.06 74 THR B N 1
ATOM 2637 C CA . THR B 1 74 ? -8.836 17.234 11.875 1 95.06 74 THR B CA 1
ATOM 2638 C C . THR B 1 74 ? -9.078 17.922 10.539 1 95.06 74 THR B C 1
ATOM 2640 O O . THR B 1 74 ? -9.828 18.891 10.461 1 95.06 74 THR B O 1
ATOM 2643 N N . ALA B 1 75 ? -8.422 17.453 9.516 1 94.44 75 ALA B N 1
ATOM 2644 C CA . ALA B 1 75 ? -8.586 18 8.172 1 94.44 75 ALA B CA 1
ATOM 2645 C C . ALA B 1 75 ? -8.039 17.047 7.113 1 94.44 75 ALA B C 1
ATOM 2647 O O . ALA B 1 75 ? -7.328 16.094 7.438 1 94.44 75 ALA B O 1
ATOM 2648 N N . GLU B 1 76 ? -8.422 17.25 5.949 1 94.94 76 GLU B N 1
ATOM 2649 C CA . GLU B 1 76 ? -7.82 16.547 4.82 1 94.94 76 GLU B CA 1
ATOM 2650 C C . GLU B 1 76 ? -7.438 17.516 3.707 1 94.94 76 GLU B C 1
ATOM 2652 O O . GLU B 1 76 ? -8.062 18.578 3.553 1 94.94 76 GLU B O 1
ATOM 2657 N N . TYR B 1 77 ? -6.352 17.219 3.008 1 93.31 77 TYR B N 1
ATOM 2658 C CA . TYR B 1 77 ? -5.828 18 1.896 1 93.31 77 TYR B CA 1
ATOM 2659 C C . TYR B 1 77 ? -5.621 17.125 0.663 1 93.31 77 TYR B C 1
ATOM 2661 O O . TYR B 1 77 ? -5.18 15.977 0.773 1 93.31 77 TYR B O 1
ATOM 2669 N N . TYR B 1 78 ? -6.02 17.672 -0.444 1 90.5 78 TYR B N 1
ATOM 2670 C CA . TYR B 1 78 ? -5.719 17.047 -1.724 1 90.5 78 TYR B CA 1
ATOM 2671 C C . TYR B 1 78 ? -4.66 17.828 -2.484 1 90.5 78 TYR B C 1
ATOM 2673 O O . TYR B 1 78 ? -4.82 19.031 -2.73 1 90.5 78 TYR B O 1
ATOM 2681 N N . MET B 1 79 ? -3.609 17.109 -2.783 1 89.56 79 MET B N 1
ATOM 2682 C CA . MET B 1 79 ? -2.525 17.781 -3.494 1 89.56 79 MET B CA 1
ATOM 2683 C C . MET B 1 79 ? -2.219 17.078 -4.812 1 89.56 79 MET B C 1
ATOM 2685 O O . MET B 1 79 ? -1.854 15.906 -4.82 1 89.56 79 MET B O 1
ATOM 2689 N N . PRO B 1 80 ? -2.357 17.828 -5.875 1 88.56 80 PRO B N 1
ATOM 2690 C CA . PRO B 1 80 ? -1.89 17.25 -7.137 1 88.56 80 PRO B CA 1
ATOM 2691 C C . PRO B 1 80 ? -0.386 16.984 -7.141 1 88.56 80 PRO B C 1
ATOM 2693 O O . PRO B 1 80 ? 0.395 17.812 -6.684 1 88.56 80 PRO B O 1
ATOM 2696 N N . ILE B 1 81 ? -0.037 15.797 -7.547 1 88.56 81 ILE B N 1
ATOM 2697 C CA . ILE B 1 81 ? 1.365 15.406 -7.641 1 88.56 81 ILE B CA 1
ATOM 2698 C C . ILE B 1 81 ? 1.899 15.734 -9.031 1 88.56 81 ILE B C 1
ATOM 2700 O O . ILE B 1 81 ? 1.375 15.242 -10.031 1 88.56 81 ILE B O 1
ATOM 2704 N N . ARG B 1 82 ? 2.854 16.562 -9.023 1 91.38 82 ARG B N 1
ATOM 2705 C CA . ARG B 1 82 ? 3.506 16.969 -10.266 1 91.38 82 ARG B CA 1
ATOM 2706 C C . ARG B 1 82 ? 4.992 16.625 -10.242 1 91.38 82 ARG B C 1
ATOM 2708 O O . ARG B 1 82 ? 5.648 16.766 -9.211 1 91.38 82 ARG B O 1
ATOM 2715 N N . HIS B 1 83 ? 5.406 16.062 -11.328 1 94.38 83 HIS B N 1
ATOM 2716 C CA . HIS B 1 83 ? 6.816 15.719 -11.438 1 94.38 83 HIS B CA 1
ATOM 2717 C C . HIS B 1 83 ? 7.551 16.672 -12.375 1 94.38 83 HIS B C 1
ATOM 2719 O O . HIS B 1 83 ? 6.977 17.141 -13.359 1 94.38 83 HIS B O 1
ATOM 2725 N N . PHE B 1 84 ? 8.758 16.891 -12.031 1 95.88 84 PHE B N 1
ATOM 2726 C CA . PHE B 1 84 ? 9.602 17.844 -12.766 1 95.88 84 PHE B CA 1
ATOM 2727 C C . PHE B 1 84 ? 10.883 17.172 -13.227 1 95.88 84 PHE B C 1
ATOM 2729 O O . PHE B 1 84 ? 11.484 16.375 -12.492 1 95.88 84 PHE B O 1
ATOM 2736 N N . PHE B 1 85 ? 11.188 17.469 -14.469 1 97.62 85 PHE B N 1
ATOM 2737 C CA . PHE B 1 85 ? 12.5 17.094 -14.984 1 97.62 85 PHE B CA 1
ATOM 2738 C C . PHE B 1 85 ? 13.508 18.219 -14.781 1 97.62 85 PHE B C 1
ATOM 2740 O O . PHE B 1 85 ? 13.328 19.312 -15.305 1 97.62 85 PHE B O 1
ATOM 2747 N N . VAL B 1 86 ? 14.586 17.891 -14 1 98.06 86 VAL B N 1
ATOM 2748 C CA . VAL B 1 86 ? 15.484 18.969 -13.586 1 98.06 86 VAL B CA 1
ATOM 2749 C C . VAL B 1 86 ? 16.922 18.609 -13.938 1 98.06 86 VAL B C 1
ATOM 2751 O O . VAL B 1 86 ? 17.312 17.438 -13.883 1 98.06 86 VAL B O 1
ATOM 2754 N N . SER B 1 87 ? 17.672 19.625 -14.273 1 98 87 SER B N 1
ATOM 2755 C CA . SER B 1 87 ? 19.094 19.453 -14.586 1 98 87 SER B CA 1
ATOM 2756 C C . SER B 1 87 ? 19.797 20.781 -14.742 1 98 87 SER B C 1
ATOM 2758 O O . SER B 1 87 ? 19.172 21.797 -15.07 1 98 87 SER B O 1
ATOM 2760 N N . ARG B 1 88 ? 21.078 20.75 -14.461 1 97.06 88 ARG B N 1
ATOM 2761 C CA . ARG B 1 88 ? 21.906 21.906 -14.766 1 97.06 88 ARG B CA 1
ATOM 2762 C C . ARG B 1 88 ? 22.406 21.859 -16.203 1 97.06 88 ARG B C 1
ATOM 2764 O O . ARG B 1 88 ? 23.031 22.797 -16.688 1 97.06 88 ARG B O 1
ATOM 2771 N N . TYR B 1 89 ? 22.141 20.797 -16.906 1 96.19 89 TYR B N 1
ATOM 2772 C CA . TYR B 1 89 ? 22.672 20.547 -18.234 1 96.19 89 TYR B CA 1
ATOM 2773 C C . TYR B 1 89 ? 21.547 20.5 -19.266 1 96.19 89 TYR B C 1
ATOM 2775 O O . TYR B 1 89 ? 20.391 20.219 -18.938 1 96.19 89 TYR B O 1
ATOM 2783 N N . SER B 1 90 ? 21.922 20.734 -20.516 1 93.12 90 SER B N 1
ATOM 2784 C CA . SER B 1 90 ? 20.969 20.594 -21.609 1 93.12 90 SER B CA 1
ATOM 2785 C C . SER B 1 90 ? 20.672 19.125 -21.891 1 93.12 90 SER B C 1
ATOM 2787 O O . SER B 1 90 ? 21.484 18.25 -21.609 1 93.12 90 SER B O 1
ATOM 2789 N N . PRO B 1 91 ? 19.484 18.875 -22.406 1 90.5 91 PRO B N 1
ATOM 2790 C CA . PRO B 1 91 ? 19.062 17.484 -22.641 1 90.5 91 PRO B CA 1
ATOM 2791 C C . PRO B 1 91 ? 20.094 16.672 -23.406 1 90.5 91 PRO B C 1
ATOM 2793 O O . PRO B 1 91 ? 20.266 15.469 -23.141 1 90.5 91 PRO B O 1
ATOM 2796 N N . ASP B 1 92 ? 20.828 17.312 -24.297 1 90.88 92 ASP B N 1
ATOM 2797 C CA . ASP B 1 92 ? 21.797 16.609 -25.109 1 90.88 92 ASP B CA 1
ATOM 2798 C C . ASP B 1 92 ? 23.047 16.219 -24.312 1 90.88 92 ASP B C 1
ATOM 2800 O O . ASP B 1 92 ? 23.812 15.352 -24.703 1 90.88 92 ASP B O 1
ATOM 2804 N N . GLU B 1 93 ? 23.172 16.828 -23.141 1 94.69 93 GLU B N 1
ATOM 2805 C CA . GLU B 1 93 ? 24.344 16.594 -22.312 1 94.69 93 GLU B CA 1
ATOM 2806 C C . GLU B 1 93 ? 24.047 15.586 -21.203 1 94.69 93 GLU B C 1
ATOM 2808 O O . GLU B 1 93 ? 24.953 15.133 -20.5 1 94.69 93 GLU B O 1
ATOM 2813 N N . ILE B 1 94 ? 22.844 15.219 -21.062 1 95.94 94 ILE B N 1
ATOM 2814 C CA . ILE B 1 94 ? 22.438 14.359 -19.953 1 95.94 94 ILE B CA 1
ATOM 2815 C C . ILE B 1 94 ? 22.734 12.898 -20.297 1 95.94 94 ILE B C 1
ATOM 2817 O O . ILE B 1 94 ? 22.266 12.391 -21.312 1 95.94 94 ILE B O 1
ATOM 2821 N N . SER B 1 95 ? 23.5 12.273 -19.422 1 96.12 95 SER B N 1
ATOM 2822 C CA . SER B 1 95 ? 23.859 10.875 -19.641 1 96.12 95 SER B CA 1
ATOM 2823 C C . SER B 1 95 ? 23.203 9.969 -18.609 1 96.12 95 SER B C 1
ATOM 2825 O O . SER B 1 95 ? 23.109 8.758 -18.812 1 96.12 95 SER B O 1
ATOM 2827 N N . VAL B 1 96 ? 22.812 10.586 -17.484 1 97.19 96 VAL B N 1
ATOM 2828 C CA . VAL B 1 96 ? 22.219 9.789 -16.406 1 97.19 96 VAL B CA 1
ATOM 2829 C C . VAL B 1 96 ? 21 10.531 -15.836 1 97.19 96 VAL B C 1
ATOM 2831 O O . VAL B 1 96 ? 21.047 11.75 -15.656 1 97.19 96 VAL B O 1
ATOM 2834 N N . ILE B 1 97 ? 19.984 9.766 -15.617 1 97.56 97 ILE B N 1
ATOM 2835 C CA . ILE B 1 97 ? 18.781 10.305 -14.984 1 97.56 97 ILE B CA 1
ATOM 2836 C C . ILE B 1 97 ? 18.5 9.547 -13.688 1 97.56 97 ILE B C 1
ATOM 2838 O O . ILE B 1 97 ? 18.344 8.328 -13.703 1 97.56 97 ILE B O 1
ATOM 2842 N N . TYR B 1 98 ? 18.422 10.312 -12.648 1 96.06 98 TYR B N 1
ATOM 2843 C CA . TYR B 1 98 ? 18.047 9.742 -11.359 1 96.06 98 TYR B CA 1
ATOM 2844 C C . TYR B 1 98 ? 16.547 9.883 -11.109 1 96.06 98 TYR B C 1
ATOM 2846 O O . TYR B 1 98 ? 15.984 10.961 -11.297 1 96.06 98 TYR B O 1
ATOM 2854 N N . THR B 1 99 ? 15.953 8.789 -10.75 1 94.12 99 THR B N 1
ATOM 2855 C CA . THR B 1 99 ? 14.516 8.82 -10.531 1 94.12 99 THR B CA 1
ATOM 2856 C C . THR B 1 99 ? 14.094 7.746 -9.539 1 94.12 99 THR B C 1
ATOM 2858 O O . THR B 1 99 ? 14.719 6.684 -9.461 1 94.12 99 THR B O 1
ATOM 2861 N N . HIS B 1 100 ? 13.148 8.07 -8.695 1 87.25 100 HIS B N 1
ATOM 2862 C CA . HIS B 1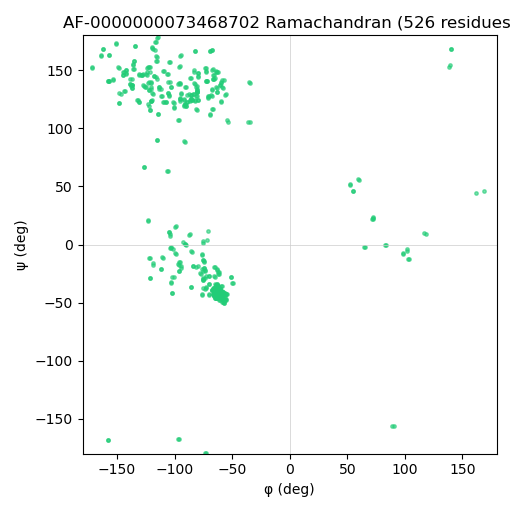 100 ? 12.508 7.039 -7.887 1 87.25 100 HIS B CA 1
ATOM 2863 C C . HIS B 1 100 ? 11.711 6.07 -8.75 1 87.25 100 HIS B C 1
ATOM 2865 O O . HIS B 1 100 ? 11.078 6.48 -9.727 1 87.25 100 HIS B O 1
ATOM 2871 N N . PRO B 1 101 ? 11.656 4.773 -8.359 1 80.38 101 PRO B N 1
ATOM 2872 C CA . PRO B 1 101 ? 10.969 3.785 -9.188 1 80.38 101 PRO B CA 1
ATOM 2873 C C . PRO B 1 101 ? 9.523 4.176 -9.492 1 80.38 101 PRO B C 1
ATOM 2875 O O . PRO B 1 101 ? 9.086 4.074 -10.641 1 80.38 101 PRO B O 1
ATOM 2878 N N . GLN B 1 102 ? 8.812 4.652 -8.555 1 80.94 102 GLN B N 1
ATOM 2879 C CA . GLN B 1 102 ? 7.426 5.062 -8.758 1 80.94 102 GLN B CA 1
ATOM 2880 C C . GLN B 1 102 ? 7.332 6.258 -9.703 1 80.94 102 GLN B C 1
ATOM 2882 O O . GLN B 1 102 ? 6.484 6.289 -10.594 1 80.94 102 GLN B O 1
ATOM 2887 N N . SER B 1 103 ? 8.203 7.191 -9.461 1 89.69 103 SER B N 1
ATOM 2888 C CA . SER B 1 103 ? 8.227 8.367 -10.336 1 89.69 103 SER B CA 1
ATOM 2889 C C . SER B 1 103 ? 8.594 7.98 -11.766 1 89.69 103 SER B C 1
ATOM 2891 O O . SER B 1 103 ? 8.062 8.555 -12.719 1 89.69 103 SER B O 1
ATOM 2893 N N . HIS B 1 104 ? 9.516 7.059 -11.844 1 90.5 104 HIS B N 1
ATOM 2894 C CA . HIS B 1 104 ? 9.875 6.543 -13.156 1 90.5 104 HIS B CA 1
ATOM 2895 C C . HIS B 1 104 ? 8.648 6.008 -13.891 1 90.5 104 HIS B C 1
ATOM 2897 O O . HIS B 1 104 ? 8.422 6.34 -15.055 1 90.5 104 HIS B O 1
ATOM 2903 N N . GLU B 1 105 ? 7.914 5.262 -13.234 1 83.12 105 GLU B N 1
ATOM 2904 C CA . GLU B 1 105 ? 6.715 4.676 -13.828 1 83.12 105 GLU B CA 1
ATOM 2905 C C . GLU B 1 105 ? 5.695 5.754 -14.188 1 83.12 105 GLU B C 1
ATOM 2907 O O . GLU B 1 105 ? 5.102 5.715 -15.273 1 83.12 105 GLU B O 1
ATOM 2912 N N . GLN B 1 106 ? 5.535 6.68 -13.367 1 87.44 106 GLN B N 1
ATOM 2913 C CA . GLN B 1 106 ? 4.527 7.723 -13.539 1 87.44 106 GLN B CA 1
ATOM 2914 C C . GLN B 1 106 ? 4.953 8.734 -14.594 1 87.44 106 GLN B C 1
ATOM 2916 O O . GLN B 1 106 ? 4.137 9.531 -15.062 1 87.44 106 GLN B O 1
ATOM 2921 N N . CYS B 1 107 ? 6.273 8.672 -14.977 1 94.06 107 CYS B N 1
ATOM 2922 C CA . CYS B 1 107 ? 6.793 9.617 -15.961 1 94.06 107 CYS B CA 1
ATOM 2923 C C . CYS B 1 107 ? 7.395 8.883 -17.156 1 94.06 107 CYS B C 1
ATOM 2925 O O . CYS B 1 107 ? 8.258 9.422 -17.844 1 94.06 107 CYS B O 1
ATOM 2927 N N . SER B 1 108 ? 7.012 7.711 -17.312 1 90.19 108 SER B N 1
ATOM 2928 C CA . SER B 1 108 ? 7.629 6.832 -18.297 1 90.19 108 SER B CA 1
ATOM 2929 C C . SER B 1 108 ? 7.48 7.395 -19.703 1 90.19 108 SER B C 1
ATOM 2931 O O . SER B 1 108 ? 8.398 7.281 -20.531 1 90.19 108 SER B O 1
ATOM 2933 N N . ILE B 1 109 ? 6.398 7.996 -20.062 1 90.75 109 ILE B N 1
ATOM 2934 C CA . ILE B 1 109 ? 6.172 8.523 -21.406 1 90.75 109 ILE B CA 1
ATOM 2935 C C . ILE B 1 109 ? 7.223 9.586 -21.719 1 90.75 109 ILE B C 1
ATOM 2937 O O . ILE B 1 109 ? 7.855 9.547 -22.781 1 90.75 109 ILE B O 1
ATOM 2941 N N . TYR B 1 110 ? 7.418 10.477 -20.797 1 93.25 110 TYR B N 1
ATOM 2942 C CA . TYR B 1 110 ? 8.422 11.523 -20.984 1 93.25 110 TYR B CA 1
ATOM 2943 C C . TYR B 1 110 ? 9.82 10.922 -21.031 1 93.25 110 TYR B C 1
ATOM 2945 O O . TYR B 1 110 ? 10.625 11.281 -21.906 1 93.25 110 TYR B O 1
ATOM 2953 N N . LEU B 1 111 ? 10.094 9.984 -20.156 1 94.56 111 LEU B N 1
ATOM 2954 C CA . LEU B 1 111 ? 11.438 9.445 -19.984 1 94.56 111 LEU B CA 1
ATOM 2955 C C . LEU B 1 111 ? 11.812 8.539 -21.156 1 94.56 111 LEU B C 1
ATOM 2957 O O . LEU B 1 111 ? 12.992 8.367 -21.453 1 94.56 111 LEU B O 1
ATOM 2961 N N . ASN B 1 112 ? 10.867 7.969 -21.719 1 91.31 112 ASN B N 1
ATOM 2962 C CA . ASN B 1 112 ? 11.117 7.145 -22.906 1 91.31 112 ASN B CA 1
ATOM 2963 C C . ASN B 1 112 ? 11.695 7.969 -24.047 1 91.31 112 ASN B C 1
ATOM 2965 O O . ASN B 1 112 ? 12.312 7.422 -24.969 1 91.31 112 ASN B O 1
ATOM 2969 N N . GLY B 1 113 ? 11.453 9.219 -24.016 1 90.44 113 GLY B N 1
ATOM 2970 C CA . GLY B 1 113 ? 12.023 10.109 -25.016 1 90.44 113 GLY B CA 1
ATOM 2971 C C . GLY B 1 113 ? 13.492 10.414 -24.781 1 90.44 113 GLY B C 1
ATOM 2972 O O . GLY B 1 113 ? 14.164 10.969 -25.641 1 90.44 113 GLY B O 1
ATOM 2973 N N . MET B 1 114 ? 14.023 10.023 -23.672 1 90.56 114 MET B N 1
ATOM 2974 C CA . MET B 1 114 ? 15.406 10.281 -23.297 1 90.56 114 MET B CA 1
ATOM 2975 C C . MET B 1 114 ? 16.25 9.008 -23.422 1 90.56 114 MET B C 1
ATOM 2977 O O . MET B 1 114 ? 16.938 8.617 -22.469 1 90.56 114 MET B O 1
ATOM 2981 N N . LYS B 1 115 ? 16.391 8.492 -24.578 1 82.94 115 LYS B N 1
ATOM 2982 C CA . LYS B 1 115 ? 16.938 7.168 -24.828 1 82.94 115 LYS B CA 1
ATOM 2983 C C . LYS B 1 115 ? 18.453 7.152 -24.609 1 82.94 115 LYS B C 1
ATOM 2985 O O . LYS B 1 115 ? 19.047 6.098 -24.375 1 82.94 115 LYS B O 1
ATOM 2990 N N . ARG B 1 116 ? 19.078 8.242 -24.672 1 88.44 116 ARG B N 1
ATOM 2991 C CA . ARG B 1 116 ? 20.531 8.297 -24.578 1 88.44 116 ARG B CA 1
ATOM 2992 C C . ARG B 1 116 ? 20.984 8.234 -23.109 1 88.44 116 ARG B C 1
ATOM 2994 O O . ARG B 1 116 ? 22.141 7.914 -22.828 1 88.44 116 ARG B O 1
ATOM 3001 N N . ALA B 1 117 ? 20.062 8.547 -22.219 1 92 117 ALA B N 1
ATOM 3002 C CA . ALA B 1 117 ? 20.438 8.633 -20.812 1 92 117 ALA B CA 1
ATOM 3003 C C . ALA B 1 117 ? 20.125 7.332 -20.078 1 92 117 ALA B C 1
ATOM 3005 O O . ALA B 1 117 ? 19.094 6.691 -20.359 1 92 117 ALA B O 1
ATOM 3006 N N . SER B 1 118 ? 21.016 6.969 -19.25 1 94.19 118 SER B N 1
ATOM 3007 C CA . SER B 1 118 ? 20.766 5.828 -18.375 1 94.19 118 SER B CA 1
ATOM 3008 C C . SER B 1 118 ? 19.906 6.223 -17.188 1 94.19 118 SER B C 1
ATOM 3010 O O . SER B 1 118 ? 20.031 7.328 -16.656 1 94.19 118 SER B O 1
ATOM 3012 N N . LEU B 1 119 ? 19.078 5.297 -16.812 1 92.69 119 LEU B N 1
ATOM 3013 C CA . LEU B 1 119 ? 18.203 5.555 -15.672 1 92.69 119 LEU B CA 1
ATOM 3014 C C . LEU B 1 119 ? 18.688 4.816 -14.43 1 92.69 119 LEU B C 1
ATOM 3016 O O . LEU B 1 119 ? 18.969 3.617 -14.484 1 92.69 119 LEU B O 1
ATOM 3020 N N . ILE B 1 120 ? 18.828 5.57 -13.344 1 90.25 120 ILE B N 1
ATOM 3021 C CA . ILE B 1 120 ? 19.25 4.996 -12.062 1 90.25 120 ILE B CA 1
ATOM 3022 C C . ILE B 1 120 ? 18.156 5.246 -11.016 1 90.25 120 ILE B C 1
ATOM 3024 O O . ILE B 1 120 ? 17.797 6.395 -10.75 1 90.25 120 ILE B O 1
ATOM 3028 N N . HIS B 1 121 ? 17.688 4.148 -10.398 1 86.69 121 HIS B N 1
ATOM 3029 C CA . HIS B 1 121 ? 16.656 4.262 -9.383 1 86.69 121 HIS B CA 1
ATOM 3030 C C . HIS B 1 121 ? 17.234 4.664 -8.031 1 86.69 121 HIS B C 1
ATOM 3032 O O . HIS B 1 121 ? 18.312 4.184 -7.648 1 86.69 121 HIS B O 1
ATOM 3038 N N . THR B 1 122 ? 16.562 5.645 -7.426 1 85.94 122 THR B N 1
ATOM 3039 C CA . THR B 1 122 ? 16.953 6.137 -6.109 1 85.94 122 THR B CA 1
ATOM 3040 C C . THR B 1 122 ? 15.859 5.832 -5.082 1 85.94 122 THR B C 1
ATOM 3042 O O . THR B 1 122 ? 14.797 5.316 -5.43 1 85.94 122 THR B O 1
ATOM 3045 N N . SER B 1 123 ? 16.094 6.203 -3.766 1 74.81 123 SER B N 1
ATOM 3046 C CA . SER B 1 123 ? 15.188 5.848 -2.68 1 74.81 123 SER B CA 1
ATOM 3047 C C . SER B 1 123 ? 14.039 6.848 -2.566 1 74.81 123 SER B C 1
ATOM 3049 O O . SER B 1 123 ? 13.031 6.566 -1.92 1 74.81 123 SER B O 1
ATOM 3051 N N . SER B 1 124 ? 14.195 8.031 -3.143 1 81 124 SER B N 1
ATOM 3052 C CA . SER B 1 124 ? 13.164 9.07 -3.076 1 81 124 SER B CA 1
ATOM 3053 C C . SER B 1 124 ? 13.383 10.133 -4.152 1 81 124 SER B C 1
ATOM 3055 O O . SER B 1 124 ? 14.445 10.188 -4.77 1 81 124 SER B O 1
ATOM 3057 N N . ASN B 1 125 ? 12.367 10.93 -4.281 1 88.12 125 ASN B N 1
ATOM 3058 C CA . ASN B 1 125 ? 12.508 12.047 -5.207 1 88.12 125 ASN B CA 1
ATOM 3059 C C . ASN B 1 125 ? 13.555 13.047 -4.73 1 88.12 125 ASN B C 1
ATOM 3061 O O . ASN B 1 125 ? 14.281 13.625 -5.539 1 88.12 125 ASN B O 1
ATOM 3065 N N . ALA B 1 126 ? 13.586 13.234 -3.438 1 87.81 126 ALA B N 1
ATOM 3066 C CA . ALA B 1 126 ? 14.594 14.125 -2.871 1 87.81 126 ALA B CA 1
ATOM 3067 C C . ALA B 1 126 ? 16 13.609 -3.143 1 87.81 126 ALA B C 1
ATOM 3069 O O . ALA B 1 126 ? 16.891 14.375 -3.504 1 87.81 126 ALA B O 1
ATOM 3070 N N . GLN B 1 127 ? 16.141 12.32 -3.018 1 87.69 127 GLN B N 1
ATOM 3071 C CA . GLN B 1 127 ? 17.453 11.719 -3.287 1 87.69 127 GLN B CA 1
ATOM 3072 C C . GLN B 1 127 ? 17.828 11.859 -4.762 1 87.69 127 GLN B C 1
ATOM 3074 O O . GLN B 1 127 ? 19 12.047 -5.094 1 87.69 127 GLN B O 1
ATOM 3079 N N . SER B 1 128 ? 16.859 11.727 -5.594 1 94.25 128 SER B N 1
ATOM 3080 C CA . SER B 1 128 ? 17.109 11.898 -7.02 1 94.25 128 SER B CA 1
ATOM 3081 C C . SER B 1 128 ? 17.688 13.281 -7.32 1 94.25 128 SER B C 1
ATOM 3083 O O . SER B 1 128 ? 18.688 13.398 -8.047 1 94.25 128 SER B O 1
ATOM 3085 N N . ALA B 1 129 ? 17.078 14.289 -6.758 1 95.12 129 ALA B N 1
ATOM 3086 C CA . ALA B 1 129 ? 17.547 15.656 -6.945 1 95.12 129 ALA B CA 1
ATOM 3087 C C . ALA B 1 129 ? 18.953 15.836 -6.379 1 95.12 129 ALA B C 1
ATOM 3089 O O . ALA B 1 129 ? 19.812 16.469 -7.004 1 95.12 129 ALA B O 1
ATOM 3090 N N . LYS B 1 130 ? 19.125 15.273 -5.227 1 95.06 130 LYS B N 1
ATOM 3091 C CA . LYS B 1 130 ? 20.438 15.367 -4.59 1 95.06 130 LYS B CA 1
ATOM 3092 C C . LYS B 1 130 ? 21.516 14.781 -5.477 1 95.06 130 LYS B C 1
ATOM 3094 O O . LYS B 1 130 ? 22.547 15.414 -5.707 1 95.06 130 LYS B O 1
ATOM 3099 N N . GLU B 1 131 ? 21.312 13.602 -5.984 1 95 131 GLU B N 1
ATOM 3100 C CA . GLU B 1 131 ? 22.297 12.953 -6.852 1 95 131 GLU B CA 1
ATOM 3101 C C . GLU B 1 131 ? 22.578 13.805 -8.086 1 95 131 GLU B C 1
ATOM 3103 O O . GLU B 1 131 ? 23.734 14 -8.461 1 95 131 GLU B O 1
ATOM 3108 N N . ALA B 1 132 ? 21.562 14.289 -8.672 1 96.5 132 ALA B N 1
ATOM 3109 C CA . ALA B 1 132 ? 21.703 15.07 -9.898 1 96.5 132 ALA B CA 1
ATOM 3110 C C . ALA B 1 132 ? 22.469 16.359 -9.641 1 96.5 132 ALA B C 1
ATOM 3112 O O . ALA B 1 132 ? 23.047 16.953 -10.57 1 96.5 132 ALA B O 1
ATOM 3113 N N . SER B 1 133 ? 22.375 16.828 -8.43 1 95.94 133 SER B N 1
ATOM 3114 C CA . SER B 1 133 ? 23.062 18.078 -8.102 1 95.94 133 SER B CA 1
ATOM 3115 C C . SER B 1 133 ? 24.562 17.844 -7.973 1 95.94 133 SER B C 1
ATOM 3117 O O . SER B 1 133 ? 25.359 18.797 -8.102 1 95.94 133 SER B O 1
ATOM 3119 N N . PHE B 1 134 ? 25.016 16.594 -7.746 1 95.25 134 PHE B N 1
ATOM 3120 C CA . PHE B 1 134 ? 26.422 16.297 -7.48 1 95.25 134 PHE B CA 1
ATOM 3121 C C . PHE B 1 134 ? 27.094 15.711 -8.711 1 95.25 134 PHE B C 1
ATOM 3123 O O . PHE B 1 134 ? 28.297 15.867 -8.898 1 95.25 134 PHE B O 1
ATOM 3130 N N . ILE B 1 135 ? 26.359 15.008 -9.453 1 94.69 135 ILE B N 1
ATOM 3131 C CA . ILE B 1 135 ? 26.938 14.25 -10.555 1 94.69 135 ILE B CA 1
ATOM 3132 C C . ILE B 1 135 ? 26.828 15.055 -11.852 1 94.69 135 ILE B C 1
ATOM 3134 O O . ILE B 1 135 ? 25.734 15.453 -12.25 1 94.69 135 ILE B O 1
ATOM 3138 N N . SER B 1 136 ? 27.969 15.234 -12.469 1 94.69 136 SER B N 1
ATOM 3139 C CA . SER B 1 136 ? 27.984 15.984 -13.719 1 94.69 136 SER B CA 1
ATOM 3140 C C . SER B 1 136 ? 27.25 15.234 -14.828 1 94.69 136 SER B C 1
ATOM 3142 O O . SER B 1 136 ? 27.359 14.016 -14.93 1 94.69 136 SER B O 1
ATOM 3144 N N . GLY B 1 137 ? 26.547 16 -15.656 1 95.81 137 GLY B N 1
ATOM 3145 C CA . GLY B 1 137 ? 25.844 15.422 -16.797 1 95.81 137 GLY B CA 1
ATOM 3146 C C . GLY B 1 137 ? 24.609 14.617 -16.391 1 95.81 137 GLY B C 1
ATOM 3147 O O . GLY B 1 137 ? 24.234 13.68 -17.094 1 95.81 137 GLY B O 1
ATOM 3148 N N . SER B 1 138 ? 24.062 14.93 -15.219 1 97.38 138 SER B N 1
ATOM 3149 C CA . SER B 1 138 ? 22.938 14.133 -14.75 1 97.38 138 SER B CA 1
ATOM 3150 C C . SER B 1 138 ? 21.672 14.977 -14.641 1 97.38 138 SER B C 1
ATOM 3152 O O . SER B 1 138 ? 21.734 16.203 -14.734 1 97.38 138 SER B O 1
ATOM 3154 N N . ALA B 1 139 ? 20.578 14.32 -14.594 1 98.06 139 ALA B N 1
ATOM 3155 C CA . ALA B 1 139 ? 19.25 14.891 -14.375 1 98.06 139 ALA B CA 1
ATOM 3156 C C . ALA B 1 139 ? 18.469 14.078 -13.352 1 98.06 139 ALA B C 1
ATOM 3158 O O . ALA B 1 139 ? 18.953 13.047 -12.867 1 98.06 139 ALA B O 1
ATOM 3159 N N . ALA B 1 140 ? 17.359 14.664 -12.984 1 97.88 140 ALA B N 1
ATOM 3160 C CA . ALA B 1 140 ? 16.5 13.945 -12.047 1 97.88 140 ALA B CA 1
ATOM 3161 C C . ALA B 1 140 ? 15.023 14.211 -12.328 1 97.88 140 ALA B C 1
ATOM 3163 O O . ALA B 1 140 ? 14.672 15.266 -12.867 1 97.88 140 ALA B O 1
ATOM 3164 N N . VAL B 1 141 ? 14.273 13.227 -12.094 1 96.75 141 VAL B N 1
ATOM 3165 C CA . VAL B 1 141 ? 12.836 13.414 -11.922 1 96.75 141 VAL B CA 1
ATOM 3166 C C . VAL B 1 141 ? 12.523 13.641 -10.445 1 96.75 141 VAL B C 1
ATOM 3168 O O . VAL B 1 141 ? 12.844 12.805 -9.602 1 96.75 141 VAL B O 1
ATOM 3171 N N . THR B 1 142 ? 11.938 14.781 -10.219 1 94.75 142 THR B N 1
ATOM 3172 C CA . THR B 1 142 ? 11.789 15.117 -8.805 1 94.75 142 THR B CA 1
ATOM 3173 C C . THR B 1 142 ? 10.664 16.125 -8.602 1 94.75 142 THR B C 1
ATOM 3175 O O . THR B 1 142 ? 9.789 16.266 -9.461 1 94.75 142 THR B O 1
ATOM 3178 N N . THR B 1 143 ? 10.594 16.703 -7.383 1 91.44 143 THR B N 1
ATOM 3179 C CA . THR B 1 143 ? 9.578 17.703 -7.043 1 91.44 143 THR B CA 1
ATOM 3180 C C . THR B 1 143 ? 10.125 19.109 -7.25 1 91.44 143 THR B C 1
ATOM 3182 O O . THR B 1 143 ? 11.336 19.312 -7.375 1 91.44 143 THR B O 1
ATOM 3185 N N . GLU B 1 144 ? 9.156 20.078 -7.316 1 90.12 144 GLU B N 1
ATOM 3186 C CA . GLU B 1 144 ? 9.562 21.469 -7.426 1 90.12 144 GLU B CA 1
ATOM 3187 C C . GLU B 1 144 ? 10.375 21.906 -6.215 1 90.12 144 GLU B C 1
ATOM 3189 O O . GLU B 1 144 ? 11.383 22.609 -6.355 1 90.12 144 GLU B O 1
ATOM 3194 N N . SER B 1 145 ? 9.961 21.453 -5.105 1 87.88 145 SER B N 1
ATOM 3195 C CA . SER B 1 145 ? 10.633 21.828 -3.859 1 87.88 145 SER B CA 1
ATOM 3196 C C . SER B 1 145 ? 12.062 21.281 -3.822 1 87.88 145 SER B C 1
ATOM 3198 O O . SER B 1 145 ? 12.977 21.984 -3.385 1 87.88 145 SER B O 1
ATOM 3200 N N . ALA B 1 146 ? 12.242 20.047 -4.242 1 91.62 146 ALA B N 1
ATOM 3201 C CA . ALA B 1 146 ? 13.586 19.469 -4.27 1 91.62 146 ALA B CA 1
ATOM 3202 C C . ALA B 1 146 ? 14.469 20.188 -5.285 1 91.62 146 ALA B C 1
ATOM 3204 O O . ALA B 1 146 ? 15.664 20.391 -5.047 1 91.62 146 ALA B O 1
ATOM 3205 N N . ALA B 1 147 ? 13.883 20.547 -6.391 1 94 147 ALA B N 1
ATOM 3206 C CA . ALA B 1 147 ? 14.625 21.297 -7.395 1 94 147 ALA B CA 1
ATOM 3207 C C . ALA B 1 147 ? 15.172 22.594 -6.809 1 94 147 ALA B C 1
ATOM 3209 O O . ALA B 1 147 ? 16.328 22.938 -7.02 1 94 147 ALA B O 1
ATOM 3210 N N . LYS B 1 148 ? 14.289 23.281 -6.07 1 92 148 LYS B N 1
ATOM 3211 C CA . LYS B 1 148 ? 14.672 24.531 -5.426 1 92 148 LYS B CA 1
ATOM 3212 C C . LYS B 1 148 ? 15.734 24.297 -4.355 1 92 148 LYS B C 1
ATOM 3214 O O . LYS B 1 148 ? 16.719 25.047 -4.273 1 92 148 LYS B O 1
ATOM 3219 N N . LEU B 1 149 ? 15.555 23.312 -3.623 1 91.19 149 LEU B N 1
ATOM 3220 C CA . LEU B 1 149 ? 16.438 22.984 -2.514 1 91.19 149 LEU B CA 1
ATOM 3221 C C . LEU B 1 149 ? 17.875 22.766 -3.01 1 91.19 149 LEU B C 1
ATOM 3223 O O . LEU B 1 149 ? 18.828 23.188 -2.365 1 91.19 149 LEU B O 1
ATOM 3227 N N . TYR B 1 150 ? 18.016 22.125 -4.133 1 94.62 150 TYR B N 1
ATOM 3228 C CA . TYR B 1 150 ? 19.328 21.766 -4.637 1 94.62 150 TYR B CA 1
ATOM 3229 C C . TYR B 1 150 ? 19.75 22.656 -5.793 1 94.62 150 TYR B C 1
ATOM 3231 O O . TYR B 1 150 ? 20.703 22.359 -6.516 1 94.62 150 TYR B O 1
ATOM 3239 N N . ASP B 1 151 ? 18.969 23.703 -5.973 1 95.12 151 ASP B N 1
ATOM 3240 C CA . ASP B 1 151 ? 19.25 24.719 -6.984 1 95.12 151 ASP B CA 1
ATOM 3241 C C . ASP B 1 151 ? 19.406 24.094 -8.367 1 95.12 151 ASP B C 1
ATOM 3243 O O . ASP B 1 151 ? 20.391 24.328 -9.055 1 95.12 151 ASP B O 1
ATOM 3247 N N . LEU B 1 152 ? 18.469 23.219 -8.656 1 96.88 152 LEU B N 1
ATOM 3248 C CA . LEU B 1 152 ? 18.438 22.578 -9.961 1 96.88 152 LEU B CA 1
ATOM 3249 C C . LEU B 1 152 ? 17.406 23.234 -10.875 1 96.88 152 LEU B C 1
ATOM 3251 O O . LEU B 1 152 ? 16.234 23.328 -10.523 1 96.88 152 LEU B O 1
ATOM 3255 N N . PRO B 1 153 ? 17.828 23.75 -12.031 1 97.38 153 PRO B N 1
ATOM 3256 C CA . PRO B 1 153 ? 16.875 24.312 -12.977 1 97.38 153 PRO B CA 1
ATOM 3257 C C . PRO B 1 153 ? 15.852 23.281 -13.469 1 97.38 153 PRO B C 1
ATOM 3259 O O . PRO B 1 153 ? 16.203 22.125 -13.719 1 97.38 153 PRO B O 1
ATOM 3262 N N . ILE B 1 154 ? 14.625 23.734 -13.531 1 97.38 154 ILE B N 1
ATOM 3263 C CA . ILE B 1 154 ? 13.57 22.891 -14.086 1 97.38 154 ILE B CA 1
ATOM 3264 C C . ILE B 1 154 ? 13.602 22.969 -15.609 1 97.38 154 ILE B C 1
ATOM 3266 O O . ILE B 1 154 ? 13.375 24.031 -16.188 1 97.38 154 ILE B O 1
ATOM 3270 N N . LEU B 1 155 ? 13.867 21.875 -16.25 1 97.19 155 LEU B N 1
ATOM 3271 C CA . LEU B 1 155 ? 13.891 21.828 -17.703 1 97.19 155 LEU B CA 1
ATOM 3272 C C . LEU B 1 155 ? 12.492 21.578 -18.266 1 97.19 155 LEU B C 1
ATOM 3274 O O . LEU B 1 155 ? 12.156 22.078 -19.344 1 97.19 155 LEU B O 1
ATOM 3278 N N . GLN B 1 156 ? 11.734 20.781 -17.578 1 96.31 156 GLN B N 1
ATOM 3279 C CA . GLN B 1 156 ? 10.367 20.484 -17.984 1 96.31 156 GLN B CA 1
ATOM 3280 C C . GLN B 1 156 ? 9.477 20.234 -16.766 1 96.31 156 GLN B C 1
ATOM 3282 O O . GLN B 1 156 ? 9.859 19.531 -15.836 1 96.31 156 GLN B O 1
ATOM 3287 N N . LYS B 1 157 ? 8.336 20.953 -16.812 1 95.19 157 LYS B N 1
ATOM 3288 C CA . LYS B 1 157 ? 7.355 20.781 -15.742 1 95.19 157 LYS B CA 1
ATOM 3289 C C . LYS B 1 157 ? 6.281 19.766 -16.141 1 95.19 157 LYS B C 1
ATOM 3291 O O . LYS B 1 157 ? 6.047 19.547 -17.328 1 95.19 157 LYS B O 1
ATOM 3296 N N . ASP B 1 158 ? 5.684 19.125 -15.219 1 93.38 158 ASP B N 1
ATOM 3297 C CA . ASP B 1 158 ? 4.496 18.297 -15.367 1 93.38 158 ASP B CA 1
ATOM 3298 C C . ASP B 1 158 ? 4.74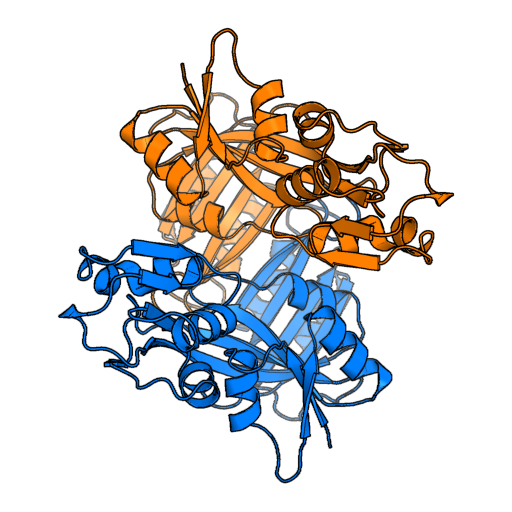6 17.156 -16.359 1 93.38 158 ASP B C 1
ATOM 3300 O O . ASP B 1 158 ? 3.994 16.969 -17.312 1 93.38 158 ASP B O 1
ATOM 3304 N N . ILE B 1 159 ? 5.793 16.391 -16.031 1 94.56 159 ILE B N 1
ATOM 3305 C CA . ILE B 1 159 ? 6.195 15.383 -17 1 94.56 159 ILE B CA 1
ATOM 3306 C C . ILE B 1 159 ? 5.473 14.07 -16.703 1 94.56 159 ILE B C 1
ATOM 3308 O O . ILE B 1 159 ? 5.715 13.062 -17.359 1 94.56 159 ILE B O 1
ATOM 3312 N N . GLN B 1 160 ? 4.602 14.031 -15.641 1 92.38 160 GLN B N 1
ATOM 3313 C CA . GLN B 1 160 ? 3.891 12.805 -15.281 1 92.38 160 GLN B CA 1
ATOM 3314 C C . GLN B 1 160 ? 2.936 12.383 -16.391 1 92.38 160 GLN B C 1
ATOM 3316 O O . GLN B 1 160 ? 2.428 13.227 -17.141 1 92.38 160 GLN B O 1
ATOM 3321 N N . ASN B 1 161 ? 2.746 11.062 -16.5 1 88.5 161 ASN B N 1
ATOM 3322 C CA . ASN B 1 161 ? 1.865 10.484 -17.5 1 88.5 161 ASN B CA 1
ATOM 3323 C C . ASN B 1 161 ? 0.441 11.016 -17.375 1 88.5 161 ASN B C 1
ATOM 3325 O O . ASN B 1 161 ? -0.214 11.297 -18.375 1 88.5 161 ASN B O 1
ATOM 3329 N N . SER B 1 162 ? -0.011 11.125 -16.078 1 83.06 162 SER B N 1
ATOM 3330 C CA . SER B 1 162 ? -1.383 11.523 -15.789 1 83.06 162 SER B CA 1
ATOM 3331 C C . SER B 1 162 ? -1.422 12.867 -15.062 1 83.06 162 SER B C 1
ATOM 3333 O O . SER B 1 162 ? -0.584 13.141 -14.203 1 83.06 162 SER B O 1
ATOM 3335 N N . LEU B 1 163 ? -2.379 13.617 -15.406 1 82.56 163 LEU B N 1
ATOM 3336 C CA . LEU B 1 163 ? -2.562 14.898 -14.742 1 82.56 163 LEU B CA 1
ATOM 3337 C C . LEU B 1 163 ? -3.494 14.766 -13.539 1 82.56 163 LEU B C 1
ATOM 3339 O O . LEU B 1 163 ? -3.693 15.719 -12.789 1 82.56 163 LEU B O 1
ATOM 3343 N N . ASN B 1 164 ? -3.896 13.586 -13.359 1 83.44 164 ASN B N 1
ATOM 3344 C CA . ASN B 1 164 ? -4.895 13.383 -12.312 1 83.44 164 ASN B CA 1
ATOM 3345 C C . ASN B 1 164 ? -4.285 12.758 -11.062 1 83.44 164 ASN B C 1
ATOM 3347 O O . ASN B 1 164 ? -5 12.422 -10.117 1 83.44 164 ASN B O 1
ATOM 3351 N N . ASN B 1 165 ? -2.951 12.68 -11.062 1 87 165 ASN B N 1
ATOM 3352 C CA . ASN B 1 165 ? -2.283 12.133 -9.883 1 87 165 ASN B CA 1
ATOM 3353 C C . ASN B 1 165 ? -2.443 13.039 -8.672 1 87 165 ASN B C 1
ATOM 3355 O O . ASN B 1 165 ? -2.012 14.195 -8.695 1 87 165 ASN B O 1
ATOM 3359 N N . THR B 1 166 ? -3.09 12.547 -7.672 1 89.69 166 THR B N 1
ATOM 3360 C CA . THR B 1 166 ? -3.377 13.344 -6.484 1 89.69 166 THR B CA 1
ATOM 3361 C C . THR B 1 166 ? -3.135 12.523 -5.219 1 89.69 166 THR B C 1
ATOM 3363 O O . THR B 1 166 ? -3.49 11.344 -5.156 1 89.69 166 THR B O 1
ATOM 3366 N N . THR B 1 167 ? -2.473 13.148 -4.273 1 90.44 167 THR B N 1
ATOM 3367 C CA . THR B 1 167 ? -2.32 12.523 -2.963 1 90.44 167 THR B CA 1
ATOM 3368 C C . THR B 1 167 ? -3.227 13.195 -1.935 1 90.44 167 THR B C 1
ATOM 3370 O O . THR B 1 167 ? -3.34 14.422 -1.907 1 90.44 167 THR B O 1
ATOM 3373 N N . ARG B 1 168 ? -3.971 12.367 -1.208 1 92.69 168 ARG B N 1
ATOM 3374 C CA . ARG B 1 168 ? -4.766 12.82 -0.072 1 92.69 168 ARG B CA 1
ATOM 3375 C C . ARG B 1 168 ? -3.955 12.773 1.218 1 92.69 168 ARG B C 1
ATOM 3377 O O . ARG B 1 168 ? -3.377 11.742 1.56 1 92.69 168 ARG B O 1
ATOM 3384 N N . PHE B 1 169 ? -3.844 13.953 1.879 1 95.06 169 PHE B N 1
ATOM 3385 C CA . PHE B 1 169 ? -3.16 14.062 3.162 1 95.06 169 PHE B CA 1
ATOM 3386 C C . PHE B 1 169 ? -4.16 14.32 4.285 1 95.06 169 PHE B C 1
ATOM 3388 O O . PHE B 1 169 ? -5.215 14.914 4.062 1 95.06 169 PHE B O 1
ATOM 3395 N N . LEU B 1 170 ? -3.799 13.82 5.469 1 96.12 170 LEU B N 1
ATOM 3396 C CA . LEU B 1 170 ? -4.605 14.07 6.66 1 96.12 170 LEU B CA 1
ATOM 3397 C C . LEU B 1 170 ? -3.844 14.93 7.66 1 96.12 170 LEU B C 1
ATOM 3399 O O . LEU B 1 170 ? -2.641 14.75 7.859 1 96.12 170 LEU B O 1
ATOM 3403 N N . GLU B 1 171 ? -4.555 15.867 8.156 1 95.69 171 GLU B N 1
ATOM 3404 C CA . GLU B 1 171 ? -4.07 16.531 9.359 1 95.69 171 GLU B CA 1
ATOM 3405 C C . GLU B 1 171 ? -4.492 15.766 10.617 1 95.69 171 GLU B C 1
ATOM 3407 O O . GLU B 1 171 ? -5.652 15.375 10.75 1 95.69 171 GLU B O 1
ATOM 3412 N N . ILE B 1 172 ? -3.508 15.492 11.469 1 97.12 172 ILE B N 1
ATOM 3413 C CA . ILE B 1 172 ? -3.811 14.727 12.672 1 97.12 172 ILE B CA 1
ATOM 3414 C C . ILE B 1 172 ? -3.42 15.539 13.906 1 97.12 172 ILE B C 1
ATOM 3416 O O . ILE B 1 172 ? -2.516 16.375 13.852 1 97.12 172 ILE B O 1
ATOM 3420 N N . SER B 1 173 ? -4.148 15.25 15.047 1 96.38 173 SER B N 1
ATOM 3421 C CA . SER B 1 173 ? -3.906 15.906 16.328 1 96.38 173 SER B CA 1
ATOM 3422 C C . SER B 1 173 ? -4.211 14.961 17.484 1 96.38 173 SER B C 1
ATOM 3424 O O . SER B 1 173 ? -4.898 13.953 17.312 1 96.38 173 SER B O 1
ATOM 3426 N N . ALA B 1 174 ? -3.57 15.055 18.75 1 92.81 174 ALA B N 1
ATOM 3427 C CA . ALA B 1 174 ? -3.77 14.234 19.953 1 92.81 174 ALA B CA 1
ATOM 3428 C C . ALA B 1 174 ? -5.121 14.531 20.594 1 92.81 174 ALA B C 1
ATOM 3430 O O . ALA B 1 174 ? -5.648 13.703 21.344 1 92.81 174 ALA B O 1
ATOM 3431 N N . GLY B 1 175 ? -6.035 15.133 20.188 1 81.44 175 GLY B N 1
ATOM 3432 C CA . GLY B 1 175 ? -7.258 15.328 20.953 1 81.44 175 GLY B CA 1
ATOM 3433 C C . GLY B 1 175 ? -8.102 16.469 20.438 1 81.44 175 GLY B C 1
ATOM 3434 O O . GLY B 1 175 ? -8.727 17.188 21.219 1 81.44 175 GLY B O 1
ATOM 3435 N N . ALA B 1 176 ? -8.258 16.547 19.266 1 81.88 176 ALA B N 1
ATOM 3436 C CA . ALA B 1 176 ? -9.07 17.625 18.703 1 81.88 176 ALA B CA 1
ATOM 3437 C C . ALA B 1 176 ? -10.555 17.25 18.688 1 81.88 176 ALA B C 1
ATOM 3439 O O . ALA B 1 176 ? -10.891 16.062 18.578 1 81.88 176 ALA B O 1
ATOM 3440 N N . LEU B 1 177 ? -11.359 18.219 18.938 1 84.25 177 LEU B N 1
ATOM 3441 C CA . LEU B 1 177 ? -12.805 18.016 18.859 1 84.25 177 LEU B CA 1
ATOM 3442 C C . LEU B 1 177 ? -13.297 18.156 17.422 1 84.25 177 LEU B C 1
ATOM 3444 O O . LEU B 1 177 ? -12.688 18.875 16.625 1 84.25 177 LEU B O 1
ATOM 3448 N N . ASP B 1 178 ? -14.344 17.391 17.172 1 87.62 178 ASP B N 1
ATOM 3449 C CA . ASP B 1 178 ? -14.953 17.531 15.852 1 87.62 178 ASP B CA 1
ATOM 3450 C C . ASP B 1 178 ? -15.555 18.922 15.664 1 87.62 178 ASP B C 1
ATOM 3452 O O . ASP B 1 178 ? -16.109 19.5 16.594 1 87.62 178 ASP B O 1
ATOM 3456 N N . PRO B 1 179 ? -15.43 19.422 14.469 1 87.38 179 PRO B N 1
ATOM 3457 C CA . PRO B 1 179 ? -16.094 20.703 14.203 1 87.38 179 PRO B CA 1
ATOM 3458 C C . PRO B 1 179 ? -17.625 20.578 14.219 1 87.38 179 PRO B C 1
ATOM 3460 O O . PRO B 1 179 ? -18.156 19.469 14.18 1 87.38 179 PRO B O 1
ATOM 3463 N N . ASP B 1 180 ? -18.266 21.688 14.242 1 83.69 180 ASP B N 1
ATOM 3464 C CA . ASP B 1 180 ? -19.719 21.719 14.305 1 83.69 180 ASP B CA 1
ATOM 3465 C C . ASP B 1 180 ? -20.344 21.234 12.992 1 83.69 180 ASP B C 1
ATOM 3467 O O . ASP B 1 180 ? -21.422 20.656 12.992 1 83.69 180 ASP B O 1
ATOM 3471 N N . ASP B 1 181 ? -19.672 21.531 11.914 1 87.5 181 ASP B N 1
ATOM 3472 C CA . ASP B 1 181 ? -20.203 21.203 10.602 1 87.5 181 ASP B CA 1
ATOM 3473 C C . ASP B 1 181 ? -19.188 20.391 9.789 1 87.5 181 ASP B C 1
ATOM 3475 O O . ASP B 1 181 ? -18.734 20.844 8.727 1 87.5 181 ASP B O 1
ATOM 3479 N N . PRO B 1 182 ? -18.953 19.203 10.273 1 91.81 182 PRO B N 1
ATOM 3480 C CA . PRO B 1 182 ? -18 18.391 9.508 1 91.81 182 PRO B CA 1
ATOM 3481 C C . PRO B 1 182 ? -18.531 18 8.141 1 91.81 182 PRO B C 1
ATOM 3483 O O . PRO B 1 182 ? -19.75 17.875 7.957 1 91.81 182 PRO B O 1
ATOM 3486 N N . GLU B 1 183 ? -17.656 17.812 7.199 1 92.62 183 GLU B N 1
ATOM 3487 C CA . GLU B 1 183 ? -18.016 17.406 5.848 1 92.62 183 GLU B CA 1
ATOM 3488 C C . GLU B 1 183 ? -17.734 15.914 5.637 1 92.62 183 GLU B C 1
ATOM 3490 O O . GLU B 1 183 ? -18.344 15.281 4.777 1 92.62 183 GLU B O 1
ATOM 3495 N N . LYS B 1 184 ? -16.766 15.43 6.383 1 94.06 184 LYS B N 1
ATOM 3496 C CA . LYS B 1 184 ? -16.375 14.031 6.25 1 94.06 184 LYS B CA 1
ATOM 3497 C C . LYS B 1 184 ? -16.016 13.422 7.609 1 94.06 184 LYS B C 1
ATOM 3499 O O . LYS B 1 184 ? -15.602 14.133 8.523 1 94.06 184 LYS B O 1
ATOM 3504 N N . CYS B 1 185 ? -16.297 12.18 7.766 1 95.62 185 CYS B N 1
ATOM 3505 C CA . CYS B 1 185 ? -15.898 11.438 8.953 1 95.62 185 CYS B CA 1
ATOM 3506 C C . CYS B 1 185 ? -15.164 10.156 8.57 1 95.62 185 CYS B C 1
ATOM 3508 O O . CYS B 1 185 ? -15.414 9.586 7.508 1 95.62 185 CYS B O 1
ATOM 3510 N N . SER B 1 186 ? -14.242 9.812 9.375 1 96.56 186 SER B N 1
ATOM 3511 C CA . SER B 1 186 ? -13.508 8.57 9.211 1 96.56 186 SER B CA 1
ATOM 3512 C C . SER B 1 186 ? -13.633 7.684 10.453 1 96.56 186 SER B C 1
ATOM 3514 O O . SER B 1 186 ? -13.539 8.172 11.578 1 96.56 186 SER B O 1
ATOM 3516 N N . VAL B 1 187 ? -13.93 6.375 10.227 1 96.94 187 VAL B N 1
ATOM 3517 C CA . VAL B 1 187 ? -14.039 5.418 11.32 1 96.94 187 VAL B CA 1
ATOM 3518 C C . VAL B 1 187 ? -13.328 4.121 10.945 1 96.94 187 VAL B C 1
ATOM 3520 O O . VAL B 1 187 ? -13.094 3.855 9.766 1 96.94 187 VAL B O 1
ATOM 3523 N N . VAL B 1 188 ? -12.906 3.412 11.891 1 96.81 188 VAL B N 1
ATOM 3524 C CA . VAL B 1 188 ? -12.445 2.039 11.711 1 96.81 188 VAL B CA 1
ATOM 3525 C C . VAL B 1 188 ? -13.445 1.07 12.344 1 96.81 188 VAL B C 1
ATOM 3527 O O . VAL B 1 188 ? -13.789 1.205 13.516 1 96.81 188 VAL B O 1
ATOM 3530 N N . ILE B 1 189 ? -13.945 0.161 11.484 1 95.06 189 ILE B N 1
ATOM 3531 C CA . ILE B 1 189 ? -14.789 -0.92 11.992 1 95.06 189 ILE B CA 1
ATOM 3532 C C . ILE B 1 189 ? -13.914 -2.076 12.469 1 95.06 189 ILE B C 1
ATOM 3534 O O . ILE B 1 189 ? -13.047 -2.557 11.734 1 95.06 189 ILE B O 1
ATOM 3538 N N . ILE B 1 190 ? -14.055 -2.48 13.641 1 92.94 190 ILE B N 1
ATOM 3539 C CA . ILE B 1 190 ? -13.336 -3.592 14.25 1 92.94 190 ILE B CA 1
ATOM 3540 C C . ILE B 1 190 ? -14.312 -4.715 14.602 1 92.94 190 ILE B C 1
ATOM 3542 O O . ILE B 1 190 ? -14.836 -4.77 15.711 1 92.94 190 ILE B O 1
ATOM 3546 N N . PRO B 1 191 ? -14.453 -5.559 13.633 1 87.94 191 PRO B N 1
ATOM 3547 C CA . PRO B 1 191 ? -15.453 -6.605 13.844 1 87.94 191 PRO B CA 1
ATOM 3548 C C . PRO B 1 191 ? -15.102 -7.527 15.008 1 87.94 191 PRO B C 1
ATOM 3550 O O . PRO B 1 191 ? -13.938 -7.887 15.188 1 87.94 191 PRO B O 1
ATOM 3553 N N . ARG B 1 192 ? -16.062 -7.863 15.891 1 79.75 192 ARG B N 1
ATOM 3554 C CA . ARG B 1 192 ? -15.914 -8.805 17 1 79.75 192 ARG B CA 1
ATOM 3555 C C . ARG B 1 192 ? -15.922 -10.242 16.484 1 79.75 192 ARG B C 1
ATOM 3557 O O . ARG B 1 192 ? -15.312 -11.125 17.094 1 79.75 192 ARG B O 1
ATOM 3564 N N . GLU B 1 193 ? -16.609 -10.469 15.367 1 76.31 193 GLU B N 1
ATOM 3565 C CA . GLU B 1 193 ? -16.703 -11.773 14.727 1 76.31 193 GLU B CA 1
ATOM 3566 C C . GLU B 1 193 ? -16.594 -11.656 13.211 1 76.31 193 GLU B C 1
ATOM 3568 O O . GLU B 1 193 ? -16.891 -10.602 12.641 1 76.31 193 GLU B O 1
ATOM 3573 N N . ASN B 1 194 ? -15.883 -12.695 12.641 1 68.94 194 ASN B N 1
ATOM 3574 C CA . ASN B 1 194 ? -15.828 -12.773 11.188 1 68.94 194 ASN B CA 1
ATOM 3575 C C . ASN B 1 194 ? -16.953 -13.633 10.625 1 68.94 194 ASN B C 1
ATOM 3577 O O . ASN B 1 194 ? -16.859 -14.867 10.648 1 68.94 194 ASN B O 1
ATOM 3581 N N . ARG B 1 195 ? -18.109 -13.055 10.328 1 73.12 195 ARG B N 1
ATOM 3582 C CA . ARG B 1 195 ? -19.219 -13.812 9.773 1 73.12 195 ARG B CA 1
ATOM 3583 C C . ARG B 1 195 ? -19.688 -13.219 8.445 1 73.12 195 ARG B C 1
ATOM 3585 O O . ARG B 1 195 ? -19.578 -12.008 8.234 1 73.12 195 ARG B O 1
ATOM 3592 N N . PRO B 1 196 ? -20.172 -14.156 7.582 1 74.75 196 PRO B N 1
ATOM 3593 C CA . PRO B 1 196 ? -20.734 -13.641 6.332 1 74.75 196 PRO B CA 1
ATOM 3594 C C . PRO B 1 196 ? -21.844 -12.609 6.562 1 74.75 196 PRO B C 1
ATOM 3596 O O . PRO B 1 196 ? -22.641 -12.75 7.488 1 74.75 196 PRO B O 1
ATOM 3599 N N . GLY B 1 197 ? -21.766 -11.469 5.926 1 79 197 GLY B N 1
ATOM 3600 C CA . GLY B 1 197 ? -22.844 -10.492 5.977 1 79 197 GLY B CA 1
ATOM 3601 C C . GLY B 1 197 ? -22.562 -9.328 6.902 1 79 197 GLY B C 1
ATOM 3602 O O . GLY B 1 197 ? -23.297 -8.344 6.926 1 79 197 GLY B O 1
ATOM 3603 N N . LEU B 1 198 ? -21.562 -9.461 7.684 1 83.19 198 LEU B N 1
ATOM 3604 C CA . LEU B 1 198 ? -21.25 -8.391 8.625 1 83.19 198 LEU B CA 1
ATOM 3605 C C . LEU B 1 198 ? -21.031 -7.07 7.895 1 83.19 198 LEU B C 1
ATOM 3607 O O . LEU B 1 198 ? -21.625 -6.051 8.242 1 83.19 198 LEU B O 1
ATOM 3611 N N . LEU B 1 199 ? -20.203 -7.105 6.895 1 86.62 199 LEU B N 1
ATOM 3612 C CA . LEU B 1 199 ? -19.922 -5.883 6.145 1 86.62 199 LEU B CA 1
ATOM 3613 C C . LEU B 1 199 ? -21.203 -5.367 5.473 1 86.62 199 LEU B C 1
ATOM 3615 O O . LEU B 1 199 ? -21.422 -4.156 5.41 1 86.62 199 LEU B O 1
ATOM 3619 N N . TYR B 1 200 ? -22 -6.289 5.043 1 89 200 TYR B N 1
ATOM 3620 C CA . TYR B 1 200 ? -23.281 -5.914 4.449 1 89 200 TYR B CA 1
ATOM 3621 C C . TYR B 1 200 ? -24.156 -5.168 5.449 1 89 200 TYR B C 1
ATOM 3623 O O . TYR B 1 200 ? -24.75 -4.141 5.121 1 89 200 TYR B O 1
ATOM 3631 N N . GLY B 1 201 ? -24.219 -5.684 6.633 1 89.94 201 GLY B N 1
ATOM 3632 C CA . GLY B 1 201 ? -24.984 -5.02 7.676 1 89.94 201 GLY B CA 1
ATOM 3633 C C . GLY B 1 201 ? -24.469 -3.633 8.008 1 89.94 201 GLY B C 1
ATOM 3634 O O . GLY B 1 201 ? -25.25 -2.697 8.172 1 89.94 201 GLY B O 1
ATOM 3635 N N . ILE B 1 202 ? -23.219 -3.514 8.039 1 90.56 202 ILE B N 1
ATOM 3636 C CA . ILE B 1 202 ? -22.562 -2.242 8.344 1 90.56 202 ILE B CA 1
ATOM 3637 C C . ILE B 1 202 ? -22.891 -1.225 7.25 1 90.56 202 ILE B C 1
ATOM 3639 O O . ILE B 1 202 ? -23.328 -0.107 7.539 1 90.56 202 ILE B O 1
ATOM 3643 N N . LEU B 1 203 ? -22.781 -1.649 6.023 1 91.62 203 LEU B N 1
ATOM 3644 C CA . LEU B 1 203 ? -23.031 -0.742 4.906 1 91.62 203 LEU B CA 1
ATOM 3645 C C . LEU B 1 203 ? -24.5 -0.394 4.801 1 91.62 203 LEU B C 1
ATOM 3647 O O . LEU B 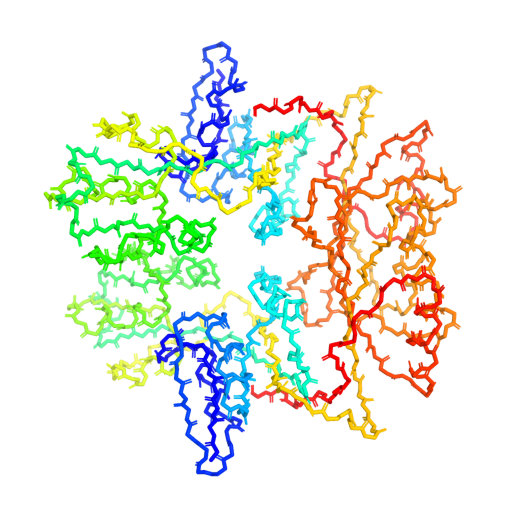1 203 ? -24.859 0.672 4.297 1 91.62 203 LEU B O 1
ATOM 3651 N N . GLY B 1 204 ? -25.297 -1.296 5.27 1 91.69 204 GLY B N 1
ATOM 3652 C CA . GLY B 1 204 ? -26.719 -1.045 5.277 1 91.69 204 GLY B CA 1
ATOM 3653 C C . GLY B 1 204 ? -27.109 0.182 6.082 1 91.69 204 GLY B C 1
ATOM 3654 O O . GLY B 1 204 ? -28.031 0.916 5.703 1 91.69 204 GLY B O 1
ATOM 3655 N N . ILE B 1 205 ? -26.406 0.372 7.125 1 92.06 205 ILE B N 1
ATOM 3656 C CA . ILE B 1 205 ? -26.672 1.522 7.98 1 92.06 205 ILE B CA 1
ATOM 3657 C C . ILE B 1 205 ? -26.438 2.812 7.203 1 92.06 205 ILE B C 1
ATOM 3659 O O . ILE B 1 205 ? -27.234 3.746 7.273 1 92.06 205 ILE B O 1
ATOM 3663 N N . PHE B 1 206 ? -25.391 2.912 6.41 1 91.5 206 PHE B N 1
ATOM 3664 C CA . PHE B 1 206 ? -25.094 4.086 5.594 1 91.5 206 PHE B CA 1
ATOM 3665 C C . PHE B 1 206 ? -26.094 4.219 4.457 1 91.5 206 PHE B C 1
ATOM 3667 O O . PHE B 1 206 ? -26.578 5.316 4.176 1 91.5 206 PHE B O 1
ATOM 3674 N N . ALA B 1 207 ? -26.375 3.086 3.848 1 88.88 207 ALA B N 1
ATOM 3675 C CA . ALA B 1 207 ? -27.266 3.082 2.691 1 88.88 207 ALA B CA 1
ATOM 3676 C C . ALA B 1 207 ? -28.656 3.564 3.074 1 88.88 207 ALA B C 1
ATOM 3678 O O . ALA B 1 207 ? -29.281 4.332 2.338 1 88.88 207 ALA B O 1
ATOM 3679 N N . GLN B 1 208 ? -29.156 3.137 4.176 1 88.38 208 GLN B N 1
ATOM 3680 C CA . GLN B 1 208 ? -30.484 3.502 4.645 1 88.38 208 GLN B CA 1
ATOM 3681 C C . GLN B 1 208 ? -30.594 5.008 4.871 1 88.38 208 GLN B C 1
ATOM 3683 O O . GLN B 1 208 ? -31.672 5.59 4.699 1 88.38 208 GLN B O 1
ATOM 3688 N N . ARG B 1 209 ? -29.516 5.609 5.121 1 89.31 209 ARG B N 1
ATOM 3689 C CA . ARG B 1 209 ? -29.516 7.035 5.422 1 89.31 209 ARG B CA 1
ATOM 3690 C C . ARG B 1 209 ? -29.047 7.848 4.215 1 89.31 209 ARG B C 1
ATOM 3692 O O . ARG B 1 209 ? -28.969 9.078 4.277 1 89.31 209 ARG B O 1
ATOM 3699 N N . GLY B 1 210 ? -28.703 7.172 3.201 1 86.69 210 GLY B N 1
ATOM 3700 C CA . GLY B 1 210 ? -28.25 7.844 1.992 1 86.69 210 GLY B CA 1
ATOM 3701 C C . GLY B 1 210 ? -26.875 8.484 2.139 1 86.69 210 GLY B C 1
ATOM 3702 O O . GLY B 1 210 ? -26.594 9.492 1.493 1 86.69 210 GLY B O 1
ATOM 3703 N N . ILE B 1 211 ? -26.141 8 3.064 1 89.81 211 ILE B N 1
ATOM 3704 C CA . ILE B 1 211 ? -24.812 8.547 3.324 1 89.81 211 ILE B CA 1
ATOM 3705 C C . ILE B 1 211 ? -23.812 7.973 2.318 1 89.81 211 ILE B C 1
ATOM 3707 O O . ILE B 1 211 ? -23.766 6.762 2.104 1 89.81 211 ILE B O 1
ATOM 3711 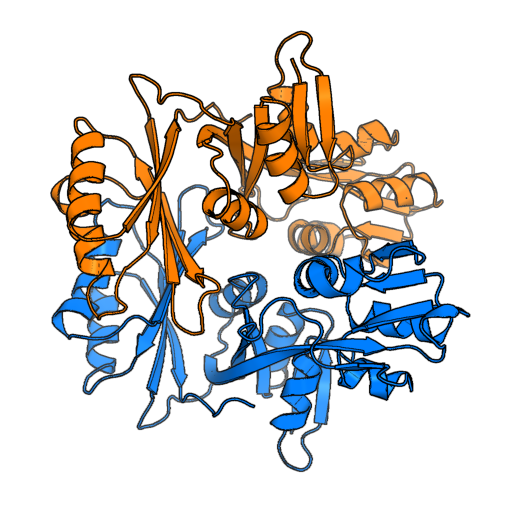N N . ASN B 1 212 ? -23.047 8.828 1.732 1 87.44 212 ASN B N 1
ATOM 3712 C CA . ASN B 1 212 ? -22.062 8.43 0.732 1 87.44 212 ASN B CA 1
ATOM 3713 C C . ASN B 1 212 ? -20.734 8.016 1.379 1 87.44 212 ASN B C 1
ATOM 3715 O O . ASN B 1 212 ? -20.156 8.766 2.156 1 87.44 212 ASN B O 1
ATOM 3719 N N . LEU B 1 213 ? -20.312 6.789 1.012 1 89.25 213 LEU B N 1
ATOM 3720 C CA . LEU B 1 213 ? -18.984 6.348 1.413 1 89.25 213 LEU B CA 1
ATOM 3721 C C . LEU B 1 213 ? -17.938 6.793 0.4 1 89.25 213 LEU B C 1
ATOM 3723 O O . LEU B 1 213 ? -18.047 6.492 -0.791 1 89.25 213 LEU B O 1
ATOM 3727 N N . THR B 1 214 ? -16.953 7.496 0.836 1 87.56 214 THR B N 1
ATOM 3728 C CA . THR B 1 214 ? -15.93 7.996 -0.081 1 87.56 214 THR B CA 1
ATOM 3729 C C . THR B 1 214 ? -14.719 7.062 -0.106 1 87.56 214 THR B C 1
ATOM 3731 O O . THR B 1 214 ? -13.891 7.141 -1.014 1 87.56 214 THR B O 1
ATOM 3734 N N . ARG B 1 215 ? -14.578 6.203 0.87 1 89.25 215 ARG B N 1
ATOM 3735 C CA . ARG B 1 215 ? -13.469 5.258 0.929 1 89.25 215 ARG B CA 1
ATOM 3736 C C . ARG B 1 215 ? -13.82 4.059 1.806 1 89.25 215 ARG B C 1
ATOM 3738 O O . ARG B 1 215 ? -14.5 4.203 2.822 1 89.25 215 ARG B O 1
ATOM 3745 N N . ILE B 1 216 ? -13.438 2.895 1.446 1 90.94 216 ILE B N 1
ATOM 3746 C CA . ILE B 1 216 ? -13.492 1.693 2.273 1 90.94 216 ILE B CA 1
ATOM 3747 C C . ILE B 1 216 ? -12.281 0.812 1.988 1 90.94 216 ILE B C 1
ATOM 3749 O O . ILE B 1 216 ? -11.906 0.613 0.83 1 90.94 216 ILE B O 1
ATOM 3753 N N . GLU B 1 217 ? -11.656 0.371 2.98 1 90.94 217 GLU B N 1
ATOM 3754 C CA . GLU B 1 217 ? -10.461 -0.452 2.818 1 90.94 217 GLU B CA 1
ATOM 3755 C C . GLU B 1 217 ? -10.328 -1.459 3.957 1 90.94 217 GLU B C 1
ATOM 3757 O O . GLU B 1 217 ? -10.375 -1.086 5.133 1 90.94 217 GLU B O 1
ATOM 3762 N N . SER B 1 218 ? -10.289 -2.729 3.576 1 89.62 218 SER B N 1
ATOM 3763 C CA . SER B 1 218 ? -10.023 -3.752 4.582 1 89.62 218 SER B CA 1
ATOM 3764 C C . SER B 1 218 ? -8.523 -3.893 4.836 1 89.62 218 SER B C 1
ATOM 3766 O O . SER B 1 218 ? -7.719 -3.779 3.912 1 89.62 218 SER B O 1
ATOM 3768 N N . ARG B 1 219 ? -8.18 -4.039 6.012 1 88.38 219 ARG B N 1
ATOM 3769 C CA . ARG B 1 219 ? -6.797 -4.285 6.41 1 88.38 219 ARG B CA 1
ATOM 3770 C C . ARG B 1 219 ? -6.719 -5.367 7.48 1 88.38 219 ARG B C 1
ATOM 3772 O O . ARG B 1 219 ? -7.551 -5.41 8.391 1 88.38 219 ARG B O 1
ATOM 3779 N N . PRO B 1 220 ? -5.734 -6.238 7.293 1 85 220 PRO B N 1
ATOM 3780 C CA . PRO B 1 220 ? -5.574 -7.25 8.336 1 85 220 PRO B CA 1
ATOM 3781 C C . PRO B 1 220 ? -5.336 -6.645 9.719 1 85 220 PRO B C 1
ATOM 3783 O O . PRO B 1 220 ? -4.633 -5.637 9.844 1 85 220 PRO B O 1
ATOM 3786 N N . SER B 1 221 ? -6.02 -7.141 10.797 1 76.19 221 SER B N 1
ATOM 3787 C CA . SER B 1 221 ? -5.965 -6.609 12.156 1 76.19 221 SER B CA 1
ATOM 3788 C C . SER B 1 221 ? -4.656 -6.984 12.844 1 76.19 221 SER B C 1
ATOM 3790 O O . SER B 1 221 ? -4.395 -6.555 13.969 1 76.19 221 SER B O 1
ATOM 3792 N N . LYS B 1 222 ? -3.723 -7.68 12.242 1 71.5 222 LYS B N 1
ATOM 3793 C CA . LYS B 1 222 ? -2.467 -8.164 12.797 1 71.5 222 LYS B CA 1
ATOM 3794 C C . LYS B 1 222 ? -2.717 -9.203 13.891 1 71.5 222 LYS B C 1
ATOM 3796 O O . LYS B 1 222 ? -1.786 -9.617 14.586 1 71.5 222 LYS B O 1
ATOM 3801 N N . GLU B 1 223 ? -4.031 -9.461 14.195 1 68.19 223 GLU B N 1
ATOM 3802 C CA . GLU B 1 223 ? -4.383 -10.453 15.211 1 68.19 223 GLU B CA 1
ATOM 3803 C C . GLU B 1 223 ? -4.477 -11.852 14.609 1 68.19 223 GLU B C 1
ATOM 3805 O O . GLU B 1 223 ? -4.863 -12.805 15.289 1 68.19 223 GLU B O 1
ATOM 3810 N N . GLY B 1 224 ? -4.102 -12.023 13.438 1 64.38 224 GLY B N 1
ATOM 3811 C CA . GLY B 1 224 ? -4.176 -13.328 12.812 1 64.38 224 GLY B CA 1
ATOM 3812 C C . GLY B 1 224 ? -4.621 -13.273 11.367 1 64.38 224 GLY B C 1
ATOM 3813 O O . GLY B 1 224 ? -5.121 -12.25 10.898 1 64.38 224 GLY B O 1
ATOM 3814 N N . ILE B 1 225 ? -4.445 -14.445 10.758 1 64 225 ILE B N 1
ATOM 3815 C CA . ILE B 1 225 ? -4.789 -14.57 9.344 1 64 225 ILE B CA 1
ATOM 3816 C C . ILE B 1 225 ? -6.305 -14.531 9.172 1 64 225 ILE B C 1
ATOM 3818 O O . ILE B 1 225 ? -7.035 -15.188 9.922 1 64 225 ILE B O 1
ATOM 3822 N N . GLY B 1 226 ? -6.852 -13.688 8.359 1 70.81 226 GLY B N 1
ATOM 3823 C CA . GLY B 1 226 ? -8.266 -13.695 8.008 1 70.81 226 GLY B CA 1
ATOM 3824 C C . GLY B 1 226 ? -9.078 -12.695 8.805 1 70.81 226 GLY B C 1
ATOM 3825 O O . GLY B 1 226 ? -10.297 -12.586 8.617 1 70.81 226 GLY B O 1
ATOM 3826 N N . ARG B 1 227 ? -8.445 -12.07 9.805 1 80.62 227 ARG B N 1
ATOM 3827 C CA . ARG B 1 227 ? -9.156 -11.047 10.562 1 80.62 227 ARG B CA 1
ATOM 3828 C C . ARG B 1 227 ? -8.867 -9.656 10.016 1 80.62 227 ARG B C 1
ATOM 3830 O O . ARG B 1 227 ? -7.703 -9.266 9.891 1 80.62 227 ARG B O 1
ATOM 3837 N N . TYR B 1 228 ? -9.977 -8.969 9.695 1 88.25 228 TYR B N 1
ATOM 3838 C CA . TYR B 1 228 ? -9.805 -7.688 9.031 1 88.25 228 TYR B CA 1
ATOM 3839 C C . TYR B 1 228 ? -10.508 -6.574 9.797 1 88.25 228 TYR B C 1
ATOM 3841 O O . TYR B 1 228 ? -11.469 -6.82 10.523 1 88.25 228 TYR B O 1
ATOM 3849 N N . VAL B 1 229 ? -9.969 -5.457 9.758 1 92.31 229 VAL B N 1
ATOM 3850 C CA . VAL B 1 229 ? -10.656 -4.223 10.117 1 92.31 229 VAL B CA 1
ATOM 3851 C C . VAL B 1 229 ? -11.008 -3.441 8.852 1 92.31 229 VAL B C 1
ATOM 3853 O O . VAL B 1 229 ? -10.43 -3.678 7.789 1 92.31 229 VAL B O 1
ATOM 3856 N N . PHE B 1 230 ? -12.039 -2.547 8.977 1 93.12 230 PHE B N 1
ATOM 3857 C CA . PHE B 1 230 ? -12.469 -1.788 7.809 1 93.12 230 PHE B CA 1
ATOM 3858 C C . PHE B 1 230 ? -12.352 -0.29 8.062 1 93.12 230 PHE B C 1
ATOM 3860 O O . PHE B 1 230 ? -12.969 0.235 8.992 1 93.12 230 PHE B O 1
ATOM 3867 N N . PHE B 1 231 ? -11.477 0.34 7.305 1 95.31 231 PHE B N 1
ATOM 3868 C CA . PHE B 1 231 ? -11.43 1.797 7.305 1 95.31 231 PHE B CA 1
ATOM 3869 C C . PHE B 1 231 ? -12.516 2.373 6.402 1 95.31 231 PHE B C 1
ATOM 3871 O O . PHE B 1 231 ? -12.617 2 5.23 1 95.31 231 PHE B O 1
ATOM 3878 N N . ILE B 1 232 ? -13.297 3.277 6.938 1 95.19 232 ILE B N 1
ATOM 3879 C CA . ILE B 1 232 ? -14.398 3.85 6.172 1 95.19 232 ILE B CA 1
ATOM 3880 C C . ILE B 1 232 ? -14.383 5.371 6.305 1 95.19 232 ILE B C 1
ATOM 3882 O O . ILE B 1 232 ? -14.312 5.902 7.414 1 95.19 232 ILE B O 1
ATOM 3886 N N . ASP B 1 233 ? -14.336 6.047 5.18 1 93.88 233 ASP B N 1
ATOM 3887 C CA . ASP B 1 233 ? -14.625 7.477 5.102 1 93.88 233 ASP B CA 1
ATOM 3888 C C . ASP B 1 233 ? -16.016 7.727 4.527 1 93.88 233 ASP B C 1
ATOM 3890 O O . ASP B 1 233 ? -16.406 7.102 3.543 1 93.88 233 ASP B O 1
ATOM 3894 N N . PHE B 1 234 ? -16.75 8.625 5.137 1 92.88 234 PHE B N 1
ATOM 3895 C CA . PHE B 1 234 ? -18.094 8.914 4.629 1 92.88 234 PHE B CA 1
ATOM 3896 C C . PHE B 1 234 ? -18.422 10.391 4.785 1 92.88 234 PHE B C 1
ATOM 3898 O O . PHE B 1 234 ? -17.875 11.062 5.668 1 92.88 234 PHE B O 1
ATOM 3905 N N . GLU B 1 235 ? -19.234 10.875 3.848 1 91.31 235 GLU B N 1
ATOM 3906 C CA . GLU B 1 235 ? -19.688 12.258 3.904 1 91.31 235 GLU B CA 1
ATOM 3907 C C . GLU B 1 235 ? -20.719 12.453 5.008 1 91.31 235 GLU B C 1
ATOM 3909 O O . GLU B 1 235 ? -21.578 11.602 5.219 1 91.31 235 GLU B O 1
ATOM 3914 N N . THR B 1 236 ? -20.562 13.578 5.633 1 88.88 236 THR B N 1
ATOM 3915 C CA . THR B 1 236 ? -21.469 13.82 6.75 1 88.88 236 THR B CA 1
ATOM 3916 C C . THR B 1 236 ? -22.812 14.344 6.246 1 88.88 236 THR B C 1
ATOM 3918 O O . THR B 1 236 ? -22.891 14.992 5.199 1 88.88 236 THR B O 1
ATOM 3921 N N . ASP B 1 237 ? -23.859 13.797 6.789 1 80 237 ASP B N 1
ATOM 3922 C CA . ASP B 1 237 ? -25.219 14.32 6.66 1 80 237 ASP B CA 1
ATOM 3923 C C . ASP B 1 237 ? -25.781 14.727 8.016 1 80 237 ASP B C 1
ATOM 3925 O O . ASP B 1 237 ? -25.141 14.5 9.055 1 80 237 ASP B O 1
ATOM 3929 N N . PRO B 1 238 ? -27 15.508 7.84 1 77.31 238 PRO B N 1
ATOM 3930 C CA . PRO B 1 238 ? -27.656 15.742 9.133 1 77.31 238 PRO B CA 1
ATOM 3931 C C . PRO B 1 238 ? -27.906 14.445 9.906 1 77.31 238 PRO B C 1
ATOM 3933 O O . PRO B 1 238 ? -28.422 13.477 9.344 1 77.31 238 PRO B O 1
ATOM 3936 N N . GLY B 1 239 ? -27.203 14.055 10.961 1 79 239 GLY B N 1
ATOM 3937 C CA . GLY B 1 239 ? -27.391 12.859 11.766 1 79 239 GLY B CA 1
ATOM 3938 C C . GLY B 1 239 ? -26.188 11.93 11.734 1 79 239 GLY B C 1
ATOM 3939 O O . GLY B 1 239 ? -26.312 10.742 12.031 1 79 239 GLY B O 1
ATOM 3940 N N . TRP B 1 240 ? -25.125 12.398 11.172 1 82.75 240 TRP B N 1
ATOM 3941 C CA . TRP B 1 240 ? -23.938 11.562 11.078 1 82.75 240 TRP B CA 1
ATOM 3942 C C . TRP B 1 240 ? -23.578 10.961 12.438 1 82.75 240 TRP B C 1
ATOM 3944 O O . TRP B 1 240 ? -23.094 9.836 12.523 1 82.75 240 TRP B O 1
ATOM 3954 N N . GLN B 1 241 ? -23.922 11.625 13.469 1 89.44 241 GLN B N 1
ATOM 3955 C CA . GLN B 1 241 ? -23.656 11.109 14.805 1 89.44 241 GLN B CA 1
ATOM 3956 C C . GLN B 1 241 ? -24.5 9.867 15.094 1 89.44 241 GLN B C 1
ATOM 3958 O O . GLN B 1 241 ? -24.016 8.922 15.719 1 89.44 241 GLN B O 1
ATOM 3963 N N . GLU B 1 242 ? -25.734 9.883 14.648 1 91.38 242 GLU B N 1
ATOM 3964 C CA . GLU B 1 242 ? -26.609 8.727 14.805 1 91.38 242 GLU B CA 1
ATOM 3965 C C . GLU B 1 242 ? -26.062 7.52 14.039 1 91.38 242 GLU B C 1
ATOM 3967 O O . GLU B 1 242 ? -26.234 6.379 14.477 1 91.38 242 GLU B O 1
ATOM 3972 N N . THR B 1 243 ? -25.469 7.828 12.906 1 92.12 243 THR B N 1
ATOM 3973 C CA . THR B 1 243 ? -24.875 6.762 12.109 1 92.12 243 THR B CA 1
ATOM 3974 C C . THR B 1 243 ? -23.797 6.035 12.914 1 92.12 243 THR B C 1
ATOM 3976 O O . THR B 1 243 ? -23.781 4.805 12.977 1 92.12 243 THR B O 1
ATOM 3979 N N . ILE B 1 244 ? -22.938 6.785 13.586 1 94.19 244 ILE B N 1
ATOM 3980 C CA . ILE B 1 244 ? -21.844 6.215 14.367 1 94.19 244 ILE B CA 1
ATOM 3981 C C . ILE B 1 244 ? -22.406 5.457 15.562 1 94.19 244 ILE B C 1
ATOM 3983 O O . ILE B 1 244 ? -21.938 4.367 15.891 1 94.19 244 ILE B O 1
ATOM 3987 N N . THR B 1 245 ? -23.438 6.027 16.141 1 95.44 245 THR B N 1
ATOM 3988 C CA . THR B 1 245 ? -24.094 5.387 17.281 1 95.44 245 THR B CA 1
ATOM 3989 C C . THR B 1 245 ? -24.688 4.039 16.891 1 95.44 245 THR B C 1
ATOM 3991 O O . THR B 1 245 ? -24.547 3.053 17.609 1 95.44 245 THR B O 1
ATOM 3994 N N . GLU B 1 246 ? -25.297 3.982 15.789 1 95 246 GLU B N 1
ATOM 3995 C CA . GLU B 1 246 ? -25.891 2.742 15.297 1 95 246 GLU B CA 1
ATOM 3996 C C . GLU B 1 246 ? -24.812 1.706 14.977 1 95 246 GLU B C 1
ATOM 3998 O O . GLU B 1 246 ? -24.984 0.516 15.242 1 95 246 GLU B O 1
ATOM 4003 N N . LEU B 1 247 ? -23.734 2.162 14.344 1 94.75 247 LEU B N 1
ATOM 4004 C CA . LEU B 1 247 ? -22.625 1.259 14.047 1 94.75 247 LEU B CA 1
ATOM 4005 C C . LEU B 1 247 ? -22.094 0.617 15.32 1 94.75 247 LEU B C 1
ATOM 4007 O O . LEU B 1 247 ? -21.844 -0.59 15.359 1 94.75 247 LEU B O 1
ATOM 4011 N N . LYS B 1 248 ? -21.969 1.405 16.391 1 95.44 248 LYS B N 1
ATOM 4012 C CA . LYS B 1 248 ? -21.406 0.951 17.656 1 95.44 248 LYS B CA 1
ATOM 4013 C C . LYS B 1 248 ? -22.281 -0.117 18.297 1 95.44 248 LYS B C 1
ATOM 4015 O O . LYS B 1 248 ? -21.812 -0.9 19.125 1 95.44 248 LYS B O 1
ATOM 4020 N N . LYS B 1 249 ? -23.516 -0.207 17.906 1 93.44 249 LYS B N 1
ATOM 4021 C CA . LYS B 1 249 ? -24.438 -1.196 18.469 1 93.44 249 LYS B CA 1
ATOM 4022 C C . LYS B 1 249 ? -24.156 -2.584 17.891 1 93.44 249 LYS B C 1
ATOM 4024 O O . LYS B 1 249 ? -24.469 -3.596 18.531 1 93.44 249 LYS B O 1
ATOM 4029 N N . ILE B 1 250 ? -23.5 -2.629 16.734 1 89.81 250 ILE B N 1
ATOM 4030 C CA . ILE B 1 250 ? -23.453 -3.934 16.078 1 89.81 250 ILE B CA 1
ATOM 4031 C C . ILE B 1 250 ? -21.984 -4.344 15.867 1 89.81 250 ILE B C 1
ATOM 4033 O O . ILE B 1 250 ? -21.719 -5.477 15.461 1 89.81 250 ILE B O 1
ATOM 4037 N N . THR B 1 251 ? -21.078 -3.471 16.047 1 92.69 251 THR B N 1
ATOM 4038 C CA . THR B 1 251 ? -19.672 -3.783 15.812 1 92.69 251 THR B CA 1
ATOM 4039 C C . THR B 1 251 ? -18.766 -2.842 16.609 1 92.69 251 THR B C 1
ATOM 4041 O O . THR B 1 251 ? -19.25 -1.894 17.234 1 92.69 251 THR B O 1
ATOM 4044 N N . GLY B 1 252 ? -17.547 -3.189 16.766 1 94.19 252 GLY B N 1
ATOM 4045 C CA . GLY B 1 252 ? -16.562 -2.246 17.281 1 94.19 252 GLY B CA 1
ATOM 4046 C C . GLY B 1 252 ? -16.266 -1.106 16.328 1 94.19 252 GLY B C 1
ATOM 4047 O O . GLY B 1 252 ? -16.172 -1.316 15.117 1 94.19 252 GLY B O 1
ATOM 4048 N N . VAL B 1 253 ? -16.266 0.158 16.953 1 96 253 VAL B N 1
ATOM 4049 C CA . VAL B 1 253 ? -16 1.324 16.125 1 96 253 VAL B CA 1
ATOM 4050 C C . VAL B 1 253 ? -14.945 2.205 16.781 1 96 253 VAL B C 1
ATOM 4052 O O . VAL B 1 253 ? -15.062 2.557 17.953 1 96 253 VAL B O 1
ATOM 4055 N N . LYS B 1 254 ? -13.906 2.43 16.078 1 96.69 254 LYS B N 1
ATOM 4056 C CA . LYS B 1 254 ? -12.977 3.494 16.453 1 96.69 254 LYS B CA 1
ATOM 4057 C C . LYS B 1 254 ? -13.211 4.746 15.609 1 96.69 254 LYS B C 1
ATOM 4059 O O . LYS B 1 254 ? -13.086 4.707 14.383 1 96.69 254 LYS B O 1
ATOM 4064 N N . GLU B 1 255 ? -13.57 5.758 16.312 1 96.31 255 GLU B N 1
ATOM 4065 C CA . GLU B 1 255 ? -13.75 7.031 15.633 1 96.31 255 GLU B CA 1
ATOM 4066 C C . GLU B 1 255 ? -12.406 7.715 15.383 1 96.31 255 GLU B C 1
ATOM 4068 O O . GLU B 1 255 ? -11.648 7.965 16.312 1 96.31 255 GLU B O 1
ATOM 4073 N N . LEU B 1 256 ? -12.141 8.031 14.109 1 97.19 256 LEU B N 1
ATOM 4074 C CA . LEU B 1 256 ? -10.867 8.656 13.766 1 97.19 256 LEU B CA 1
ATOM 4075 C C . LEU B 1 256 ? -11.008 10.172 13.695 1 97.19 256 LEU B C 1
ATOM 4077 O O . LEU B 1 256 ? -10.016 10.898 13.758 1 97.19 256 LEU B O 1
ATOM 4081 N N . GLY B 1 257 ? -12.211 10.625 13.484 1 95.19 257 GLY B N 1
ATOM 4082 C CA . GLY B 1 257 ? -12.477 12.055 13.469 1 95.19 257 GLY B CA 1
ATOM 4083 C C . GLY B 1 257 ? -13.422 12.477 12.359 1 95.19 257 GLY B C 1
ATOM 4084 O O . GLY B 1 257 ? -13.617 11.742 11.391 1 95.19 257 GLY B O 1
ATOM 4085 N N . CYS B 1 258 ? -14.117 13.555 12.586 1 94.88 258 CYS B N 1
ATOM 4086 C CA . CYS B 1 258 ? -14.898 14.266 11.586 1 94.88 258 CYS B CA 1
ATOM 4087 C C . CYS B 1 258 ? -14.297 15.633 11.281 1 94.88 258 CYS B C 1
ATOM 4089 O O . CYS B 1 258 ? -13.836 16.328 12.195 1 94.88 258 CYS B O 1
ATOM 4091 N N . TYR B 1 259 ? -14.203 15.93 10 1 93.75 259 TYR B N 1
ATOM 4092 C CA . TYR B 1 259 ? -13.359 17.047 9.617 1 93.75 259 TYR B CA 1
ATOM 4093 C C . TYR B 1 259 ? -13.867 17.703 8.344 1 93.75 259 TYR B C 1
ATOM 4095 O O . TYR B 1 259 ? -14.859 17.266 7.762 1 93.75 259 TYR B O 1
ATOM 4103 N N . ARG B 1 260 ? -13.242 18.828 8.023 1 87.56 260 ARG B N 1
ATOM 4104 C CA . ARG B 1 260 ? -13.562 19.562 6.812 1 87.56 260 ARG B CA 1
ATOM 4105 C C . ARG B 1 260 ? -12.5 19.359 5.738 1 87.56 260 ARG B C 1
ATOM 4107 O O . ARG B 1 260 ? -11.344 19.078 6.055 1 87.56 260 ARG B O 1
ATOM 4114 N N . LYS B 1 261 ? -13.07 19.234 4.57 1 79.06 261 LYS B N 1
ATOM 4115 C CA . LYS B 1 261 ? -12.148 19.219 3.434 1 79.06 261 LYS B CA 1
ATOM 4116 C C . LYS B 1 261 ? -11.516 20.594 3.23 1 79.06 261 LYS B C 1
ATOM 4118 O O . LYS B 1 261 ? -12.211 21.609 3.244 1 79.06 261 LYS B O 1
ATOM 4123 N N . LYS B 1 262 ? -10.32 20.594 3.484 1 73.12 262 LYS B N 1
ATOM 4124 C CA . LYS B 1 262 ? -9.656 21.875 3.191 1 73.12 262 LYS B CA 1
ATOM 4125 C C . LYS B 1 262 ? -9.18 21.922 1.745 1 73.12 262 LYS B C 1
ATOM 4127 O O . LYS B 1 262 ? -8.883 20.875 1.149 1 73.12 262 LYS B O 1
ATOM 4132 N N . ASP B 1 263 ? -9.508 22.969 1.051 1 58.09 263 ASP B N 1
ATOM 4133 C CA . ASP B 1 263 ? -9.258 23.203 -0.369 1 58.09 263 ASP B CA 1
ATOM 4134 C C . ASP B 1 263 ? -7.922 22.594 -0.795 1 58.09 263 ASP B C 1
ATOM 4136 O O . ASP B 1 263 ? -7.023 22.406 0.029 1 58.09 263 ASP B O 1
ATOM 4140 N N . TYR B 1 264 ? -8.047 21.984 -2.092 1 60.62 264 TYR B N 1
ATOM 4141 C CA . TYR B 1 264 ? -6.883 21.594 -2.883 1 60.62 264 TYR B CA 1
ATOM 4142 C C . TYR B 1 264 ? -5.738 22.594 -2.695 1 60.62 264 TYR B C 1
ATOM 4144 O O . TYR B 1 264 ? -5.961 23.797 -2.631 1 60.62 264 TYR B O 1
ATOM 4152 N N . VAL B 1 265 ? -4.723 22.109 -1.894 1 60.69 265 VAL B N 1
ATOM 4153 C CA . VAL B 1 265 ? -3.57 23 -1.835 1 60.69 265 VAL B CA 1
ATOM 4154 C C . VAL B 1 265 ? -2.773 22.906 -3.135 1 60.69 265 VAL B C 1
ATOM 4156 O O . VAL B 1 265 ? -2.662 21.828 -3.721 1 60.69 265 VAL B O 1
#

InterPro domains:
  IPR001086 Prephenate dehydratase [PF00800] (4-173)
  IPR001086 Prephenate dehydratase [PS51171] (2-174)
  IPR002912 ACT domain [PF01842] (192-250)
  IPR002912 ACT domain [PS51671] (187-260)
  IPR018528 Prephenate dehydratase, conserved site [PS00857] (150-172)
  IPR018528 Prephenate dehydratase, conserved site [PS00858] (213-220)
  IPR045865 ACT-like domain [SSF55021] (169-260)

Sequence (530 aa):
MTLAVLGPKGTFSCELAEKIRNENEEIILFPTIRDVFTAVLEKNIRGIVPVENSEAGGVGETLDGLLQTECRITAEYYMPIRHFFVSRYSPDEISVIYTHPQSHEQCSIYLNGMKRASLIHTSSNAQSAKEASFISGSAAVTTESAAKLYDLPILQKDIQNSLNNTTRFLEISAGALDPDDPEKCSVVIIPRENRPGLLYGILGIFAQRGINLTRIESRPSKEGIGRYVFFIDFETDPGWQETITELKKITGVKELGCYRKKDYVMTLAVLGPKGTFSCELAEKIRNENEEIILFPTIRDVFTAVLEKNIRGIVPVENSEAGGVGETLDGLLQTECRITAEYYMPIRHFFVSRYSPDEISVIYTHPQSHEQCSIYLNGMKRASLIHTSSNAQSAKEASFISGSAAVTTESAAKLYDLPILQKDIQNSLNNTTRFLEISAGALDPDDPEKCSVVIIPRENRPGLLYGILGIFAQRGINLTRIESRPSKEGIGRYVFFIDFETDPGWQETITELKKITGVKELGCYRKKDYV

Solvent-accessible surface area (backbone atoms only — not comparable to full-atom values): 26825 Å² total; per-residue (Å²): 100,48,36,29,24,38,40,58,80,26,32,70,55,38,52,50,46,68,72,65,51,54,91,80,40,42,79,44,70,26,88,37,62,61,51,26,54,49,44,13,56,75,66,66,28,41,23,48,45,61,43,34,26,32,77,64,28,71,34,48,62,42,54,49,43,50,70,74,41,72,46,23,40,59,31,35,35,39,32,72,59,60,33,25,34,28,28,88,52,56,80,91,53,34,47,34,34,23,20,15,64,67,55,42,64,43,20,38,70,56,53,65,72,45,74,80,32,43,78,44,75,39,95,30,38,34,50,6,31,52,50,26,63,71,40,83,42,20,21,15,42,20,30,70,53,18,26,60,72,53,70,33,44,74,76,40,74,63,41,37,71,53,92,53,34,31,35,35,30,34,31,34,27,49,71,70,75,62,58,95,76,39,46,31,32,36,36,34,38,41,59,88,65,96,53,63,41,52,69,41,55,57,39,42,61,36,40,78,67,62,36,36,69,76,43,46,36,53,34,47,62,65,81,32,87,90,40,54,26,36,41,37,30,30,45,50,52,100,55,46,65,55,54,53,54,56,48,50,75,77,33,41,66,46,80,32,33,30,17,39,77,42,69,72,96,100,50,35,30,24,37,38,60,80,26,33,71,54,38,52,51,46,68,72,65,51,55,93,80,40,42,78,42,72,26,87,38,62,60,51,26,54,50,46,14,56,76,66,65,28,40,22,48,44,61,42,34,27,32,77,64,26,72,34,49,62,42,54,48,43,51,70,74,42,73,46,22,40,58,30,35,36,39,32,72,58,60,32,26,36,29,27,88,52,55,80,89,54,35,46,34,33,23,20,14,64,67,56,43,65,43,19,38,72,56,53,64,72,44,74,78,32,44,79,44,75,40,95,30,37,32,51,6,29,52,50,26,64,71,40,84,42,20,19,15,41,21,30,69,55,17,26,59,74,54,70,34,45,73,76,39,74,64,41,38,70,53,90,54,34,32,35,36,30,34,30,33,26,54,71,69,77,63,57,96,76,39,46,31,34,35,34,35,39,41,59,89,66,96,55,63,39,51,69,43,55,57,39,43,60,35,38,78,68,62,37,36,69,77,42,47,34,54,34,49,61,64,82,33,85,89,40,54,25,37,41,36,31,30,44,50,52,100,56,46,65,56,52,54,55,55,47,50,74,76,33,41,66,46,79,32,33,32,19,41,78,43,69,71,97